Protein AF-0000000075272838 (afdb_homodimer)

Structure (mmCIF, N/CA/C/O backbone):
data_AF-0000000075272838-model_v1
#
loop_
_entity.id
_entity.type
_entity.pdbx_description
1 polymer 'Galactosylgalactosylxylosylprotein 3-beta-glucuronosyltransferase'
#
loop_
_atom_site.group_PDB
_atom_site.id
_atom_site.type_symbol
_atom_site.label_atom_id
_atom_site.label_alt_id
_atom_site.label_comp_id
_atom_site.label_asym_id
_atom_site.label_entity_id
_atom_site.label_seq_id
_atom_site.pdbx_PDB_ins_code
_atom_site.Cartn_x
_atom_site.Cartn_y
_atom_site.Cartn_z
_atom_site.occupancy
_atom_site.B_iso_or_equiv
_atom_site.auth_seq_id
_atom_site.auth_comp_id
_atom_site.auth_asym_id
_atom_site.auth_atom_id
_atom_site.pdbx_PDB_model_num
ATOM 1 N N . TYR A 1 1 ? -9.32 11.539 -24.125 1 35.69 1 TYR A N 1
ATOM 2 C CA . TYR A 1 1 ? -9.281 10.445 -23.172 1 35.69 1 TYR A CA 1
ATOM 3 C C . TYR A 1 1 ? -9.414 10.961 -21.75 1 35.69 1 TYR A C 1
ATOM 5 O O . TYR A 1 1 ? -8.656 11.836 -21.328 1 35.69 1 TYR A O 1
ATOM 13 N N . VAL A 1 2 ? -10.648 10.758 -21.281 1 48.69 2 VAL A N 1
ATOM 14 C CA . VAL A 1 2 ? -11.031 11.125 -19.922 1 48.69 2 VAL A CA 1
ATOM 15 C C . VAL A 1 2 ? -10.375 10.18 -18.922 1 48.69 2 VAL A C 1
ATOM 17 O O . VAL A 1 2 ? -10.359 8.961 -19.125 1 48.69 2 VAL A O 1
ATOM 20 N N . TYR A 1 3 ? -9.367 10.664 -18.109 1 59.62 3 TYR A N 1
ATOM 21 C CA . TYR A 1 3 ? -8.797 9.867 -17.031 1 59.62 3 TYR A CA 1
ATOM 22 C C . TYR A 1 3 ? -9.883 9.156 -16.234 1 59.62 3 TYR A C 1
ATOM 24 O O . TYR A 1 3 ? -10.781 9.797 -15.695 1 59.62 3 TYR A O 1
ATOM 32 N N . THR A 1 4 ? -9.953 7.754 -16.547 1 78.38 4 THR A N 1
ATOM 33 C CA . THR A 1 4 ? -10.906 6.941 -15.797 1 78.38 4 THR A CA 1
ATOM 34 C C . THR A 1 4 ? -10.172 5.926 -14.922 1 78.38 4 THR A C 1
ATOM 36 O O . THR A 1 4 ? -9.141 5.387 -15.32 1 78.38 4 THR A O 1
ATOM 39 N N . ARG A 1 5 ? -10.625 5.891 -13.828 1 82 5 ARG A N 1
ATOM 40 C CA . ARG A 1 5 ? -10.148 4.891 -12.883 1 82 5 ARG A CA 1
ATOM 41 C C . ARG A 1 5 ? -11.227 3.854 -12.586 1 82 5 ARG A C 1
ATOM 43 O O . ARG A 1 5 ? -12.25 4.172 -11.977 1 82 5 ARG A O 1
ATOM 50 N N . PRO A 1 6 ? -10.953 2.512 -13.109 1 88.06 6 PRO A N 1
ATOM 51 C CA . PRO A 1 6 ? -9.812 1.947 -13.836 1 88.06 6 PRO A CA 1
ATOM 52 C C . PRO A 1 6 ? -9.797 2.332 -15.312 1 88.06 6 PRO A C 1
ATOM 54 O O . PRO A 1 6 ? -10.773 2.904 -15.812 1 88.06 6 PRO A O 1
ATOM 57 N N . PRO A 1 7 ? -8.609 1.96 -15.961 1 87.06 7 PRO A N 1
ATOM 58 C CA . PRO A 1 7 ? -8.547 2.221 -17.406 1 87.06 7 PRO A CA 1
ATOM 59 C C . PRO A 1 7 ? -9.617 1.469 -18.188 1 87.06 7 PRO A C 1
ATOM 61 O O . PRO A 1 7 ? -10.148 0.465 -17.703 1 87.06 7 PRO A O 1
ATOM 64 N N . PRO A 1 8 ? -9.875 1.945 -19.359 1 88.12 8 PRO A N 1
ATOM 65 C CA . PRO A 1 8 ? -10.883 1.275 -20.172 1 88.12 8 PRO A CA 1
ATOM 66 C C . PRO A 1 8 ? -10.484 -0.147 -20.562 1 88.12 8 PRO A C 1
ATOM 68 O O . PRO A 1 8 ? -9.297 -0.428 -20.75 1 88.12 8 PRO A O 1
ATOM 71 N N . TRP A 1 9 ? -11.516 -0.969 -20.703 1 91.75 9 TRP A N 1
ATOM 72 C CA . TRP A 1 9 ? -11.297 -2.365 -21.062 1 91.75 9 TRP A CA 1
ATOM 73 C C . TRP A 1 9 ? -10.875 -2.492 -22.531 1 91.75 9 TRP A C 1
ATOM 75 O O . TRP A 1 9 ? -11.477 -1.878 -23.406 1 91.75 9 TRP A O 1
ATOM 85 N N . SER A 1 10 ? -9.82 -3.148 -22.688 1 89.38 10 SER A N 1
ATOM 86 C CA . SER A 1 10 ? -9.336 -3.434 -24.047 1 89.38 10 SER A CA 1
ATOM 87 C C . SER A 1 10 ? -9.727 -4.84 -24.484 1 89.38 10 SER A C 1
ATOM 89 O O . SER A 1 10 ? -9.609 -5.793 -23.703 1 89.38 10 SER A O 1
ATOM 91 N N . ASP A 1 11 ? -10.094 -5.016 -25.734 1 88.88 11 ASP A N 1
ATOM 92 C CA . ASP A 1 11 ? -10.492 -6.32 -26.25 1 88.88 11 ASP A CA 1
ATOM 93 C C . ASP A 1 11 ? -9.281 -7.137 -26.672 1 88.88 11 ASP A C 1
ATOM 95 O O . ASP A 1 11 ? -9.383 -8.344 -26.906 1 88.88 11 ASP A O 1
ATOM 99 N N . THR A 1 12 ? -8.164 -6.496 -26.688 1 89.94 12 THR A N 1
ATOM 100 C CA . THR A 1 12 ? -7 -7.18 -27.234 1 89.94 12 THR A CA 1
ATOM 101 C C . THR A 1 12 ? -6.047 -7.598 -26.125 1 89.94 12 THR A C 1
ATOM 103 O O . THR A 1 12 ? -5.164 -8.438 -26.328 1 89.94 12 THR A O 1
ATOM 106 N N . LEU A 1 13 ? -6.242 -7.059 -24.969 1 93.94 13 LEU A N 1
ATOM 107 C CA . LEU A 1 13 ? -5.34 -7.363 -23.875 1 93.94 13 LEU A CA 1
ATOM 108 C C . LEU A 1 13 ? -5.852 -8.555 -23.062 1 93.94 13 LEU A C 1
ATOM 110 O O . LEU A 1 13 ? -7.051 -8.664 -22.797 1 93.94 13 LEU A O 1
ATOM 114 N N . PRO A 1 14 ? -4.914 -9.469 -22.719 1 96.06 14 PRO A N 1
ATOM 115 C CA . PRO A 1 14 ? -5.324 -10.547 -21.812 1 96.06 14 PRO A CA 1
ATOM 116 C C . PRO A 1 14 ? -5.859 -10.023 -20.484 1 96.06 14 PRO A C 1
ATOM 118 O O . PRO A 1 14 ? -5.34 -9.039 -19.953 1 96.06 14 PRO A O 1
ATOM 121 N N . THR A 1 15 ? -6.898 -10.648 -20 1 97.62 15 THR A N 1
ATOM 122 C CA . THR A 1 15 ? -7.422 -10.312 -18.672 1 97.62 15 THR A CA 1
ATOM 123 C C . THR A 1 15 ? -6.555 -10.914 -17.578 1 97.62 15 THR A C 1
ATOM 125 O O . THR A 1 15 ? -6.164 -12.078 -17.656 1 97.62 15 THR A O 1
ATOM 128 N N . ILE A 1 16 ? -6.152 -10.141 -16.656 1 98.69 16 ILE A N 1
ATOM 129 C CA . ILE A 1 16 ? -5.461 -10.656 -15.484 1 98.69 16 ILE A CA 1
ATOM 130 C C . ILE A 1 16 ? -6.469 -10.898 -14.359 1 98.69 16 ILE A C 1
ATOM 132 O O . ILE A 1 16 ? -7.082 -9.961 -13.852 1 98.69 16 ILE A O 1
ATOM 136 N N . HIS A 1 17 ? -6.707 -12.148 -14.008 1 98.88 17 HIS A N 1
ATOM 137 C CA . HIS A 1 17 ? -7.531 -12.539 -12.867 1 98.88 17 HIS A CA 1
ATOM 138 C C . HIS A 1 17 ? -6.699 -12.609 -11.594 1 98.88 17 HIS A C 1
ATOM 140 O O . HIS A 1 17 ? -5.871 -13.508 -11.438 1 98.88 17 HIS A O 1
ATOM 146 N N . VAL A 1 18 ? -6.918 -11.648 -10.711 1 98.94 18 VAL A N 1
ATOM 147 C CA . VAL A 1 18 ? -6.16 -11.586 -9.461 1 98.94 18 VAL A CA 1
ATOM 148 C C . VAL A 1 18 ? -6.977 -12.211 -8.336 1 98.94 18 VAL A C 1
ATOM 150 O O . VAL A 1 18 ? -8.062 -11.734 -8.008 1 98.94 18 VAL A O 1
ATOM 153 N N . ILE A 1 19 ? -6.48 -13.266 -7.75 1 98.94 19 ILE A N 1
ATOM 154 C CA . ILE A 1 19 ? -7.133 -13.961 -6.645 1 98.94 19 ILE A CA 1
ATOM 155 C C . ILE A 1 19 ? -6.523 -13.508 -5.32 1 98.94 19 ILE A C 1
ATOM 157 O O . ILE A 1 19 ? -5.32 -13.656 -5.102 1 98.94 19 ILE A O 1
ATOM 161 N N . THR A 1 20 ? -7.348 -12.953 -4.43 1 98.94 20 THR A N 1
ATOM 162 C CA . THR A 1 20 ? -6.879 -12.438 -3.148 1 98.94 20 THR A CA 1
ATOM 163 C C . THR A 1 20 ? -7.703 -13.008 -1.998 1 98.94 20 THR A C 1
ATOM 165 O O . THR A 1 20 ? -8.844 -12.602 -1.778 1 98.94 20 THR A O 1
ATOM 168 N N . PRO A 1 21 ? -7.148 -13.992 -1.259 1 98.62 21 PRO A N 1
ATOM 169 C CA . PRO A 1 21 ? -7.77 -14.344 0.02 1 98.62 21 PRO A CA 1
ATOM 170 C C . PRO A 1 21 ? -7.656 -13.227 1.055 1 98.62 21 PRO A C 1
ATOM 172 O O . PRO A 1 21 ? -6.664 -12.492 1.068 1 98.62 21 PRO A O 1
ATOM 175 N N . THR A 1 22 ? -8.641 -13.062 1.875 1 98.56 22 THR A N 1
ATOM 176 C CA . THR A 1 22 ? -8.586 -12.086 2.953 1 98.56 22 THR A CA 1
ATOM 177 C C . THR A 1 22 ? -9.406 -12.547 4.152 1 98.56 22 THR A C 1
ATOM 179 O O . THR A 1 22 ? -10.227 -13.469 4.035 1 98.56 22 THR A O 1
ATOM 182 N N . TYR A 1 23 ? -9.141 -12.055 5.305 1 97 23 TYR A N 1
ATOM 183 C CA . TYR A 1 23 ? -9.844 -12.383 6.539 1 97 23 TYR A CA 1
ATOM 184 C C . TYR A 1 23 ? -10 -11.148 7.422 1 97 23 TYR A C 1
ATOM 186 O O . TYR A 1 23 ? -9.289 -10.164 7.246 1 97 23 TYR A O 1
ATOM 194 N N . SER A 1 24 ? -10.914 -11.242 8.305 1 96 24 SER A N 1
ATOM 195 C CA . SER A 1 24 ? -11.227 -10.102 9.164 1 96 24 SER A CA 1
ATOM 196 C C . SER A 1 24 ? -10.125 -9.852 10.18 1 96 24 SER A C 1
ATOM 198 O O . SER A 1 24 ? -9.742 -10.758 10.93 1 96 24 SER A O 1
ATOM 200 N N . ARG A 1 25 ? -9.617 -8.711 10.172 1 95.94 25 ARG A N 1
ATOM 201 C CA . ARG A 1 25 ? -8.672 -8.172 11.148 1 95.94 25 ARG A CA 1
ATOM 202 C C . ARG A 1 25 ? -8.633 -6.645 11.086 1 95.94 25 ARG A C 1
ATOM 204 O O . ARG A 1 25 ? -9.102 -6.047 10.109 1 95.94 25 ARG A O 1
ATOM 211 N N . PRO A 1 26 ? -8.117 -5.941 12.055 1 95.38 26 PRO A N 1
ATOM 212 C CA . PRO A 1 26 ? -8.227 -4.48 12.125 1 95.38 26 PRO A CA 1
ATOM 213 C C . PRO A 1 26 ? -7.684 -3.791 10.875 1 95.38 26 PRO A C 1
ATOM 215 O O . PRO A 1 26 ? -8.258 -2.809 10.406 1 95.38 26 PRO A O 1
ATOM 218 N N . VAL A 1 27 ? -6.629 -4.328 10.266 1 98 27 VAL A N 1
ATOM 219 C CA . VAL A 1 27 ? -5.957 -3.621 9.18 1 98 27 VAL A CA 1
ATOM 220 C C . VAL A 1 27 ? -6.512 -4.086 7.836 1 98 27 VAL A C 1
ATOM 222 O O . VAL A 1 27 ? -6 -3.709 6.781 1 98 27 VAL A O 1
ATOM 225 N N . GLN A 1 28 ? -7.574 -4.914 7.812 1 98.12 28 GLN A N 1
ATOM 226 C CA . GLN A 1 28 ? -8.07 -5.527 6.586 1 98.12 28 GLN A CA 1
ATOM 227 C C . GLN A 1 28 ? -8.438 -4.469 5.551 1 98.12 28 GLN A C 1
ATOM 229 O O . GLN A 1 28 ? -7.996 -4.539 4.402 1 98.12 28 GLN A O 1
ATOM 234 N N . LYS A 1 29 ? -9.195 -3.492 5.945 1 98.31 29 LYS A N 1
ATOM 235 C CA . LYS A 1 29 ? -9.633 -2.453 5.016 1 98.31 29 LYS A CA 1
ATOM 236 C C . LYS A 1 29 ? -8.445 -1.633 4.516 1 98.31 29 LYS A C 1
ATOM 238 O O . LYS A 1 29 ? -8.367 -1.311 3.328 1 98.31 29 LYS A O 1
ATOM 243 N N . ALA A 1 30 ? -7.551 -1.272 5.422 1 98.56 30 ALA A N 1
ATOM 244 C CA . ALA A 1 30 ? -6.367 -0.512 5.035 1 98.56 30 ALA A CA 1
ATOM 245 C C . ALA A 1 30 ? -5.543 -1.267 3.996 1 98.56 30 ALA A C 1
ATOM 247 O O . ALA A 1 30 ? -5.109 -0.686 2.998 1 98.56 30 ALA A O 1
ATOM 248 N N . GLU A 1 31 ? -5.344 -2.566 4.199 1 98.69 31 GLU A N 1
ATOM 249 C CA . GLU A 1 31 ? -4.566 -3.402 3.289 1 98.69 31 GLU A CA 1
ATOM 250 C C . GLU A 1 31 ? -5.25 -3.52 1.931 1 98.69 31 GLU A C 1
ATOM 252 O O . GLU A 1 31 ? -4.602 -3.408 0.89 1 98.69 31 GLU A O 1
ATOM 257 N N . LEU A 1 32 ? -6.52 -3.717 1.967 1 98.81 32 LEU A N 1
ATOM 258 C CA . LEU A 1 32 ? -7.258 -3.877 0.719 1 98.81 32 LEU A CA 1
ATOM 259 C C . LEU A 1 32 ? -7.359 -2.551 -0.028 1 98.81 32 LEU A C 1
ATOM 261 O O . LEU A 1 32 ? -7.383 -2.527 -1.261 1 98.81 32 LEU A O 1
ATOM 265 N N . THR A 1 33 ? -7.359 -1.412 0.697 1 98.62 33 THR A N 1
ATOM 266 C CA . THR A 1 33 ? -7.324 -0.097 0.066 1 98.62 33 THR A CA 1
ATOM 267 C C . THR A 1 33 ? -6.02 0.1 -0.699 1 98.62 33 THR A C 1
ATOM 269 O O . THR A 1 33 ? -6.027 0.514 -1.859 1 98.62 33 THR A O 1
ATOM 272 N N . ARG A 1 34 ? -4.941 -0.268 -0.055 1 98.06 34 ARG A N 1
ATOM 273 C CA . ARG A 1 34 ? -3.635 -0.173 -0.697 1 98.06 34 ARG A CA 1
ATOM 274 C C . ARG A 1 34 ? -3.574 -1.046 -1.946 1 98.06 34 ARG A C 1
ATOM 276 O O . ARG A 1 34 ? -3.064 -0.619 -2.984 1 98.06 34 ARG A O 1
ATOM 283 N N . LEU A 1 35 ? -4.023 -2.246 -1.794 1 98.75 35 LEU A N 1
ATOM 284 C CA . LEU A 1 35 ? -4.008 -3.158 -2.932 1 98.75 35 LEU A CA 1
ATOM 285 C C . LEU A 1 35 ? -4.898 -2.643 -4.059 1 98.75 35 LEU A C 1
ATOM 287 O O . LEU A 1 35 ? -4.504 -2.668 -5.227 1 98.75 35 LEU A O 1
ATOM 291 N N . ALA A 1 36 ? -6.074 -2.119 -3.699 1 98.62 36 ALA A N 1
ATOM 292 C CA . ALA A 1 36 ? -6.98 -1.562 -4.699 1 98.62 36 ALA A CA 1
ATOM 293 C C . ALA A 1 36 ? -6.328 -0.404 -5.449 1 98.62 36 ALA A C 1
ATOM 295 O O . ALA A 1 36 ? -6.461 -0.29 -6.668 1 98.62 36 ALA A O 1
ATOM 296 N N . ASN A 1 37 ? -5.621 0.45 -4.715 1 98.12 37 ASN A N 1
ATOM 297 C CA . ASN A 1 37 ? -4.918 1.56 -5.352 1 98.12 37 ASN A CA 1
ATOM 298 C C . ASN A 1 37 ? -3.924 1.065 -6.398 1 98.12 37 ASN A C 1
ATOM 300 O O . ASN A 1 37 ? -3.701 1.731 -7.414 1 98.12 37 ASN A O 1
ATOM 304 N N . THR A 1 38 ? -3.328 -0.063 -6.164 1 98.44 38 THR A N 1
ATOM 305 C CA . THR A 1 38 ? -2.408 -0.661 -7.129 1 98.44 38 THR A CA 1
ATOM 306 C C . THR A 1 38 ? -3.17 -1.238 -8.32 1 98.44 38 THR A C 1
ATOM 308 O O . THR A 1 38 ? -2.861 -0.926 -9.469 1 98.44 38 THR A O 1
ATOM 311 N N . LEU A 1 39 ? -4.195 -1.975 -8.047 1 98.44 39 LEU A N 1
ATOM 312 C CA . LEU A 1 39 ? -4.914 -2.711 -9.086 1 98.44 39 LEU A CA 1
ATOM 313 C C . LEU A 1 39 ? -5.668 -1.76 -10.008 1 98.44 39 LEU A C 1
ATOM 315 O O . LEU A 1 39 ? -5.887 -2.068 -11.18 1 98.44 39 LEU A O 1
ATOM 319 N N . LEU A 1 40 ? -5.984 -0.605 -9.508 1 97.62 40 LEU A N 1
ATOM 320 C CA . LEU A 1 40 ? -6.738 0.382 -10.273 1 97.62 40 LEU A CA 1
ATOM 321 C C . LEU A 1 40 ? -5.926 0.891 -11.461 1 97.62 40 LEU A C 1
ATOM 323 O O . LEU A 1 40 ? -6.477 1.511 -12.375 1 97.62 40 LEU A O 1
ATOM 327 N N . HIS A 1 41 ? -4.641 0.645 -11.453 1 96.75 41 HIS A N 1
ATOM 328 C CA . HIS A 1 41 ? -3.789 1.075 -12.555 1 96.75 41 HIS A CA 1
ATOM 329 C C . HIS A 1 41 ? -3.773 0.042 -13.672 1 96.75 41 HIS A C 1
ATOM 331 O O . HIS A 1 41 ? -3.301 0.324 -14.781 1 96.75 41 HIS A O 1
ATOM 337 N N . VAL A 1 42 ? -4.215 -1.165 -13.445 1 96.5 42 VAL A N 1
ATOM 338 C CA . VAL A 1 42 ? -3.977 -2.299 -14.328 1 96.5 42 VAL A CA 1
ATOM 339 C C . VAL A 1 42 ? -5.172 -2.488 -15.266 1 96.5 42 VAL A C 1
ATOM 341 O O . VAL A 1 42 ? -6.27 -2.834 -14.812 1 96.5 42 VAL A O 1
ATOM 344 N N . PRO A 1 43 ? -4.988 -2.236 -16.609 1 95.12 43 PRO A N 1
ATOM 345 C CA . PRO A 1 43 ? -6.094 -2.496 -17.531 1 95.12 43 PRO A CA 1
ATOM 346 C C . PRO A 1 43 ? -6.465 -3.977 -17.609 1 95.12 43 PRO A C 1
ATOM 348 O O . PRO A 1 43 ? -5.602 -4.844 -17.438 1 95.12 43 PRO A O 1
ATOM 351 N N . ASN A 1 44 ? -7.727 -4.246 -17.891 1 96.56 44 ASN A N 1
ATOM 352 C CA . ASN A 1 44 ? -8.227 -5.602 -18.094 1 96.56 44 ASN A CA 1
ATOM 353 C C . ASN A 1 44 ? -7.926 -6.484 -16.875 1 96.56 44 ASN A C 1
ATOM 355 O O . ASN A 1 44 ? -7.426 -7.602 -17.031 1 96.56 44 ASN A O 1
ATOM 359 N N . LEU A 1 45 ? -8.148 -5.957 -15.727 1 97.69 45 LEU A N 1
ATOM 360 C CA . LEU A 1 45 ? -7.961 -6.715 -14.492 1 97.69 45 LEU A CA 1
ATOM 361 C C . LEU A 1 45 ? -9.305 -7.086 -13.875 1 97.69 45 LEU A C 1
ATOM 363 O O . LEU A 1 45 ? -10.219 -6.258 -13.82 1 97.69 45 LEU A O 1
ATOM 367 N N . HIS A 1 46 ? -9.484 -8.312 -13.516 1 98.5 46 HIS A N 1
ATOM 368 C CA . HIS A 1 46 ? -10.617 -8.82 -12.742 1 98.5 46 HIS A CA 1
ATOM 369 C C . HIS A 1 46 ? -10.172 -9.289 -11.359 1 98.5 46 HIS A C 1
ATOM 371 O O . HIS A 1 46 ? -9.414 -10.258 -11.242 1 98.5 46 HIS A O 1
ATOM 377 N N . TRP A 1 47 ? -10.648 -8.586 -10.328 1 98.88 47 TRP A N 1
ATOM 378 C CA . TRP A 1 47 ? -10.266 -8.875 -8.953 1 98.88 47 TRP A CA 1
ATOM 379 C C . TRP A 1 47 ? -11.211 -9.898 -8.328 1 98.88 47 TRP A C 1
ATOM 381 O O . TRP A 1 47 ? -12.398 -9.625 -8.141 1 98.88 47 TRP A O 1
ATOM 391 N N . ILE A 1 48 ? -10.727 -11.094 -8.055 1 98.94 48 ILE A N 1
ATOM 392 C CA . ILE A 1 48 ? -11.477 -12.125 -7.352 1 98.94 48 ILE A CA 1
ATOM 393 C C . ILE A 1 48 ? -11.078 -12.141 -5.879 1 98.94 48 ILE A C 1
ATOM 395 O O . ILE A 1 48 ? -10.062 -12.734 -5.512 1 98.94 48 ILE A O 1
ATOM 399 N N . LEU A 1 49 ? -11.852 -11.492 -5.055 1 98.94 49 LEU A N 1
ATOM 400 C CA . LEU A 1 49 ? -11.578 -11.406 -3.623 1 98.94 49 LEU A CA 1
ATOM 401 C C . LEU A 1 49 ? -12.383 -12.445 -2.854 1 98.94 49 LEU A C 1
ATOM 403 O O . LEU A 1 49 ? -13.594 -12.555 -3.027 1 98.94 49 LEU A O 1
ATOM 407 N N . VAL A 1 50 ? -11.711 -13.281 -2.039 1 98.94 50 VAL A N 1
ATOM 408 C CA . VAL A 1 50 ? -12.359 -14.375 -1.317 1 98.94 50 VAL A CA 1
ATOM 409 C C . VAL A 1 50 ? -12.172 -14.18 0.186 1 98.94 50 VAL A C 1
ATOM 411 O O . VAL A 1 50 ? -11.055 -14.258 0.696 1 98.94 50 VAL A O 1
ATOM 414 N N . GLU A 1 51 ? -13.25 -13.969 0.924 1 98.69 51 GLU A N 1
ATOM 415 C CA . GLU A 1 51 ? -13.188 -13.789 2.371 1 98.69 51 GLU A CA 1
ATOM 416 C C . GLU A 1 51 ? -13.156 -15.133 3.092 1 98.69 51 GLU A C 1
ATOM 418 O O . GLU A 1 51 ? -13.93 -16.047 2.76 1 98.69 51 GLU A O 1
ATOM 423 N N . ASP A 1 52 ? -12.211 -15.281 3.988 1 97.44 52 ASP A N 1
ATOM 424 C CA . ASP A 1 52 ? -12.281 -16.375 4.949 1 97.44 52 ASP A CA 1
ATOM 425 C C . ASP A 1 52 ? -13.32 -16.094 6.035 1 97.44 52 ASP A C 1
ATOM 427 O O . ASP A 1 52 ? -12.969 -15.688 7.141 1 97.44 52 ASP A O 1
ATOM 431 N N . SER A 1 53 ? -14.508 -16.281 5.684 1 97.31 53 SER A N 1
ATOM 432 C CA . SER A 1 53 ? -15.656 -15.953 6.52 1 97.31 53 SER A CA 1
ATOM 433 C C . SER A 1 53 ? -16.875 -16.766 6.129 1 97.31 53 SER A C 1
ATOM 435 O O . SER A 1 53 ? -16.922 -17.375 5.055 1 97.31 53 SER A O 1
ATOM 437 N N . GLN A 1 54 ? -17.812 -16.859 7.035 1 97.38 54 GLN A N 1
ATOM 438 C CA . GLN A 1 54 ? -19.031 -17.625 6.793 1 97.38 54 GLN A CA 1
ATOM 439 C C . GLN A 1 54 ? -19.906 -16.938 5.742 1 97.38 54 GLN A C 1
ATOM 441 O O . GLN A 1 54 ? -20.641 -17.594 5.016 1 97.38 54 GLN A O 1
ATOM 446 N N . ARG A 1 55 ? -19.797 -15.633 5.688 1 98.31 55 ARG A N 1
ATOM 447 C CA . ARG A 1 55 ? -20.547 -14.812 4.73 1 98.31 55 ARG A CA 1
ATOM 448 C C . ARG A 1 55 ? -19.688 -13.664 4.207 1 98.31 55 ARG A C 1
ATOM 450 O O . ARG A 1 55 ? -18.672 -13.32 4.809 1 98.31 55 ARG A O 1
ATOM 457 N N . ARG A 1 56 ? -20.094 -13.148 3.037 1 98.56 56 ARG A N 1
ATOM 458 C CA . ARG A 1 56 ? -19.5 -11.898 2.568 1 98.56 56 ARG A CA 1
ATOM 459 C C . ARG A 1 56 ? -19.828 -10.75 3.512 1 98.56 56 ARG A C 1
ATOM 461 O O . ARG A 1 56 ? -21 -10.5 3.812 1 98.56 56 ARG A O 1
ATOM 468 N N . THR A 1 57 ? -18.891 -10.109 4.059 1 97.94 57 THR A N 1
ATOM 469 C CA . THR A 1 57 ? -19.125 -9.062 5.047 1 97.94 57 THR A CA 1
ATOM 470 C C . THR A 1 57 ? -19.547 -7.762 4.371 1 97.94 57 THR A C 1
ATOM 472 O O . THR A 1 57 ? -19.125 -7.473 3.252 1 97.94 57 THR A O 1
ATOM 475 N N . PRO A 1 58 ? -20.344 -6.918 5.07 1 96.94 58 PRO A N 1
ATOM 476 C CA . PRO A 1 58 ? -20.734 -5.617 4.52 1 96.94 58 PRO A CA 1
ATOM 477 C C . PRO A 1 58 ? -19.531 -4.711 4.242 1 96.94 58 PRO A C 1
ATOM 479 O O . PRO A 1 58 ? -19.531 -3.971 3.256 1 96.94 58 PRO A O 1
ATOM 482 N N . LEU A 1 59 ? -18.562 -4.781 5.078 1 96.81 59 LEU A N 1
ATOM 483 C CA . LEU A 1 59 ? -17.375 -3.967 4.918 1 96.81 59 LEU A CA 1
ATOM 484 C C . LEU A 1 59 ? -16.719 -4.223 3.566 1 96.81 59 LEU A C 1
ATOM 486 O O . LEU A 1 59 ? -16.453 -3.285 2.809 1 96.81 59 LEU A O 1
ATOM 490 N N . ILE A 1 60 ? -16.453 -5.457 3.283 1 98.31 60 ILE A N 1
ATOM 491 C CA . ILE A 1 60 ? -15.758 -5.816 2.057 1 98.31 60 ILE A CA 1
ATOM 492 C C . ILE A 1 60 ? -16.656 -5.57 0.853 1 98.31 60 ILE A C 1
ATOM 494 O O . ILE A 1 60 ? -16.203 -5.133 -0.203 1 98.31 60 ILE A O 1
ATOM 498 N N . THR A 1 61 ? -17.938 -5.824 1.039 1 98.44 61 THR A N 1
ATOM 499 C CA . THR A 1 61 ? -18.891 -5.555 -0.025 1 98.44 61 THR A CA 1
ATOM 500 C C . THR A 1 61 ? -18.859 -4.082 -0.425 1 98.44 61 THR A C 1
ATOM 502 O O . THR A 1 61 ? -18.781 -3.758 -1.611 1 98.44 61 THR A O 1
ATOM 505 N N . ARG A 1 62 ? -18.906 -3.207 0.544 1 97.38 62 ARG A N 1
ATOM 506 C CA . ARG A 1 62 ? -18.859 -1.772 0.281 1 97.38 62 ARG A CA 1
ATOM 507 C C . ARG A 1 62 ? -17.516 -1.354 -0.303 1 97.38 62 ARG A C 1
ATOM 509 O O . ARG A 1 62 ? -17.469 -0.547 -1.234 1 97.38 62 ARG A O 1
ATOM 516 N N . LEU A 1 63 ? -16.484 -1.921 0.262 1 97.56 63 LEU A N 1
ATOM 517 C CA . LEU A 1 63 ? -15.156 -1.591 -0.224 1 97.56 63 LEU A CA 1
ATOM 518 C C . LEU A 1 63 ? -15.023 -1.917 -1.708 1 97.56 63 LEU A C 1
ATOM 520 O O . LEU A 1 63 ? -14.602 -1.07 -2.498 1 97.56 63 LEU A O 1
ATOM 524 N N . LEU A 1 64 ? -15.391 -3.143 -2.1 1 98.25 64 LEU A N 1
ATOM 525 C CA . LEU A 1 64 ? -15.266 -3.582 -3.484 1 98.25 64 LEU A CA 1
ATOM 526 C C . LEU A 1 64 ? -16.109 -2.713 -4.41 1 98.25 64 LEU A C 1
ATOM 528 O O . LEU A 1 64 ? -15.641 -2.266 -5.457 1 98.25 64 LEU A O 1
ATOM 532 N N . ARG A 1 65 ? -17.328 -2.436 -4 1 97.19 65 ARG A N 1
ATOM 533 C CA . ARG A 1 65 ? -18.219 -1.604 -4.793 1 97.19 65 ARG A CA 1
ATOM 534 C C . ARG A 1 65 ? -17.625 -0.22 -5.027 1 97.19 65 ARG A C 1
ATOM 536 O O . ARG A 1 65 ? -17.672 0.302 -6.145 1 97.19 65 ARG A O 1
ATOM 543 N N . ASP A 1 66 ? -16.969 0.302 -4.074 1 95.5 66 ASP A N 1
ATOM 544 C CA . ASP A 1 66 ? -16.5 1.684 -4.105 1 95.5 66 ASP A CA 1
ATOM 545 C C . ASP A 1 66 ? -15.219 1.809 -4.922 1 95.5 66 ASP A C 1
ATOM 547 O O . ASP A 1 66 ? -14.828 2.912 -5.312 1 95.5 66 ASP A O 1
ATOM 551 N N . THR A 1 67 ? -14.508 0.734 -5.121 1 95.56 67 THR A N 1
ATOM 552 C CA . THR A 1 67 ? -13.266 0.808 -5.879 1 95.56 67 THR A CA 1
ATOM 553 C C . THR A 1 67 ? -13.539 1.109 -7.352 1 95.56 67 THR A C 1
ATOM 555 O O . THR A 1 67 ? -12.727 1.741 -8.023 1 95.56 67 THR A O 1
ATOM 558 N N . GLY A 1 68 ? -14.688 0.571 -7.926 1 94.5 68 GLY A N 1
ATOM 559 C CA . GLY A 1 68 ? -14.984 0.665 -9.344 1 94.5 68 GLY A CA 1
ATOM 560 C C . GLY A 1 68 ? -14.289 -0.395 -10.18 1 94.5 68 GLY A C 1
ATOM 561 O O . GLY A 1 68 ? -14.445 -0.441 -11.398 1 94.5 68 GLY A O 1
ATOM 562 N N . LEU A 1 69 ? -13.547 -1.262 -9.562 1 97.12 69 LEU A N 1
ATOM 563 C CA . LEU A 1 69 ? -12.867 -2.359 -10.25 1 97.12 69 LEU A CA 1
ATOM 564 C C . LEU A 1 69 ? -13.875 -3.418 -10.695 1 97.12 69 LEU A C 1
ATOM 566 O O . LEU A 1 69 ? -14.977 -3.496 -10.164 1 97.12 69 LEU A O 1
ATOM 570 N N . ASN A 1 70 ? -13.547 -4.145 -11.812 1 97.5 70 ASN A N 1
ATOM 571 C CA . ASN A 1 70 ? -14.234 -5.406 -12.086 1 97.5 70 ASN A CA 1
ATOM 572 C C . ASN A 1 70 ? -13.867 -6.477 -11.062 1 97.5 70 ASN A C 1
ATOM 574 O O . ASN A 1 70 ? -12.688 -6.793 -10.883 1 97.5 70 ASN A O 1
ATOM 578 N N . TYR A 1 71 ? -14.922 -6.945 -10.375 1 98.62 71 TYR A N 1
ATOM 579 C CA . TYR A 1 71 ? -14.562 -7.863 -9.297 1 98.62 71 TYR A CA 1
ATOM 580 C C . TYR A 1 71 ? -15.578 -8.984 -9.172 1 98.62 71 TYR A C 1
ATOM 582 O O . TYR A 1 71 ? -16.672 -8.906 -9.742 1 98.62 71 TYR A O 1
ATOM 590 N N . THR A 1 72 ? -15.195 -10.078 -8.578 1 98.94 72 THR A N 1
ATOM 591 C CA . THR A 1 72 ? -16.031 -11.125 -8 1 98.94 72 THR A CA 1
ATOM 592 C C . THR A 1 72 ? -15.75 -11.281 -6.508 1 98.94 72 THR A C 1
ATOM 594 O O . THR A 1 72 ? -14.594 -11.344 -6.09 1 98.94 72 THR A O 1
ATOM 597 N N . HIS A 1 73 ? -16.797 -11.188 -5.734 1 98.94 73 HIS A N 1
ATOM 598 C CA . HIS A 1 73 ? -16.719 -11.281 -4.281 1 98.94 73 HIS A CA 1
ATOM 599 C C . HIS A 1 73 ? -17.188 -12.648 -3.799 1 98.94 73 HIS A C 1
ATOM 601 O O . HIS A 1 73 ? -18.359 -12.992 -3.945 1 98.94 73 HIS A O 1
ATOM 607 N N . LEU A 1 74 ? -16.281 -13.461 -3.258 1 98.94 74 LEU A N 1
ATOM 608 C CA . LEU A 1 74 ? -16.578 -14.812 -2.793 1 98.94 74 LEU A CA 1
ATOM 609 C C . LEU A 1 74 ? -16.266 -14.953 -1.307 1 98.94 74 LEU A C 1
ATOM 611 O O . LEU A 1 74 ? -15.664 -14.062 -0.703 1 98.94 74 LEU A O 1
ATOM 615 N N . ASN A 1 75 ? -16.719 -15.984 -0.688 1 98.75 75 ASN A N 1
ATOM 616 C CA . ASN A 1 75 ? -16.391 -16.312 0.695 1 98.75 75 ASN A CA 1
ATOM 617 C C . ASN A 1 75 ? -16.406 -17.828 0.93 1 98.75 75 ASN A C 1
ATOM 619 O O . ASN A 1 75 ? -17.188 -18.547 0.298 1 98.75 75 ASN A O 1
ATOM 623 N N . VAL A 1 76 ? -15.547 -18.297 1.697 1 98.12 76 VAL A N 1
ATOM 624 C CA . VAL A 1 76 ? -15.555 -19.641 2.275 1 98.12 76 VAL A CA 1
ATOM 625 C C . VAL A 1 76 ? -14.781 -19.641 3.592 1 98.12 76 VAL A C 1
ATOM 627 O O . VAL A 1 76 ? -13.648 -19.156 3.656 1 98.12 76 VAL A O 1
ATOM 630 N N . GLU A 1 77 ? -15.414 -20.078 4.613 1 95.69 77 GLU A N 1
ATOM 631 C CA . GLU A 1 77 ? -14.773 -20.078 5.926 1 95.69 77 GLU A CA 1
ATOM 632 C C . GLU A 1 77 ? -13.875 -21.297 6.102 1 95.69 77 GLU A C 1
ATOM 634 O O . GLU A 1 77 ? -14.305 -22.422 5.855 1 95.69 77 GLU A O 1
ATOM 639 N N . THR A 1 78 ? -12.586 -21 6.465 1 92.25 78 THR A N 1
ATOM 640 C CA . THR A 1 78 ? -11.727 -22.094 6.855 1 92.25 78 THR A CA 1
ATOM 641 C C . THR A 1 78 ? -12.219 -22.734 8.148 1 92.25 78 THR A C 1
ATOM 643 O O . THR A 1 78 ? -12.406 -22.047 9.156 1 92.25 78 THR A O 1
ATOM 646 N N . PRO A 1 79 ? -12.516 -24.016 8.109 1 87 79 PRO A N 1
ATOM 647 C CA . PRO A 1 79 ? -13.016 -24.672 9.312 1 87 79 PRO A CA 1
ATOM 648 C C . PRO A 1 79 ? -12.055 -24.562 10.492 1 87 79 PRO A C 1
ATOM 650 O O . PRO A 1 79 ? -10.836 -24.531 10.305 1 87 79 PRO A O 1
ATOM 653 N N . ARG A 1 80 ? -12.656 -24.562 11.664 1 78.69 80 ARG A N 1
ATOM 654 C CA . ARG A 1 80 ? -11.922 -24.359 12.906 1 78.69 80 ARG A CA 1
ATOM 655 C C . ARG A 1 80 ? -10.844 -25.422 13.086 1 78.69 80 ARG A C 1
ATOM 657 O O . ARG A 1 80 ? -9.766 -25.141 13.609 1 78.69 80 ARG A O 1
ATOM 664 N N . ASN A 1 81 ? -11.172 -26.672 12.727 1 72.12 81 ASN A N 1
ATOM 665 C CA . ASN A 1 81 ? -10.219 -27.766 12.898 1 72.12 81 ASN A CA 1
ATOM 666 C C . ASN A 1 81 ? -8.953 -27.547 12.07 1 72.12 81 ASN A C 1
ATOM 668 O O . ASN A 1 81 ? -7.914 -28.141 12.352 1 72.12 81 ASN A O 1
ATOM 672 N N . TYR A 1 82 ? -9.055 -26.766 11.109 1 67.06 82 TYR A N 1
ATOM 673 C CA . TYR A 1 82 ? -7.887 -26.422 10.312 1 67.06 82 TYR A CA 1
ATOM 674 C C . TYR A 1 82 ? -7.148 -25.219 10.898 1 67.06 82 TYR A C 1
ATOM 676 O O . TYR A 1 82 ? -5.98 -24.984 10.586 1 67.06 82 TYR A O 1
ATOM 684 N N . LYS A 1 83 ? -7.926 -24.516 11.734 1 57.28 83 LYS A N 1
ATOM 685 C CA . LYS A 1 83 ? -7.32 -23.281 12.242 1 57.28 83 LYS A CA 1
ATOM 686 C C . LYS A 1 83 ? -6.574 -23.547 13.555 1 57.28 83 LYS A C 1
ATOM 688 O O . LYS A 1 83 ? -5.551 -22.906 13.82 1 57.28 83 LYS A O 1
ATOM 693 N N . LEU A 1 84 ? -7.203 -24.344 14.445 1 54.19 84 LEU A N 1
ATOM 694 C CA . LEU A 1 84 ? -6.855 -24.297 15.859 1 54.19 84 LEU A CA 1
ATOM 695 C C . LEU A 1 84 ? -6.094 -25.562 16.281 1 54.19 84 LEU A C 1
ATOM 697 O O . LEU A 1 84 ? -6.504 -26.672 15.945 1 54.19 84 LEU A O 1
ATOM 701 N N . ARG A 1 85 ? -4.723 -25.797 16.094 1 46.25 85 ARG A N 1
ATOM 702 C CA . ARG A 1 85 ? -4.262 -26.703 17.141 1 46.25 85 ARG A CA 1
ATOM 703 C C . ARG A 1 85 ? -4.16 -25.984 18.484 1 46.25 85 ARG A C 1
ATOM 705 O O . ARG A 1 85 ? -3.225 -25.203 18.703 1 46.25 85 ARG A O 1
ATOM 712 N N . GLY A 1 86 ? -4.988 -26.016 19.547 1 45.34 86 GLY A N 1
ATOM 713 C CA . GLY A 1 86 ? -5.191 -25.266 20.797 1 45.34 86 GLY A CA 1
ATOM 714 C C . GLY A 1 86 ? -5.668 -23.844 20.562 1 45.34 86 GLY A C 1
ATOM 715 O O . GLY A 1 86 ? -6.535 -23.609 19.719 1 45.34 86 GLY A O 1
ATOM 716 N N . ASP A 1 87 ? -5.188 -22.719 21.391 1 45.22 87 ASP A N 1
ATOM 717 C CA . ASP A 1 87 ? -5.457 -21.281 21.281 1 45.22 87 ASP A CA 1
ATOM 718 C C . ASP A 1 87 ? -4.711 -20.688 20.078 1 45.22 87 ASP A C 1
ATOM 720 O O . ASP A 1 87 ? -4.844 -19.5 19.797 1 45.22 87 ASP A O 1
ATOM 724 N N . MET A 1 88 ? -3.773 -21.484 19.578 1 50.75 88 MET A N 1
ATOM 725 C CA . MET A 1 88 ? -2.869 -20.891 18.594 1 50.75 88 MET A CA 1
ATOM 726 C C . MET A 1 88 ? -3.061 -21.547 17.219 1 50.75 88 MET A C 1
ATOM 728 O O . MET A 1 88 ? -3.348 -22.734 17.125 1 50.75 88 MET A O 1
ATOM 732 N N . ARG A 1 89 ? -3.283 -20.875 16.266 1 53.97 89 ARG A N 1
ATOM 733 C CA . ARG A 1 89 ? -3.295 -21.312 14.883 1 53.97 89 ARG A CA 1
ATOM 734 C C . ARG A 1 89 ? -2.189 -22.344 14.625 1 53.97 89 ARG A C 1
ATOM 736 O O . ARG A 1 89 ? -1.064 -22.172 15.102 1 53.97 89 ARG A O 1
ATOM 743 N N . ASP A 1 90 ? -2.594 -23.547 14.133 1 56.66 90 ASP A N 1
ATOM 744 C CA . ASP A 1 90 ? -1.597 -24.516 13.703 1 56.66 90 ASP A CA 1
ATOM 745 C C . ASP A 1 90 ? -0.743 -23.953 12.562 1 56.66 90 ASP A C 1
ATOM 747 O O . ASP A 1 90 ? -1.252 -23.688 11.477 1 56.66 90 ASP A O 1
ATOM 751 N N . PRO A 1 91 ? 0.521 -23.609 12.844 1 58.66 91 PRO A N 1
ATOM 752 C CA . PRO A 1 91 ? 1.377 -23.031 11.812 1 58.66 91 PRO A CA 1
ATOM 753 C C . PRO A 1 91 ? 1.514 -23.906 10.578 1 58.66 91 PRO A C 1
ATOM 755 O O . PRO A 1 91 ? 1.982 -23.453 9.531 1 58.66 91 PRO A O 1
ATOM 758 N N . ARG A 1 92 ? 0.952 -25.266 10.805 1 58.97 92 ARG A N 1
ATOM 759 C CA . ARG A 1 92 ? 1.18 -26.234 9.734 1 58.97 92 ARG A CA 1
ATOM 760 C C . ARG A 1 92 ? 0.106 -26.125 8.656 1 58.97 92 ARG A C 1
ATOM 762 O O . ARG A 1 92 ? 0.208 -26.766 7.609 1 58.97 92 ARG A O 1
ATOM 769 N N . ILE A 1 93 ? -0.875 -25.25 8.883 1 63.03 93 ILE A N 1
ATOM 770 C CA . ILE A 1 93 ? -1.935 -25.156 7.887 1 63.03 93 ILE A CA 1
ATOM 771 C C . ILE A 1 93 ? -1.808 -23.844 7.121 1 63.03 93 ILE A C 1
ATOM 773 O O . ILE A 1 93 ? -1.887 -22.766 7.711 1 63.03 93 ILE A O 1
ATOM 777 N N . PRO A 1 94 ? -1.577 -24.047 5.832 1 75.25 94 PRO A N 1
ATOM 778 C CA . PRO A 1 94 ? -1.429 -22.828 5.035 1 75.25 94 PRO A CA 1
ATOM 779 C C . PRO A 1 94 ? -2.703 -21.984 5 1 75.25 94 PRO A C 1
ATOM 781 O O . PRO A 1 94 ? -3.805 -22.531 4.898 1 75.25 94 PRO A O 1
ATOM 784 N N . ARG A 1 95 ? -2.504 -20.766 5.254 1 82.88 95 ARG A N 1
ATOM 785 C CA . ARG A 1 95 ? -3.621 -19.828 5.211 1 82.88 95 ARG A CA 1
ATOM 786 C C . ARG A 1 95 ? -4.055 -19.562 3.775 1 82.88 95 ARG A C 1
ATOM 788 O O . ARG A 1 95 ? -3.225 -19.547 2.865 1 82.88 95 ARG A O 1
ATOM 795 N N . GLY A 1 96 ? -5.348 -19.469 3.527 1 92.75 96 GLY A N 1
ATOM 796 C CA . GLY A 1 96 ? -5.883 -18.984 2.266 1 92.75 96 GLY A CA 1
ATOM 797 C C . GLY A 1 96 ? -6.055 -20.078 1.227 1 92.75 96 GLY A C 1
ATOM 798 O O . GLY A 1 96 ? -6.438 -19.797 0.087 1 92.75 96 GLY A O 1
ATOM 799 N N . THR A 1 97 ? -5.742 -21.375 1.605 1 93.88 97 THR A N 1
ATOM 800 C CA . THR A 1 97 ? -5.785 -22.469 0.641 1 93.88 97 THR A CA 1
ATOM 801 C C . THR A 1 97 ? -7.207 -22.672 0.124 1 93.88 97 THR A C 1
ATOM 803 O O . THR A 1 97 ? -7.43 -22.734 -1.087 1 93.88 97 THR A O 1
ATOM 806 N N . MET A 1 98 ? -8.164 -22.719 1.043 1 95.25 98 MET A N 1
ATOM 807 C CA . MET A 1 98 ? -9.555 -22.938 0.651 1 95.25 98 MET A CA 1
ATOM 808 C C . MET A 1 98 ? -10.07 -21.781 -0.188 1 95.25 98 MET A C 1
ATOM 810 O O . MET A 1 98 ? -10.836 -21.969 -1.134 1 95.25 98 MET A O 1
ATOM 814 N N . GLN A 1 99 ? -9.711 -20.609 0.193 1 98.06 99 GLN A N 1
ATOM 815 C CA . GLN A 1 99 ? -10.109 -19.406 -0.538 1 98.06 99 GLN A CA 1
ATOM 816 C C . GLN A 1 99 ? -9.555 -19.422 -1.961 1 98.06 99 GLN A C 1
ATOM 818 O O . GLN A 1 99 ? -10.289 -19.141 -2.916 1 98.06 99 GLN A O 1
ATOM 823 N N . ARG A 1 100 ? -8.281 -19.75 -2.164 1 98.31 100 ARG A N 1
ATOM 824 C CA . ARG A 1 100 ? -7.676 -19.828 -3.49 1 98.31 100 ARG A CA 1
ATOM 825 C C . ARG A 1 100 ? -8.344 -20.906 -4.328 1 98.31 100 ARG A C 1
ATOM 827 O O . ARG A 1 100 ? -8.625 -20.703 -5.512 1 98.31 100 ARG A O 1
ATOM 834 N N . ASN A 1 101 ? -8.586 -22.062 -3.709 1 98 101 ASN A N 1
ATOM 835 C CA . ASN A 1 101 ? -9.234 -23.141 -4.426 1 98 101 ASN A CA 1
ATOM 836 C C . ASN A 1 101 ? -10.656 -22.766 -4.859 1 98 101 ASN A C 1
ATOM 838 O O . ASN A 1 101 ? -11.102 -23.172 -5.934 1 98 101 ASN A O 1
ATOM 842 N N . LEU A 1 102 ? -11.375 -22.062 -3.975 1 98.69 102 LEU A N 1
ATOM 843 C CA . LEU A 1 102 ? -12.703 -21.609 -4.363 1 98.69 102 LEU A CA 1
ATOM 844 C C . LEU A 1 102 ? -12.641 -20.719 -5.594 1 98.69 102 LEU A C 1
ATOM 846 O O . LEU A 1 102 ? -13.477 -20.828 -6.488 1 98.69 102 LEU A O 1
ATOM 850 N N . ALA A 1 103 ? -11.703 -19.844 -5.625 1 98.88 103 ALA A N 1
ATOM 851 C CA . ALA A 1 103 ? -11.539 -18.969 -6.773 1 98.88 103 ALA A CA 1
ATOM 852 C C . ALA A 1 103 ? -11.219 -19.75 -8.039 1 98.88 103 ALA A C 1
ATOM 854 O O . ALA A 1 103 ? -11.727 -19.453 -9.117 1 98.88 103 ALA A O 1
ATOM 855 N N . LEU A 1 104 ? -10.336 -20.75 -7.926 1 98.69 104 LEU A N 1
ATOM 856 C CA . LEU A 1 104 ? -10.016 -21.609 -9.062 1 98.69 104 LEU A CA 1
ATOM 857 C C . LEU A 1 104 ? -11.266 -22.312 -9.578 1 98.69 104 LEU A C 1
ATOM 859 O O . LEU A 1 104 ? -11.484 -22.391 -10.789 1 98.69 104 LEU A O 1
ATOM 863 N N . ARG A 1 105 ? -12.023 -22.859 -8.648 1 98.5 105 ARG A N 1
ATOM 864 C CA . ARG A 1 105 ? -13.281 -23.5 -9.039 1 98.5 105 ARG A CA 1
ATOM 865 C C . ARG A 1 105 ? -14.195 -22.5 -9.75 1 98.5 105 ARG A C 1
ATOM 867 O O . ARG A 1 105 ? -14.797 -22.828 -10.781 1 98.5 105 ARG A O 1
ATOM 874 N N . TRP A 1 106 ? -14.344 -21.328 -9.195 1 98.75 106 TRP A N 1
ATOM 875 C CA . TRP A 1 106 ? -15.172 -20.281 -9.797 1 98.75 106 TRP A CA 1
ATOM 876 C C . TRP A 1 106 ? -14.727 -20 -11.234 1 98.75 106 TRP A C 1
ATOM 878 O O . TRP A 1 106 ? -15.562 -19.875 -12.133 1 98.75 106 TRP A O 1
ATOM 888 N N . LEU A 1 107 ? -13.453 -19.891 -11.484 1 98.5 107 LEU A N 1
ATOM 889 C CA . LEU A 1 107 ? -12.93 -19.656 -12.828 1 98.5 107 LEU A CA 1
ATOM 890 C C . LEU A 1 107 ? -13.367 -20.766 -13.781 1 98.5 107 LEU A C 1
ATOM 892 O O . LEU A 1 107 ? -13.797 -20.5 -14.898 1 98.5 107 LEU A O 1
ATOM 896 N N . ARG A 1 108 ? -13.25 -22 -13.367 1 97.88 108 ARG A N 1
ATOM 897 C CA . ARG A 1 108 ? -13.578 -23.156 -14.195 1 97.88 108 ARG A CA 1
ATOM 898 C C . ARG A 1 108 ? -15.078 -23.25 -14.453 1 97.88 108 ARG A C 1
ATOM 900 O O . ARG A 1 108 ? -15.508 -23.828 -15.453 1 97.88 108 ARG A O 1
ATOM 907 N N . GLU A 1 109 ? -15.859 -22.75 -13.516 1 97.69 109 GLU A N 1
ATOM 908 C CA . GLU A 1 109 ? -17.312 -22.734 -13.703 1 97.69 109 GLU A CA 1
ATOM 909 C C . GLU A 1 109 ? -17.734 -21.562 -14.594 1 97.69 109 GLU A C 1
ATOM 911 O O . GLU A 1 109 ? -18.766 -21.641 -15.266 1 97.69 109 GLU A O 1
ATOM 916 N N . THR A 1 110 ? -17 -20.547 -14.625 1 97.31 110 THR A N 1
ATOM 917 C CA . THR A 1 110 ? -17.344 -19.328 -15.344 1 97.31 110 THR A CA 1
ATOM 918 C C . THR A 1 110 ? -16.875 -19.391 -16.797 1 97.31 110 THR A C 1
ATOM 920 O O . THR A 1 110 ? -17.578 -18.938 -17.703 1 97.31 110 THR A O 1
ATOM 923 N N . PHE A 1 111 ? -15.711 -19.969 -16.984 1 96.31 111 PHE A N 1
ATOM 924 C CA . PHE A 1 111 ? -15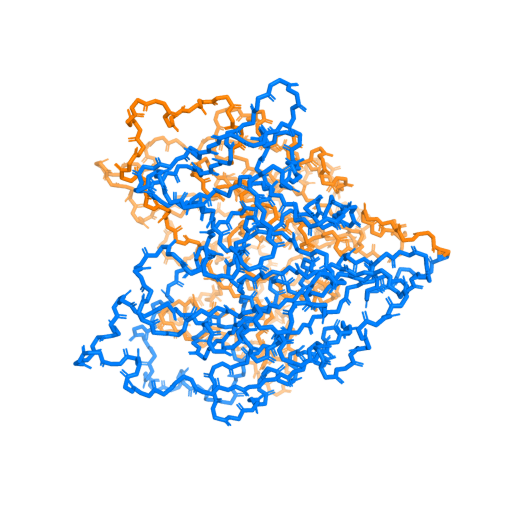.125 -19.984 -18.312 1 96.31 111 PHE A CA 1
ATOM 925 C C . PHE A 1 111 ? -15.102 -21.406 -18.875 1 96.31 111 PHE A C 1
ATOM 927 O O . PHE A 1 111 ? -14.875 -22.359 -18.141 1 96.31 111 PHE A O 1
ATOM 934 N N . ASN A 1 112 ? -15.258 -21.391 -20.203 1 92.44 112 ASN A N 1
ATOM 935 C CA . ASN A 1 112 ? -15.172 -22.672 -20.891 1 92.44 112 ASN A CA 1
ATOM 936 C C . ASN A 1 112 ? -13.727 -23.141 -21.047 1 92.44 112 ASN A C 1
ATOM 938 O O . ASN A 1 112 ? -12.82 -22.312 -21.188 1 92.44 112 ASN A O 1
ATOM 942 N N . LYS A 1 113 ? -13.578 -24.406 -21.094 1 89 113 LYS A N 1
ATOM 943 C CA . LYS A 1 113 ? -12.258 -25 -21.25 1 89 113 LYS A CA 1
ATOM 944 C C . LYS A 1 113 ? -11.586 -24.516 -22.531 1 89 113 LYS A C 1
ATOM 946 O O . LYS A 1 113 ? -10.359 -24.422 -22.578 1 89 113 LYS A O 1
ATOM 951 N N . ASN A 1 114 ? -12.438 -24.234 -23.5 1 85.75 114 ASN A N 1
ATOM 952 C CA . ASN A 1 114 ? -11.914 -23.766 -24.781 1 85.75 114 ASN A CA 1
ATOM 953 C C . ASN A 1 114 ? -12.078 -22.25 -24.938 1 85.75 114 ASN A C 1
ATOM 955 O O . ASN A 1 114 ? -12.242 -21.75 -26.047 1 85.75 114 ASN A O 1
ATOM 959 N N . ASN A 1 115 ? -12.062 -21.641 -23.781 1 82.81 115 ASN A N 1
ATOM 960 C CA . ASN A 1 115 ? -12.18 -20.188 -23.797 1 82.81 115 ASN A CA 1
ATOM 961 C C . ASN A 1 115 ? -11.117 -19.547 -24.672 1 82.81 115 ASN A C 1
ATOM 963 O O . ASN A 1 115 ? -9.93 -19.844 -24.547 1 82.81 115 ASN A O 1
ATOM 967 N N . SER A 1 116 ? -11.523 -18.766 -25.562 1 82.88 116 SER A N 1
ATOM 968 C CA . SER A 1 116 ? -10.625 -18.156 -26.547 1 82.88 116 SER A CA 1
ATOM 969 C C . SER A 1 116 ? -10 -16.875 -26 1 82.88 116 SER A C 1
ATOM 971 O O . SER A 1 116 ? -8.969 -16.422 -26.5 1 82.88 116 SER A O 1
ATOM 973 N N . GLN A 1 117 ? -10.586 -16.281 -25.016 1 87.38 117 GLN A N 1
ATOM 974 C CA . GLN A 1 117 ? -10.047 -15.047 -24.469 1 87.38 117 GLN A CA 1
ATOM 975 C C . GLN A 1 117 ? -8.812 -15.32 -23.609 1 87.38 117 GLN A C 1
ATOM 977 O O . GLN A 1 117 ? -8.875 -16.094 -22.656 1 87.38 117 GLN A O 1
ATOM 982 N N . PRO A 1 118 ? -7.754 -14.672 -24.016 1 93.62 118 PRO A N 1
ATOM 983 C CA . PRO A 1 118 ? -6.543 -14.875 -23.219 1 93.62 118 PRO A CA 1
ATOM 984 C C . PRO A 1 118 ? -6.676 -14.312 -21.797 1 93.62 118 PRO A C 1
ATOM 986 O O . PRO A 1 118 ? -7.332 -13.289 -21.594 1 93.62 118 PRO A O 1
ATOM 989 N N . GLY A 1 119 ? -6.09 -15.023 -20.859 1 97.56 119 GLY A N 1
ATOM 990 C CA . GLY A 1 119 ? -6.137 -14.578 -19.469 1 97.56 119 GLY A CA 1
ATOM 991 C C . GLY A 1 119 ? -4.992 -15.117 -18.641 1 97.56 119 GLY A C 1
ATOM 992 O O . GLY A 1 119 ? -4.324 -16.078 -19.031 1 97.56 119 GLY A O 1
ATOM 993 N N . ILE A 1 120 ? -4.691 -14.445 -17.609 1 98.75 120 ILE A N 1
ATOM 994 C CA . ILE A 1 120 ? -3.66 -14.805 -16.641 1 98.75 120 ILE A CA 1
ATOM 995 C C . ILE A 1 120 ? -4.281 -14.93 -15.242 1 98.75 120 ILE A C 1
ATOM 997 O O . ILE A 1 120 ? -5.156 -14.141 -14.875 1 98.75 120 ILE A O 1
ATOM 1001 N N . VAL A 1 121 ? -3.908 -15.93 -14.516 1 98.88 121 VAL A N 1
ATOM 1002 C CA . VAL A 1 121 ? -4.309 -16.078 -13.117 1 98.88 121 VAL A CA 1
ATOM 1003 C C . VAL A 1 121 ? -3.129 -15.75 -12.203 1 98.88 121 VAL A C 1
ATOM 1005 O O . VAL A 1 121 ? -2.035 -16.297 -12.375 1 98.88 121 VAL A O 1
ATOM 1008 N N . TYR A 1 122 ? -3.285 -14.875 -11.367 1 98.94 122 TYR A N 1
ATOM 1009 C CA . TYR A 1 122 ? -2.258 -14.461 -10.422 1 98.94 122 TYR A CA 1
ATOM 1010 C C . TYR A 1 122 ? -2.801 -14.445 -9 1 98.94 122 TYR A C 1
ATOM 1012 O O . TYR A 1 122 ? -3.902 -13.945 -8.758 1 98.94 122 TYR A O 1
ATOM 1020 N N . PHE A 1 123 ? -2.074 -15.023 -8.031 1 98.75 123 PHE A N 1
ATOM 1021 C CA . PHE A 1 123 ? -2.428 -15.031 -6.621 1 98.75 123 PHE A CA 1
ATOM 1022 C C . PHE A 1 123 ? -1.755 -13.875 -5.887 1 98.75 123 PHE A C 1
ATOM 1024 O O . PHE A 1 123 ? -0.529 -13.844 -5.758 1 98.75 123 PHE A O 1
ATOM 1031 N N . ALA A 1 124 ? -2.512 -12.922 -5.414 1 98.75 124 ALA A N 1
ATOM 1032 C CA . ALA A 1 124 ? -1.993 -11.734 -4.742 1 98.75 124 ALA A CA 1
ATOM 1033 C C . ALA A 1 124 ? -2.492 -11.656 -3.301 1 98.75 124 ALA A C 1
ATOM 1035 O O . ALA A 1 124 ? -3.691 -11.5 -3.061 1 98.75 124 ALA A O 1
ATOM 1036 N N . ASP A 1 125 ? -1.578 -11.758 -2.35 1 97.75 125 ASP A N 1
ATOM 1037 C CA . ASP A 1 125 ? -1.934 -11.562 -0.946 1 97.75 125 ASP A CA 1
ATOM 1038 C C . ASP A 1 125 ? -2.355 -10.117 -0.679 1 97.75 125 ASP A C 1
ATOM 1040 O O . ASP A 1 125 ? -1.83 -9.188 -1.293 1 97.75 125 ASP A O 1
ATOM 1044 N N . ASP A 1 126 ? -3.266 -9.93 0.248 1 98.31 126 ASP A N 1
ATOM 1045 C CA . ASP A 1 126 ? -3.875 -8.617 0.47 1 98.31 126 ASP A CA 1
ATOM 1046 C C . ASP A 1 126 ? -2.916 -7.68 1.199 1 98.31 126 ASP A C 1
ATOM 1048 O O . ASP A 1 126 ? -3.156 -6.473 1.272 1 98.31 126 ASP A O 1
ATOM 1052 N N . ASP A 1 127 ? -1.74 -8.172 1.724 1 97.38 127 ASP A N 1
ATOM 1053 C CA . ASP A 1 127 ? -0.851 -7.285 2.467 1 97.38 127 ASP A CA 1
ATOM 1054 C C . ASP A 1 127 ? 0.519 -7.195 1.797 1 97.38 127 ASP A C 1
ATOM 1056 O O . ASP A 1 127 ? 1.449 -6.609 2.352 1 97.38 127 ASP A O 1
ATOM 1060 N N . ASN A 1 128 ? 0.718 -7.805 0.566 1 98.56 128 ASN A N 1
ATOM 1061 C CA . ASN A 1 128 ? 1.973 -7.684 -0.168 1 98.56 128 ASN A CA 1
ATOM 1062 C C . ASN A 1 128 ? 2.053 -6.363 -0.928 1 98.56 128 ASN A C 1
ATOM 1064 O O . ASN A 1 128 ? 1.066 -5.629 -1.01 1 98.56 128 ASN A O 1
ATOM 1068 N N . THR A 1 129 ? 3.254 -6.004 -1.326 1 98.81 129 THR A N 1
ATOM 1069 C CA . THR A 1 129 ? 3.488 -4.848 -2.186 1 98.81 129 THR A CA 1
ATOM 1070 C C . THR A 1 129 ? 3.824 -5.293 -3.607 1 98.81 129 THR A C 1
ATOM 1072 O O . THR A 1 129 ? 4.637 -6.195 -3.805 1 98.81 129 THR A O 1
ATOM 1075 N N . TYR A 1 130 ? 3.199 -4.715 -4.625 1 98.75 130 TYR A N 1
ATOM 1076 C CA . TYR A 1 130 ? 3.365 -5.094 -6.027 1 98.75 130 TYR A CA 1
ATOM 1077 C C . TYR A 1 130 ? 3.764 -3.889 -6.871 1 98.75 130 TYR A C 1
ATOM 1079 O O . TYR A 1 130 ? 3.117 -2.84 -6.812 1 98.75 130 TYR A O 1
ATOM 1087 N N . SER A 1 131 ? 4.828 -4.066 -7.586 1 98.25 131 SER A N 1
ATOM 1088 C CA . SER A 1 131 ? 5.129 -3.082 -8.625 1 98.25 131 SER A CA 1
ATOM 1089 C C . SER A 1 131 ? 4.117 -3.152 -9.758 1 98.25 131 SER A C 1
ATOM 1091 O O . SER A 1 131 ? 3.635 -4.234 -10.102 1 98.25 131 SER A O 1
ATOM 1093 N N . LEU A 1 132 ? 3.857 -2.02 -10.398 1 97.5 132 LEU A N 1
ATOM 1094 C CA . LEU A 1 132 ? 2.971 -2.016 -11.562 1 97.5 132 LEU A CA 1
ATOM 1095 C C . LEU A 1 132 ? 3.578 -2.809 -12.711 1 97.5 132 LEU A C 1
ATOM 1097 O O . LEU A 1 132 ? 2.855 -3.428 -13.492 1 97.5 132 LEU A O 1
ATOM 1101 N N . GLU A 1 133 ? 4.883 -2.791 -12.812 1 97.44 133 GLU A N 1
ATOM 1102 C CA . GLU A 1 133 ? 5.609 -3.508 -13.859 1 97.44 133 GLU A CA 1
ATOM 1103 C C . GLU A 1 133 ? 5.312 -5.004 -13.812 1 97.44 133 GLU A C 1
ATOM 1105 O O . GLU A 1 133 ? 5.328 -5.68 -14.836 1 97.44 133 GLU A O 1
ATOM 1110 N N . LEU A 1 134 ? 5.047 -5.496 -12.641 1 98.5 134 LEU A N 1
ATOM 1111 C CA . LEU A 1 134 ? 4.738 -6.914 -12.477 1 98.5 134 LEU A CA 1
ATOM 1112 C C . LEU A 1 134 ? 3.541 -7.312 -13.328 1 98.5 134 LEU A C 1
ATOM 1114 O O . LEU A 1 134 ? 3.582 -8.328 -14.023 1 98.5 134 LEU A O 1
ATOM 1118 N N . PHE A 1 135 ? 2.512 -6.508 -13.312 1 98.19 135 PHE A N 1
ATOM 1119 C CA . PHE A 1 135 ? 1.268 -6.805 -14.016 1 98.19 135 PHE A CA 1
ATOM 1120 C C . PHE A 1 135 ? 1.45 -6.676 -15.523 1 98.19 135 PHE A C 1
ATOM 1122 O O . PHE A 1 135 ? 0.813 -7.398 -16.297 1 98.19 135 PHE A O 1
ATOM 1129 N N . GLU A 1 136 ? 2.285 -5.777 -15.898 1 96.31 136 GLU A N 1
ATOM 1130 C CA . GLU A 1 136 ? 2.609 -5.676 -17.328 1 96.31 136 GLU A CA 1
ATOM 1131 C C . GLU A 1 136 ? 3.336 -6.922 -17.812 1 96.31 136 GLU A C 1
ATOM 1133 O O . GLU A 1 136 ? 3.008 -7.457 -18.875 1 96.31 136 GLU A O 1
ATOM 1138 N N . GLU A 1 137 ? 4.203 -7.371 -17.031 1 97.56 137 GLU A N 1
ATOM 1139 C CA . GLU A 1 137 ? 5.039 -8.5 -17.438 1 97.56 137 GLU A CA 1
ATOM 1140 C C . GLU A 1 137 ? 4.238 -9.797 -17.469 1 97.56 137 GLU A C 1
ATOM 1142 O O . GLU A 1 137 ? 4.438 -10.633 -18.359 1 97.56 137 GLU A O 1
ATOM 1147 N N . MET A 1 138 ? 3.348 -9.977 -16.562 1 98.38 138 MET A N 1
ATOM 1148 C CA . MET A 1 138 ? 2.689 -11.281 -16.469 1 98.38 138 MET A CA 1
ATOM 1149 C C . MET A 1 138 ? 1.691 -11.469 -17.609 1 98.38 138 MET A C 1
ATOM 1151 O O . MET A 1 138 ? 1.235 -12.586 -17.859 1 98.38 138 MET A O 1
ATOM 1155 N N . ARG A 1 139 ? 1.35 -10.453 -18.359 1 96.94 139 ARG A N 1
ATOM 1156 C CA . ARG A 1 139 ? 0.352 -10.539 -19.422 1 96.94 139 ARG A CA 1
ATOM 1157 C C . ARG A 1 139 ? 0.823 -11.453 -20.547 1 96.94 139 ARG 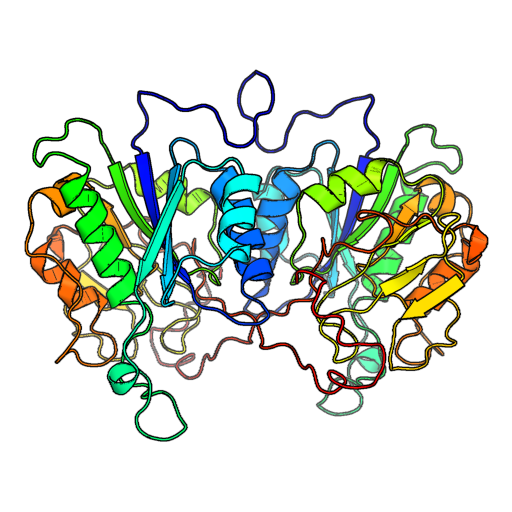A C 1
ATOM 1159 O O . ARG A 1 139 ? 0.011 -11.953 -21.328 1 96.94 139 ARG A O 1
ATOM 1166 N N . SER A 1 140 ? 2.109 -11.641 -20.625 1 96.75 140 SER A N 1
ATOM 1167 C CA . SER A 1 140 ? 2.648 -12.43 -21.734 1 96.75 140 SER A CA 1
ATOM 1168 C C . SER A 1 140 ? 2.854 -13.891 -21.328 1 96.75 140 SER A C 1
ATOM 1170 O O . SER A 1 140 ? 3.49 -14.656 -22.047 1 96.75 140 SER A O 1
ATOM 1172 N N . THR A 1 141 ? 2.336 -14.312 -20.188 1 98.56 141 THR A N 1
ATOM 1173 C CA . THR A 1 141 ? 2.508 -15.672 -19.688 1 98.56 141 THR A CA 1
ATOM 1174 C C . THR A 1 141 ? 1.867 -16.688 -20.641 1 98.56 141 THR A C 1
ATOM 1176 O O . THR A 1 141 ? 0.663 -16.625 -20.906 1 98.56 141 THR A O 1
ATOM 1179 N N . ARG A 1 142 ? 2.676 -17.594 -21.156 1 98 142 ARG A N 1
ATOM 1180 C CA . ARG A 1 142 ? 2.17 -18.641 -22.047 1 98 142 ARG A CA 1
ATOM 1181 C C . ARG A 1 142 ? 1.741 -19.875 -21.25 1 98 142 ARG A C 1
ATOM 1183 O O . ARG A 1 142 ? 0.724 -20.5 -21.562 1 98 142 ARG A O 1
ATOM 1190 N N . LYS A 1 143 ? 2.525 -20.25 -20.328 1 98.44 143 LYS A N 1
ATOM 1191 C CA . LYS A 1 143 ? 2.178 -21.328 -19.406 1 98.44 143 LYS A CA 1
ATOM 1192 C C . LYS A 1 143 ? 2.232 -20.844 -17.953 1 98.44 143 LYS A C 1
ATOM 1194 O O . LYS A 1 143 ? 1.209 -20.469 -17.375 1 98.44 143 LYS A O 1
ATOM 1199 N N . VAL A 1 144 ? 3.455 -20.766 -17.406 1 98.81 144 VAL A N 1
ATOM 1200 C CA . VAL A 1 144 ? 3.645 -20.25 -16.047 1 98.81 144 VAL A CA 1
ATOM 1201 C C . VAL A 1 144 ? 4.848 -19.297 -16.016 1 98.81 144 VAL A C 1
ATOM 1203 O O . VAL A 1 144 ? 5.961 -19.703 -16.359 1 98.81 144 VAL A O 1
ATOM 1206 N N . SER A 1 145 ? 4.645 -18.047 -15.695 1 98.88 145 SER A N 1
ATOM 1207 C CA . SER A 1 145 ? 5.719 -17.094 -15.461 1 98.88 145 SER A CA 1
ATOM 1208 C C . SER A 1 145 ? 6.18 -17.125 -14.008 1 98.88 145 SER A C 1
ATOM 1210 O O . SER A 1 145 ? 5.379 -17.375 -13.102 1 98.88 145 SER A O 1
ATOM 1212 N N . VAL A 1 146 ? 7.465 -16.891 -13.789 1 98.88 146 VAL A N 1
ATOM 1213 C CA . VAL A 1 146 ? 8.031 -16.906 -12.438 1 98.88 146 VAL A CA 1
ATOM 1214 C C . VAL A 1 146 ? 8.945 -15.695 -12.25 1 98.88 146 VAL A C 1
ATOM 1216 O O . VAL A 1 146 ? 9.5 -15.18 -13.227 1 98.88 146 VAL A O 1
ATOM 1219 N N . TRP A 1 147 ? 9.109 -15.211 -11.062 1 98.69 147 TRP A N 1
ATOM 1220 C CA . TRP A 1 147 ? 9.984 -14.094 -10.711 1 98.69 147 TRP A CA 1
ATOM 1221 C C . TRP A 1 147 ? 10.391 -14.172 -9.242 1 98.69 147 TRP A C 1
ATOM 1223 O O . TRP A 1 147 ? 9.805 -14.93 -8.461 1 98.69 147 TRP A O 1
ATOM 1233 N N . PRO A 1 148 ? 11.438 -13.438 -8.836 1 98 148 PRO A N 1
ATOM 1234 C CA . PRO A 1 148 ? 11.844 -13.414 -7.426 1 98 148 PRO A CA 1
ATOM 1235 C C . PRO A 1 148 ? 10.859 -12.664 -6.535 1 98 148 PRO A C 1
ATOM 1237 O O . PRO A 1 148 ? 10.133 -11.789 -7.016 1 98 148 PRO A O 1
ATOM 1240 N N . VAL A 1 149 ? 10.789 -13.062 -5.328 1 98.12 149 VAL A N 1
ATOM 1241 C CA . VAL A 1 149 ? 9.961 -12.398 -4.324 1 98.12 149 VAL A CA 1
ATOM 1242 C C . VAL A 1 149 ? 10.836 -11.953 -3.15 1 98.12 149 VAL A C 1
ATOM 1244 O O . VAL A 1 149 ? 11.656 -12.734 -2.654 1 98.12 149 VAL A O 1
ATOM 1247 N N . ALA A 1 150 ? 10.688 -10.703 -2.742 1 97.75 150 ALA A N 1
ATOM 1248 C CA . ALA A 1 150 ? 11.469 -10.188 -1.626 1 97.75 150 ALA A CA 1
ATOM 1249 C C . ALA A 1 150 ? 10.82 -10.539 -0.289 1 97.75 150 ALA A C 1
ATOM 1251 O O . ALA A 1 150 ? 9.602 -10.68 -0.203 1 97.75 150 ALA A O 1
ATOM 1252 N N . PHE A 1 151 ? 11.648 -10.68 0.725 1 97.12 151 PHE A N 1
ATOM 1253 C CA . PHE A 1 151 ? 11.297 -10.844 2.131 1 97.12 151 PHE A CA 1
ATOM 1254 C C . PHE A 1 151 ? 10.594 -12.172 2.363 1 97.12 151 PHE A C 1
ATOM 1256 O O . PHE A 1 151 ? 9.547 -12.227 3.02 1 97.12 151 PHE A O 1
ATOM 1263 N N . VAL A 1 152 ? 11.133 -13.219 1.835 1 94.75 152 VAL A N 1
ATOM 1264 C CA . VAL A 1 152 ? 10.625 -14.57 2.035 1 94.75 152 VAL A CA 1
ATOM 1265 C C . VAL A 1 152 ? 11.773 -15.5 2.43 1 94.75 152 VAL A C 1
ATOM 1267 O O . VAL A 1 152 ? 12.938 -15.219 2.143 1 94.75 152 VAL A O 1
ATOM 1270 N N . GLY A 1 153 ? 11.453 -16.562 3.18 1 92.69 153 GLY A N 1
ATOM 1271 C CA . GLY A 1 153 ? 12.43 -17.594 3.527 1 92.69 153 GLY A CA 1
ATOM 1272 C C . GLY A 1 153 ? 13.508 -17.094 4.465 1 92.69 153 GLY A C 1
ATOM 1273 O O . GLY A 1 153 ? 14.602 -17.672 4.531 1 92.69 153 GLY A O 1
ATOM 1274 N N . GLY A 1 154 ? 13.211 -15.961 5.125 1 94.31 154 GLY A N 1
ATOM 1275 C CA . GLY A 1 154 ? 14.219 -15.367 5.984 1 94.31 154 GLY A CA 1
ATOM 1276 C C . GLY A 1 154 ? 15.328 -14.672 5.215 1 94.31 154 GLY A C 1
ATOM 1277 O O . GLY A 1 154 ? 16.422 -14.484 5.734 1 94.31 154 GLY A O 1
ATOM 1278 N N . LEU A 1 155 ? 15.07 -14.406 3.965 1 95.19 155 LEU A N 1
ATOM 1279 C CA . LEU A 1 155 ? 16.047 -13.812 3.057 1 95.19 155 LEU A CA 1
ATOM 1280 C C . LEU A 1 155 ? 15.539 -12.492 2.492 1 95.19 155 LEU A C 1
ATOM 1282 O O . LEU A 1 155 ? 14.336 -12.227 2.521 1 95.19 155 LEU A O 1
ATOM 1286 N N . ARG A 1 156 ? 16.469 -11.641 2.021 1 95.12 156 ARG A N 1
ATOM 1287 C CA . ARG A 1 156 ? 16.078 -10.453 1.275 1 95.12 156 ARG A CA 1
ATOM 1288 C C . ARG A 1 156 ? 15.188 -10.812 0.096 1 95.12 156 ARG A C 1
ATOM 1290 O O . ARG A 1 156 ? 14.273 -10.062 -0.254 1 95.12 156 ARG A O 1
ATOM 1297 N N . TYR A 1 157 ? 15.523 -11.953 -0.51 1 95.88 157 TYR A N 1
ATOM 1298 C CA . TYR A 1 157 ? 14.648 -12.445 -1.568 1 95.88 157 TYR A CA 1
ATOM 1299 C C . TYR A 1 157 ? 14.945 -13.906 -1.886 1 95.88 157 TYR A C 1
ATOM 1301 O O . TYR A 1 157 ? 16.031 -14.406 -1.587 1 95.88 157 TYR A O 1
ATOM 1309 N N . GLU A 1 158 ? 13.969 -14.633 -2.334 1 95.88 158 GLU A N 1
ATOM 1310 C CA . GLU A 1 158 ? 14.109 -15.93 -2.998 1 95.88 158 GLU A CA 1
ATOM 1311 C C . GLU A 1 158 ? 13.867 -15.805 -4.5 1 95.88 158 GLU A C 1
ATOM 1313 O O . GLU A 1 158 ? 13.195 -14.875 -4.949 1 95.88 158 GLU A O 1
ATOM 1318 N N . SER A 1 159 ? 14.508 -16.734 -5.242 1 96.38 159 SER A N 1
ATOM 1319 C CA . SER A 1 159 ? 14.438 -16.562 -6.688 1 96.38 159 SER A CA 1
ATOM 1320 C C . SER A 1 159 ? 14.617 -17.891 -7.414 1 96.38 159 SER A C 1
ATOM 1322 O O . SER A 1 159 ? 15.289 -18.797 -6.914 1 96.38 159 SER A O 1
ATOM 1324 N N . PRO A 1 160 ? 13.93 -17.969 -8.594 1 97.31 160 PRO A N 1
ATOM 1325 C CA . PRO A 1 160 ? 14.391 -19.016 -9.5 1 97.31 160 PRO A CA 1
ATOM 1326 C C . PRO A 1 160 ? 15.836 -18.844 -9.938 1 97.31 160 PRO A C 1
ATOM 1328 O O . PRO A 1 160 ? 16.312 -17.703 -10.078 1 97.31 160 PRO A O 1
ATOM 1331 N N . LYS A 1 161 ? 16.516 -19.969 -10.047 1 96.31 161 LYS A N 1
ATOM 1332 C CA . LYS A 1 161 ? 17.797 -19.953 -10.742 1 96.31 161 LYS A CA 1
ATOM 1333 C C . LYS A 1 161 ? 17.594 -20.078 -12.25 1 96.31 161 LYS A C 1
ATOM 1335 O O . LYS A 1 161 ? 16.969 -21.031 -12.727 1 96.31 161 LYS A O 1
ATOM 1340 N N . VAL A 1 162 ? 18.094 -19.109 -12.945 1 97.31 162 VAL A N 1
ATOM 1341 C CA . VAL A 1 162 ? 17.891 -19.078 -14.391 1 97.31 162 VAL A CA 1
ATOM 1342 C C . VAL A 1 162 ? 19.234 -19.203 -15.102 1 97.31 162 VAL A C 1
ATOM 1344 O O . VAL A 1 162 ? 20.203 -18.516 -14.75 1 97.31 162 VAL A O 1
ATOM 1347 N N . ASN A 1 163 ? 19.359 -20.078 -16.016 1 96.31 163 ASN A N 1
ATOM 1348 C CA . ASN A 1 163 ? 20.609 -20.234 -16.75 1 96.31 163 ASN A CA 1
ATOM 1349 C C . ASN A 1 163 ? 20.688 -19.266 -17.922 1 96.31 163 ASN A C 1
ATOM 1351 O O . ASN A 1 163 ? 19.797 -18.438 -18.109 1 96.31 163 ASN A O 1
ATOM 1355 N N . ALA A 1 164 ? 21.688 -19.375 -18.703 1 95.5 164 ALA A N 1
ATOM 1356 C CA . ALA A 1 164 ? 21.953 -18.438 -19.797 1 95.5 164 ALA A CA 1
ATOM 1357 C C . ALA A 1 164 ? 20.906 -18.578 -20.906 1 95.5 164 ALA A C 1
ATOM 1359 O O . ALA A 1 164 ? 20.656 -17.625 -21.656 1 95.5 164 ALA A O 1
ATOM 1360 N N . ALA A 1 165 ? 20.297 -19.688 -20.984 1 95.06 165 ALA A N 1
ATOM 1361 C CA . ALA A 1 165 ? 19.297 -19.938 -22.016 1 95.06 165 ALA A CA 1
ATOM 1362 C C . ALA A 1 165 ? 17.922 -19.453 -21.578 1 95.06 165 ALA A C 1
ATOM 1364 O O . ALA A 1 165 ? 16.938 -19.609 -22.297 1 95.06 165 ALA A O 1
ATOM 1365 N N . GLY A 1 166 ? 17.828 -18.938 -20.375 1 95.19 166 GLY A N 1
ATOM 1366 C CA . GLY A 1 166 ? 16.562 -18.422 -19.875 1 95.19 166 GLY A CA 1
ATOM 1367 C C . GLY A 1 166 ? 15.672 -19.516 -19.297 1 95.19 166 GLY A C 1
ATOM 1368 O O . GLY A 1 166 ? 14.453 -19.359 -19.266 1 95.19 166 GLY A O 1
ATOM 1369 N N . LYS A 1 167 ? 16.328 -20.578 -18.906 1 97.12 167 LYS A N 1
ATOM 1370 C CA . LYS A 1 167 ? 15.578 -21.688 -18.344 1 97.12 167 LYS A CA 1
ATOM 1371 C C . LYS A 1 167 ? 15.805 -21.797 -16.828 1 97.12 167 LYS A C 1
ATOM 1373 O O . LYS A 1 167 ? 16.938 -21.625 -16.359 1 97.12 167 LYS A O 1
ATOM 1378 N N . VAL A 1 168 ? 14.719 -22.062 -16.141 1 98 168 VAL A N 1
ATOM 1379 C CA . VAL A 1 168 ? 14.82 -22.281 -14.703 1 98 168 VAL A CA 1
ATOM 1380 C C . VAL A 1 168 ? 15.414 -23.672 -14.438 1 98 168 VAL A C 1
ATOM 1382 O O . VAL A 1 168 ? 14.961 -24.672 -15 1 98 168 VAL A O 1
ATOM 1385 N N . TYR A 1 169 ? 16.469 -23.766 -13.602 1 96.75 169 TYR A N 1
ATOM 1386 C CA . TYR A 1 169 ? 17.094 -25.047 -13.352 1 96.75 169 TYR A CA 1
ATOM 1387 C C . TYR A 1 169 ? 17.141 -25.344 -11.859 1 96.75 169 TYR A C 1
ATOM 1389 O O . TYR A 1 169 ? 17.656 -26.391 -11.445 1 96.75 169 TYR A O 1
ATOM 1397 N N . GLY A 1 170 ? 16.656 -24.453 -11.047 1 96.19 170 GLY A N 1
ATOM 1398 C CA . GLY A 1 170 ? 16.641 -24.625 -9.602 1 96.19 170 GLY A CA 1
ATOM 1399 C C . GLY A 1 170 ? 16.141 -23.406 -8.859 1 96.19 170 GLY A C 1
ATOM 1400 O O . GLY A 1 170 ? 15.5 -22.531 -9.453 1 96.19 170 GLY A O 1
ATOM 1401 N N . TRP A 1 171 ? 16.391 -23.438 -7.551 1 96.12 171 TRP A N 1
ATOM 1402 C CA . TRP A 1 171 ? 15.828 -22.391 -6.707 1 96.12 171 TRP A CA 1
ATOM 1403 C C . TRP A 1 171 ? 16.891 -21.828 -5.77 1 96.12 171 TRP A C 1
ATOM 1405 O O . TRP A 1 171 ? 17.703 -22.562 -5.207 1 96.12 171 TRP A O 1
ATOM 1415 N N . LYS A 1 172 ? 16.906 -20.516 -5.734 1 94.44 172 LYS A N 1
ATOM 1416 C CA . LYS A 1 172 ? 17.703 -19.828 -4.723 1 94.44 172 LYS A CA 1
ATOM 1417 C C . LYS A 1 172 ? 16.922 -19.656 -3.424 1 94.44 172 LYS A C 1
ATOM 1419 O O . LYS A 1 172 ? 16.359 -18.594 -3.162 1 94.44 172 LYS A O 1
ATOM 1424 N N . THR A 1 173 ? 16.875 -20.625 -2.582 1 94.75 173 THR A N 1
ATOM 1425 C CA . THR A 1 173 ? 16.188 -20.672 -1.301 1 94.75 173 THR A CA 1
ATOM 1426 C C . THR A 1 173 ? 17.016 -21.438 -0.267 1 94.75 173 THR A C 1
ATOM 1428 O O . THR A 1 173 ? 17.859 -22.266 -0.624 1 94.75 173 THR A O 1
ATOM 1431 N N . VAL A 1 174 ? 16.797 -21.078 0.956 1 92.69 174 VAL A N 1
ATOM 1432 C CA . VAL A 1 174 ? 17.484 -21.781 2.033 1 92.69 174 VAL A CA 1
ATOM 1433 C C . VAL A 1 174 ? 16.656 -22.984 2.48 1 92.69 174 VAL A C 1
ATOM 1435 O O . VAL A 1 174 ? 17.188 -24.094 2.609 1 92.69 174 VAL A O 1
ATOM 1438 N N . PHE A 1 175 ? 15.453 -22.75 2.621 1 88 175 PHE A N 1
ATOM 1439 C CA . PHE A 1 175 ? 14.57 -23.812 3.09 1 88 175 PHE A CA 1
ATOM 1440 C C . PHE A 1 175 ? 14.273 -24.797 1.968 1 88 175 PHE A C 1
ATOM 1442 O O . PHE A 1 175 ? 13.656 -24.438 0.965 1 88 175 PHE A O 1
ATOM 1449 N N . ASP A 1 176 ? 14.609 -26.031 2.121 1 89.75 176 ASP A N 1
ATOM 1450 C CA . ASP A 1 176 ? 14.344 -27.172 1.243 1 89.75 176 ASP A CA 1
ATOM 1451 C C . ASP A 1 176 ? 14.5 -26.781 -0.225 1 89.75 176 ASP A C 1
ATOM 1453 O O . ASP A 1 176 ? 13.523 -26.75 -0.975 1 89.75 176 ASP A O 1
ATOM 1457 N N . PRO A 1 177 ? 15.656 -26.531 -0.659 1 90.44 177 PRO A N 1
ATOM 1458 C CA . PRO A 1 177 ? 15.906 -26.031 -2.016 1 90.44 177 PRO A CA 1
ATOM 1459 C C . PRO A 1 177 ? 15.594 -27.078 -3.088 1 90.44 177 PRO A C 1
ATOM 1461 O O . PRO A 1 177 ? 15.562 -26.75 -4.277 1 90.44 177 PRO A O 1
ATOM 1464 N N . HIS A 1 178 ? 15.25 -28.344 -2.727 1 90.31 178 HIS A N 1
ATOM 1465 C CA . HIS A 1 178 ? 15.008 -29.406 -3.703 1 90.31 178 HIS A CA 1
ATOM 1466 C C . HIS A 1 178 ? 13.508 -29.625 -3.916 1 90.31 178 HIS A C 1
ATOM 1468 O O . HIS A 1 178 ? 13.109 -30.547 -4.633 1 90.31 178 HIS A O 1
ATOM 1474 N N . ARG A 1 179 ? 12.727 -28.719 -3.293 1 91.12 179 ARG A N 1
ATOM 1475 C CA . ARG A 1 179 ? 11.305 -28.75 -3.625 1 91.12 179 ARG A CA 1
ATOM 1476 C C . ARG A 1 179 ? 11.094 -28.594 -5.129 1 91.12 179 ARG A C 1
ATOM 1478 O O . ARG A 1 179 ? 11.836 -27.875 -5.797 1 91.12 179 ARG A O 1
ATOM 1485 N N . PRO A 1 180 ? 10.055 -29.328 -5.586 1 93.56 180 PRO A N 1
ATOM 1486 C CA . PRO A 1 180 ? 9.812 -29.203 -7.023 1 93.56 180 PRO A CA 1
ATOM 1487 C C . PRO A 1 180 ? 9.625 -27.75 -7.469 1 93.56 180 PRO A C 1
ATOM 1489 O O . PRO A 1 180 ? 10.148 -27.359 -8.516 1 93.56 180 PRO A O 1
ATOM 1492 N N . PHE A 1 181 ? 8.875 -26.969 -6.707 1 96.62 181 PHE A N 1
ATOM 1493 C CA . PHE A 1 181 ? 8.664 -25.547 -6.961 1 96.62 181 PHE A CA 1
ATOM 1494 C C . PHE A 1 181 ? 8.852 -24.734 -5.684 1 96.62 181 PHE A C 1
ATOM 1496 O O . PHE A 1 181 ? 7.883 -24.484 -4.957 1 96.62 181 PHE A O 1
ATOM 1503 N N . ALA A 1 182 ? 10.086 -24.344 -5.434 1 95.62 182 ALA A N 1
ATOM 1504 C CA . ALA A 1 182 ? 10.406 -23.562 -4.242 1 95.62 182 ALA A CA 1
ATOM 1505 C C . ALA A 1 182 ? 10.172 -22.062 -4.48 1 95.62 182 ALA A C 1
ATOM 1507 O O . ALA A 1 182 ? 11.109 -21.266 -4.441 1 95.62 182 ALA A O 1
ATOM 1508 N N . ILE A 1 183 ? 8.984 -21.75 -4.727 1 95.19 183 ILE A N 1
ATOM 1509 C CA . ILE A 1 183 ? 8.57 -20.391 -5.102 1 95.19 183 ILE A CA 1
ATOM 1510 C C . ILE A 1 183 ? 7.512 -19.891 -4.125 1 95.19 183 ILE A C 1
ATOM 1512 O O . ILE A 1 183 ? 6.773 -20.688 -3.535 1 95.19 183 ILE A O 1
ATOM 1516 N N . ASP A 1 184 ? 7.559 -18.656 -3.873 1 95.38 184 ASP A N 1
ATOM 1517 C CA . ASP A 1 184 ? 6.516 -18.031 -3.064 1 95.38 184 ASP A CA 1
ATOM 1518 C C . ASP A 1 184 ? 5.211 -17.922 -3.848 1 95.38 184 ASP A C 1
ATOM 1520 O O . ASP A 1 184 ? 5.223 -17.844 -5.078 1 95.38 184 ASP A O 1
ATOM 1524 N N . MET A 1 185 ? 4.098 -17.859 -3.127 1 96.12 185 MET A N 1
ATOM 1525 C CA . MET A 1 185 ? 2.77 -17.75 -3.727 1 96.12 185 MET A CA 1
ATOM 1526 C C . MET A 1 185 ? 2.699 -16.562 -4.68 1 96.12 185 MET A C 1
ATOM 1528 O O . MET A 1 185 ? 2.057 -16.625 -5.727 1 96.12 185 MET A O 1
ATOM 1532 N N . ALA A 1 186 ? 3.354 -15.477 -4.355 1 98.12 186 ALA A N 1
ATOM 1533 C CA . ALA A 1 186 ? 3.301 -14.266 -5.164 1 98.12 186 ALA A CA 1
ATOM 1534 C C . ALA A 1 186 ? 4.336 -14.312 -6.289 1 98.12 186 ALA A C 1
ATOM 1536 O O . ALA A 1 186 ? 4.512 -13.328 -7.016 1 98.12 186 ALA A O 1
ATOM 1537 N N . GLY A 1 187 ? 5.008 -15.438 -6.465 1 98.62 187 GLY A N 1
ATOM 1538 C CA . GLY A 1 187 ? 6.156 -15.484 -7.355 1 98.62 187 GLY A CA 1
ATOM 1539 C C . GLY A 1 187 ? 5.848 -16.125 -8.695 1 98.62 187 GLY A C 1
ATOM 1540 O O . GLY A 1 187 ? 6.762 -16.469 -9.453 1 98.62 187 GLY A O 1
ATOM 1541 N N . PHE A 1 188 ? 4.578 -16.375 -8.969 1 98.81 188 PHE A N 1
ATOM 1542 C CA . PHE A 1 188 ? 4.262 -16.984 -10.258 1 98.81 188 PHE A CA 1
ATOM 1543 C C . PHE A 1 188 ? 2.875 -16.562 -10.727 1 98.81 188 PHE A C 1
ATOM 1545 O O . PHE A 1 188 ? 2.037 -16.156 -9.922 1 98.81 188 PHE A O 1
ATOM 1552 N N . ALA A 1 189 ? 2.646 -16.594 -11.984 1 98.94 189 ALA A N 1
ATOM 1553 C CA . ALA A 1 189 ? 1.36 -16.406 -12.648 1 98.94 189 ALA A CA 1
ATOM 1554 C C . ALA A 1 189 ? 1.105 -17.531 -13.664 1 98.94 189 ALA A C 1
ATOM 1556 O O . ALA A 1 189 ? 2.047 -18.078 -14.234 1 98.94 189 ALA A O 1
ATOM 1557 N N . VAL A 1 190 ? -0.102 -17.875 -13.852 1 98.81 190 VAL A N 1
ATOM 1558 C CA . VAL A 1 190 ? -0.458 -19.031 -14.664 1 98.81 190 VAL A CA 1
ATOM 1559 C C . VAL A 1 190 ? -1.395 -18.609 -15.789 1 98.81 190 VAL A C 1
ATOM 1561 O O . VAL A 1 190 ? -2.32 -17.828 -15.578 1 98.81 190 VAL A O 1
ATOM 1564 N N . ASN A 1 191 ? -1.128 -19.094 -16.953 1 98.38 191 ASN A N 1
ATOM 1565 C CA . ASN A 1 191 ? -2.072 -18.906 -18.047 1 98.38 191 ASN A CA 1
ATOM 1566 C C . ASN A 1 191 ? -3.447 -19.484 -17.703 1 98.38 191 ASN A C 1
ATOM 1568 O O . ASN A 1 191 ? -3.559 -20.609 -17.234 1 98.38 191 ASN A O 1
ATOM 1572 N N . LEU A 1 192 ? -4.477 -18.719 -17.938 1 98.25 192 LEU A N 1
ATOM 1573 C CA . LEU A 1 192 ? -5.84 -19.125 -17.609 1 98.25 192 LEU A CA 1
ATOM 1574 C C . LEU A 1 192 ? -6.215 -20.422 -18.312 1 98.25 192 LEU A C 1
ATOM 1576 O O . LEU A 1 192 ? -6.848 -21.297 -17.703 1 98.25 192 LEU A O 1
ATOM 1580 N N . ARG A 1 193 ? -5.84 -20.578 -19.516 1 96.88 193 ARG A N 1
ATOM 1581 C CA . ARG A 1 193 ? -6.18 -21.781 -20.281 1 96.88 193 ARG A CA 1
ATOM 1582 C C . ARG A 1 193 ? -5.648 -23.031 -19.609 1 96.88 193 ARG A C 1
ATOM 1584 O O . ARG A 1 193 ? -6.316 -24.078 -19.594 1 96.88 193 ARG A O 1
ATOM 1591 N N . LEU A 1 194 ? -4.449 -22.922 -19.109 1 96.94 194 LEU A N 1
ATOM 1592 C CA . LEU A 1 194 ? -3.854 -24.047 -18.406 1 96.94 194 LEU A CA 1
ATOM 1593 C C . LEU A 1 194 ? -4.688 -24.438 -17.188 1 96.94 194 LEU A C 1
ATOM 1595 O O . LEU A 1 194 ? -4.895 -25.625 -16.922 1 96.94 194 LEU A O 1
ATOM 1599 N N . ILE A 1 195 ? -5.121 -23.453 -16.438 1 97.88 195 ILE A N 1
ATOM 1600 C CA . ILE A 1 195 ? -5.977 -23.656 -15.281 1 97.88 195 ILE A CA 1
ATOM 1601 C C . ILE A 1 195 ? -7.273 -24.344 -15.711 1 97.88 195 ILE A C 1
ATOM 1603 O O . ILE A 1 195 ? -7.719 -25.297 -15.07 1 97.88 195 ILE A O 1
ATOM 1607 N N . LEU A 1 196 ? -7.848 -23.891 -16.797 1 97.81 196 LEU A N 1
ATOM 1608 C CA . LEU A 1 196 ? -9.133 -24.391 -17.266 1 97.81 196 LEU A CA 1
ATOM 1609 C C . LEU A 1 196 ? -9 -25.828 -17.797 1 97.81 196 LEU A C 1
ATOM 1611 O O . LEU A 1 196 ? -9.891 -26.656 -17.578 1 97.81 196 LEU A O 1
ATOM 1615 N N . GLN A 1 197 ? -7.941 -26.125 -18.406 1 96.25 197 GLN A N 1
ATOM 1616 C CA . GLN 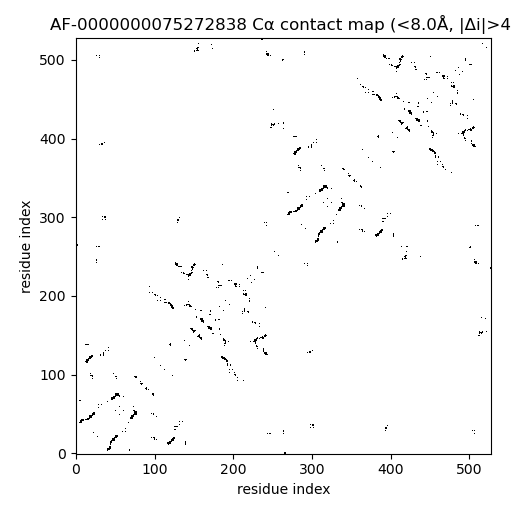A 1 197 ? -7.746 -27.438 -19.047 1 96.25 197 GLN A CA 1
ATOM 1617 C C . GLN A 1 197 ? -7.367 -28.5 -18.016 1 96.25 197 GLN A C 1
ATOM 1619 O O . GLN A 1 197 ? -7.648 -29.672 -18.203 1 96.25 197 GLN A O 1
ATOM 1624 N N . ARG A 1 198 ? -6.711 -28.094 -16.953 1 96.69 198 ARG A N 1
ATOM 1625 C CA . ARG A 1 198 ? -6.309 -29.016 -15.906 1 96.69 198 ARG A CA 1
ATOM 1626 C C . ARG A 1 198 ? -7.262 -28.953 -14.719 1 96.69 198 ARG A C 1
ATOM 1628 O O . ARG A 1 198 ? -6.895 -28.453 -13.656 1 96.69 198 ARG A O 1
ATOM 1635 N N . SER A 1 199 ? -8.336 -29.594 -14.828 1 94.12 199 SER A N 1
ATOM 1636 C CA . SER A 1 199 ? -9.461 -29.438 -13.906 1 94.12 199 SER A CA 1
ATOM 1637 C C . SER A 1 199 ? -9.117 -29.984 -12.523 1 94.12 199 SER A C 1
ATOM 1639 O O . SER A 1 199 ? -9.758 -29.625 -11.539 1 94.12 199 SER A O 1
ATOM 1641 N N . GLN A 1 200 ? -8.117 -30.797 -12.438 1 94.81 200 GLN A N 1
ATOM 1642 C CA . GLN A 1 200 ? -7.777 -31.422 -11.164 1 94.81 200 GLN A CA 1
ATOM 1643 C C . GLN A 1 200 ? -6.723 -30.625 -10.414 1 94.81 200 GLN A C 1
ATOM 1645 O O . GLN A 1 200 ? -6.387 -30.938 -9.273 1 94.81 200 GLN A O 1
ATOM 1650 N N . ALA A 1 201 ? -6.223 -29.547 -11.039 1 96.56 201 ALA A N 1
ATOM 1651 C CA . ALA A 1 201 ? -5.133 -28.781 -10.438 1 96.56 201 ALA A CA 1
ATOM 1652 C C . ALA A 1 201 ? -5.656 -27.844 -9.359 1 96.56 201 ALA A C 1
ATOM 1654 O O . ALA A 1 201 ? -6.242 -26.797 -9.664 1 96.56 201 ALA A O 1
ATOM 1655 N N . TYR A 1 202 ? -5.496 -28.203 -8.117 1 96.69 202 TYR A N 1
ATOM 1656 C CA . TYR A 1 202 ? -5.836 -27.422 -6.934 1 96.69 202 TYR A CA 1
ATOM 1657 C C . TYR A 1 202 ? -4.707 -27.469 -5.91 1 96.69 202 TYR A C 1
ATOM 1659 O O . TYR A 1 202 ? -3.832 -28.328 -5.973 1 96.69 202 TYR A O 1
ATOM 1667 N N . PHE A 1 203 ? -4.734 -26.422 -5.023 1 95.81 203 PHE A N 1
ATOM 1668 C CA . PHE A 1 203 ? -3.875 -26.516 -3.85 1 95.81 203 PHE A CA 1
ATOM 1669 C C . PHE A 1 203 ? -4.355 -27.625 -2.914 1 95.81 203 PHE A C 1
ATOM 1671 O O . PHE A 1 203 ? -5.562 -27.781 -2.707 1 95.81 203 PHE A O 1
ATOM 1678 N N . LYS A 1 204 ? -3.457 -28.312 -2.398 1 91 204 LYS A N 1
ATOM 1679 C CA . LYS A 1 204 ? -3.828 -29.406 -1.495 1 91 204 LYS A CA 1
ATOM 1680 C C . LYS A 1 204 ? -4.117 -28.875 -0.093 1 91 204 LYS A C 1
ATOM 1682 O O . LYS A 1 204 ? -3.365 -28.047 0.435 1 91 204 LYS A O 1
ATOM 1687 N N . LEU A 1 205 ? -5.121 -29.328 0.453 1 84.81 205 LEU A N 1
ATOM 1688 C CA . LEU A 1 205 ? -5.547 -28.859 1.771 1 84.81 205 LEU A CA 1
ATOM 1689 C C . LEU A 1 205 ? -4.84 -29.656 2.873 1 84.81 205 LEU A C 1
ATOM 1691 O O . LEU A 1 205 ? -4.531 -29.094 3.932 1 84.81 205 LEU A O 1
ATOM 1695 N N . ARG A 1 206 ? -4.668 -30.922 2.553 1 81.31 206 ARG A N 1
ATOM 1696 C CA . ARG A 1 206 ? -4.07 -31.797 3.553 1 81.31 206 ARG A CA 1
ATOM 1697 C C . ARG A 1 206 ? -2.85 -32.531 2.988 1 81.31 206 ARG A C 1
ATOM 1699 O O . ARG A 1 206 ? -2.715 -32.656 1.771 1 81.31 206 ARG A O 1
ATOM 1706 N N . GLY A 1 207 ? -1.97 -32.875 3.93 1 78.19 207 GLY A N 1
ATOM 1707 C CA . GLY A 1 207 ? -0.861 -33.75 3.553 1 78.19 207 GLY A CA 1
ATOM 1708 C C . GLY A 1 207 ? 0.263 -33 2.855 1 78.19 207 GLY A C 1
ATOM 1709 O O . GLY A 1 207 ? 1.078 -33.594 2.16 1 78.19 207 GLY A O 1
ATOM 1710 N N . VAL A 1 208 ? 0.128 -31.734 2.967 1 80.44 208 VAL A N 1
ATOM 1711 C CA . VAL A 1 208 ? 1.17 -30.953 2.311 1 80.44 208 VAL A CA 1
ATOM 1712 C C . VAL A 1 208 ? 2.109 -30.359 3.359 1 80.44 208 VAL A C 1
ATOM 1714 O O . VAL A 1 208 ? 1.661 -29.719 4.316 1 80.44 208 VAL A O 1
ATOM 1717 N N . LYS A 1 209 ? 3.346 -30.734 3.182 1 79.25 209 LYS A N 1
ATOM 1718 C CA . LYS A 1 209 ? 4.359 -30.156 4.055 1 79.25 209 LYS A CA 1
ATOM 1719 C C . LYS A 1 209 ? 4.402 -28.641 3.9 1 79.25 209 LYS A C 1
ATOM 1721 O O . LYS A 1 209 ? 4.105 -28.109 2.828 1 79.25 209 LYS A O 1
ATOM 1726 N N . GLY A 1 210 ? 4.715 -27.938 5.016 1 75.5 210 GLY A N 1
ATOM 1727 C CA . GLY A 1 210 ? 4.906 -26.5 4.918 1 75.5 210 GLY A CA 1
ATOM 1728 C C . GLY A 1 210 ? 5.82 -26.094 3.775 1 75.5 210 GLY A C 1
ATOM 1729 O O . GLY A 1 210 ? 6.848 -26.719 3.541 1 75.5 210 GLY A O 1
ATOM 1730 N N . GLY A 1 211 ? 5.41 -25.125 2.973 1 79.25 211 GLY A N 1
ATOM 1731 C CA . GLY A 1 211 ? 6.223 -24.641 1.862 1 79.25 211 GLY A CA 1
ATOM 1732 C C . GLY A 1 211 ? 5.922 -25.359 0.558 1 79.25 211 GLY A C 1
ATOM 1733 O O . GLY A 1 211 ? 6.457 -25 -0.491 1 79.25 211 GLY A O 1
ATOM 1734 N N . TYR A 1 212 ? 5.043 -26.266 0.619 1 86.44 212 TYR A N 1
ATOM 1735 C CA . TYR A 1 212 ? 4.809 -27.094 -0.565 1 86.44 212 TYR A CA 1
ATOM 1736 C C . TYR A 1 212 ? 3.467 -26.75 -1.202 1 86.44 212 TYR A C 1
ATOM 1738 O O . TYR A 1 212 ? 3.016 -27.453 -2.115 1 86.44 212 TYR A O 1
ATOM 1746 N N . GLN A 1 213 ? 2.83 -25.719 -0.728 1 89.19 213 GLN A N 1
ATOM 1747 C CA . GLN A 1 213 ? 1.533 -25.344 -1.282 1 89.19 213 GLN A CA 1
ATOM 1748 C C . GLN A 1 213 ? 1.641 -25.047 -2.773 1 89.19 213 GLN A C 1
ATOM 1750 O O . GLN A 1 213 ? 0.858 -25.547 -3.576 1 89.19 213 GLN A O 1
ATOM 1755 N N . GLU A 1 214 ? 2.643 -24.266 -3.125 1 93.56 214 GLU A N 1
ATOM 1756 C CA . GLU A 1 214 ? 2.822 -23.875 -4.52 1 93.56 214 GLU A CA 1
ATOM 1757 C C . GLU A 1 214 ? 3.121 -25.078 -5.398 1 93.56 214 GLU A C 1
ATOM 1759 O O . GLU A 1 214 ? 2.59 -25.203 -6.508 1 93.56 214 GLU A O 1
ATOM 1764 N N . SER A 1 215 ? 3.914 -26.016 -4.797 1 94.25 215 SER A N 1
ATOM 1765 C CA . SER A 1 215 ? 4.25 -27.234 -5.531 1 94.25 215 SER A CA 1
ATOM 1766 C C . SER A 1 215 ? 3.01 -28.078 -5.797 1 94.25 215 SER A C 1
ATOM 1768 O O . SER A 1 215 ? 2.898 -28.719 -6.844 1 94.25 215 SER A O 1
ATOM 1770 N N . SER A 1 216 ? 2.143 -28.109 -4.848 1 93.44 216 SER A N 1
ATOM 1771 C CA . SER A 1 216 ? 0.968 -28.969 -4.988 1 93.44 216 SER A CA 1
ATOM 1772 C C . SER A 1 216 ? 0.118 -28.547 -6.184 1 93.44 216 SER A C 1
ATOM 1774 O O . SER A 1 216 ? -0.487 -29.391 -6.852 1 93.44 216 SER A O 1
ATOM 1776 N N . LEU A 1 217 ? 0.016 -27.312 -6.477 1 96.75 217 LEU A N 1
ATOM 1777 C CA . LEU A 1 217 ? -0.72 -26.828 -7.637 1 96.75 217 LEU A CA 1
ATOM 1778 C C . LEU A 1 217 ? 0.114 -26.953 -8.906 1 96.75 217 LEU A C 1
ATOM 1780 O O . LEU A 1 217 ? -0.342 -27.531 -9.891 1 96.75 217 LEU A O 1
ATOM 1784 N N . LEU A 1 218 ? 1.357 -26.469 -8.891 1 97.81 218 LEU A N 1
ATOM 1785 C CA . LEU A 1 218 ? 2.158 -26.266 -10.094 1 97.81 218 LEU A CA 1
ATOM 1786 C C . LEU A 1 218 ? 2.586 -27.609 -10.68 1 97.81 218 LEU A C 1
ATOM 1788 O O . LEU A 1 218 ? 2.744 -27.734 -11.898 1 97.81 218 LEU A O 1
ATOM 1792 N N . ARG A 1 219 ? 2.721 -28.641 -9.859 1 95.94 219 ARG A N 1
ATOM 1793 C CA . ARG A 1 219 ? 3.098 -29.953 -10.352 1 95.94 219 ARG A CA 1
ATOM 1794 C C . ARG A 1 219 ? 2.051 -30.5 -11.32 1 95.94 219 ARG A C 1
ATOM 1796 O O . ARG A 1 219 ? 2.367 -31.312 -12.195 1 95.94 219 ARG A O 1
ATOM 1803 N N . GLU A 1 220 ? 0.853 -30.078 -11.117 1 96.31 220 GLU A N 1
ATOM 1804 C CA . GLU A 1 220 ? -0.241 -30.531 -11.969 1 96.31 220 GLU A CA 1
ATOM 1805 C C . GLU A 1 220 ? -0.307 -29.734 -13.266 1 96.31 220 GLU A C 1
ATOM 1807 O O . GLU A 1 220 ? -1.032 -30.094 -14.188 1 96.31 220 GLU A O 1
ATOM 1812 N N . LEU A 1 221 ? 0.465 -28.688 -13.352 1 97.88 221 LEU A N 1
ATOM 1813 C CA . LEU A 1 221 ? 0.297 -27.766 -14.461 1 97.88 221 LEU A CA 1
ATOM 1814 C C . LEU A 1 221 ? 1.515 -27.781 -15.375 1 97.88 221 LEU A C 1
ATOM 1816 O O . LEU A 1 221 ? 1.375 -27.75 -16.594 1 97.88 221 LEU A O 1
ATOM 1820 N N . VAL A 1 222 ? 2.676 -27.844 -14.734 1 98.06 222 VAL A N 1
ATOM 1821 C CA . VAL A 1 222 ? 3.857 -27.641 -15.57 1 98.06 222 VAL A CA 1
ATOM 1822 C C . VAL A 1 222 ? 5.035 -28.422 -14.992 1 98.06 222 VAL A C 1
ATOM 1824 O O . VAL A 1 222 ? 4.949 -28.969 -13.883 1 98.06 222 VAL A O 1
ATOM 1827 N N . THR A 1 223 ? 6.082 -28.5 -15.797 1 97.12 223 THR A N 1
ATOM 1828 C CA . THR A 1 223 ? 7.41 -28.906 -15.344 1 97.12 223 THR A CA 1
ATOM 1829 C C . THR A 1 223 ? 8.336 -27.688 -15.242 1 97.12 223 THR A C 1
ATOM 1831 O O . THR A 1 223 ? 7.969 -26.594 -15.656 1 97.12 223 THR A O 1
ATOM 1834 N N . LEU A 1 224 ? 9.484 -27.906 -14.672 1 96.56 224 LEU A N 1
ATOM 1835 C CA . LEU A 1 224 ? 10.453 -26.812 -14.508 1 96.56 224 LEU A CA 1
ATOM 1836 C C . LEU A 1 224 ? 10.781 -26.172 -15.852 1 96.56 224 LEU A C 1
ATOM 1838 O O . LEU A 1 224 ? 10.922 -24.953 -15.945 1 96.56 224 LEU A O 1
ATOM 1842 N N . ASN A 1 225 ? 10.828 -27 -16.875 1 96.25 225 ASN A N 1
ATOM 1843 C CA . ASN A 1 225 ? 11.227 -26.547 -18.203 1 96.25 225 ASN A CA 1
ATOM 1844 C C . ASN A 1 225 ? 10.164 -25.625 -18.812 1 96.25 225 ASN A C 1
ATOM 1846 O O . ASN A 1 225 ? 10.445 -24.906 -19.781 1 96.25 225 ASN A O 1
ATOM 1850 N N . ASP A 1 226 ? 8.984 -25.656 -18.281 1 98 226 ASP A N 1
ATOM 1851 C CA . ASP A 1 226 ? 7.875 -24.891 -18.828 1 98 226 ASP A CA 1
ATOM 1852 C C . ASP A 1 226 ? 7.863 -23.469 -18.25 1 98 226 ASP A C 1
ATOM 1854 O O . ASP A 1 226 ? 7.152 -22.594 -18.75 1 98 226 ASP A O 1
ATOM 1858 N N . LEU A 1 227 ? 8.641 -23.234 -17.203 1 98.75 227 LEU A N 1
ATOM 1859 C CA . LEU A 1 227 ? 8.594 -21.969 -16.484 1 98.75 227 LEU A CA 1
ATOM 1860 C C . LEU A 1 227 ? 9.203 -20.844 -17.328 1 98.75 227 LEU A C 1
ATOM 1862 O O . LEU A 1 227 ? 10.195 -21.062 -18.031 1 98.75 227 LEU A O 1
ATOM 1866 N N . GLU A 1 228 ? 8.586 -19.688 -17.266 1 98.81 228 GLU A N 1
ATOM 1867 C CA . GLU A 1 228 ? 8.984 -18.5 -18.031 1 98.81 228 GLU A CA 1
ATOM 1868 C C . GLU A 1 228 ? 9.492 -17.391 -17.109 1 98.81 228 GLU A C 1
ATOM 1870 O O . GLU A 1 228 ? 8.695 -16.609 -16.594 1 98.81 228 GLU A O 1
ATOM 1875 N N . PRO A 1 229 ? 10.82 -17.297 -16.906 1 98.62 229 PRO A N 1
ATOM 1876 C CA . PRO A 1 229 ? 11.359 -16.25 -16.031 1 98.62 229 PRO A CA 1
ATOM 1877 C C . PRO A 1 229 ? 11.016 -14.836 -16.516 1 98.62 229 PRO A C 1
ATOM 1879 O O . PRO A 1 229 ? 11.133 -14.547 -17.703 1 98.62 229 PRO A O 1
ATOM 1882 N N . LYS A 1 230 ? 10.477 -14.047 -15.648 1 98.5 230 LYS A N 1
ATOM 1883 C CA . LYS A 1 230 ? 10.219 -12.625 -15.852 1 98.5 230 LYS A CA 1
ATOM 1884 C C . LYS A 1 230 ? 11.109 -11.766 -14.953 1 98.5 230 LYS A C 1
ATOM 1886 O O . LYS A 1 230 ? 12.109 -12.25 -14.422 1 98.5 230 LYS A O 1
ATOM 1891 N N . ALA A 1 231 ? 10.867 -10.438 -14.938 1 97.62 231 ALA A N 1
ATOM 1892 C CA . ALA A 1 231 ? 11.641 -9.5 -14.125 1 97.62 231 ALA A CA 1
ATOM 1893 C C . ALA A 1 231 ? 13.109 -9.516 -14.516 1 97.62 231 ALA A C 1
ATOM 1895 O O . ALA A 1 231 ? 13.984 -9.672 -13.664 1 97.62 231 ALA A O 1
ATOM 1896 N N . ALA A 1 232 ? 13.367 -9.328 -15.82 1 95.69 232 ALA A N 1
ATOM 1897 C CA . ALA A 1 232 ? 14.719 -9.305 -16.375 1 95.69 232 ALA A CA 1
ATOM 1898 C C . ALA A 1 232 ? 15.492 -10.562 -15.992 1 95.69 232 ALA A C 1
ATOM 1900 O O . ALA A 1 232 ? 16.594 -10.484 -15.43 1 95.69 232 ALA A O 1
ATOM 1901 N N . ASN A 1 233 ? 14.906 -11.75 -16.328 1 95.94 233 ASN A N 1
ATOM 1902 C CA . ASN A 1 233 ? 15.5 -13.047 -16.031 1 95.94 233 ASN A CA 1
ATOM 1903 C C . ASN A 1 233 ? 15.766 -13.211 -14.531 1 95.94 233 ASN A C 1
ATOM 1905 O O . ASN A 1 233 ? 16.828 -13.695 -14.133 1 95.94 233 ASN A O 1
ATOM 1909 N N . C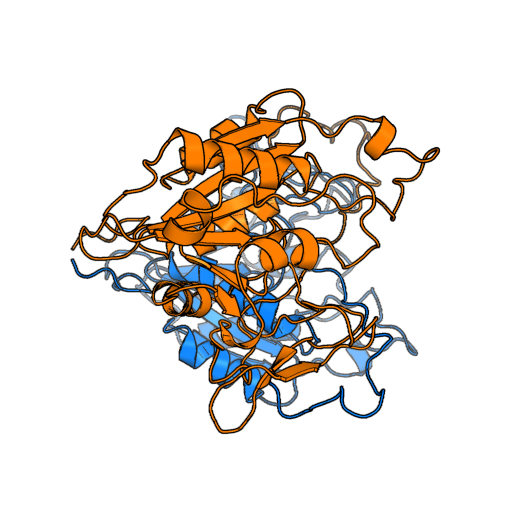YS A 1 234 ? 14.812 -12.695 -13.719 1 96.75 234 CYS A N 1
ATOM 1910 C CA . CYS A 1 234 ? 14.781 -12.867 -12.266 1 96.75 234 CYS A CA 1
ATOM 1911 C C . CYS A 1 234 ? 15.914 -12.102 -11.594 1 96.75 234 CYS A C 1
ATOM 1913 O O . CYS A 1 234 ? 16.453 -12.547 -10.578 1 96.75 234 CYS A O 1
ATOM 1915 N N . THR A 1 235 ? 16.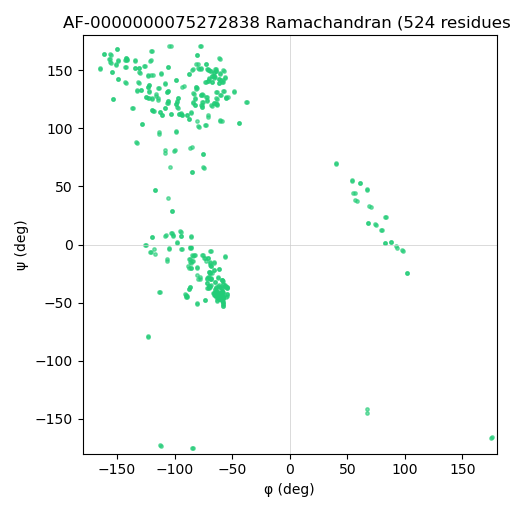328 -10.906 -12.172 1 94.62 235 THR A N 1
ATOM 1916 C CA . THR A 1 235 ? 17.359 -10.078 -11.555 1 94.62 235 THR A CA 1
ATOM 1917 C C . THR A 1 235 ? 16.734 -8.844 -10.898 1 94.62 235 THR A C 1
ATOM 1919 O O . THR A 1 235 ? 17.422 -8.055 -10.266 1 94.62 235 THR A O 1
ATOM 1922 N N . LYS A 1 236 ? 15.422 -8.75 -11.078 1 95.81 236 LYS A N 1
ATOM 1923 C CA . LYS A 1 236 ? 14.695 -7.617 -10.508 1 95.81 236 LYS A CA 1
ATOM 1924 C C . LYS A 1 236 ? 13.625 -8.094 -9.531 1 95.81 236 LYS A C 1
ATOM 1926 O O . LYS A 1 236 ? 13.031 -9.164 -9.711 1 95.81 236 LYS A O 1
ATOM 1931 N N . ILE A 1 237 ? 13.453 -7.27 -8.539 1 97.62 237 ILE A N 1
ATOM 1932 C CA . ILE A 1 237 ? 12.367 -7.52 -7.602 1 97.62 237 ILE A CA 1
ATOM 1933 C C . ILE A 1 237 ? 11.164 -6.656 -7.965 1 97.62 237 ILE A C 1
ATOM 1935 O O . ILE A 1 237 ? 11.273 -5.43 -8.062 1 97.62 237 ILE A O 1
ATOM 1939 N N . LEU A 1 238 ? 10.031 -7.305 -8.195 1 98.38 238 LEU A N 1
ATOM 1940 C CA . LEU A 1 238 ? 8.828 -6.57 -8.57 1 98.38 238 LEU A CA 1
ATOM 1941 C C . LEU A 1 238 ? 7.707 -6.816 -7.574 1 98.38 238 LEU A C 1
ATOM 1943 O O . LEU A 1 238 ? 6.629 -6.227 -7.684 1 98.38 238 LEU A O 1
ATOM 1947 N N . VAL A 1 239 ? 7.91 -7.711 -6.648 1 98.75 239 VAL A N 1
ATOM 1948 C CA . VAL A 1 239 ? 6.918 -8 -5.617 1 98.75 239 VAL A CA 1
ATOM 1949 C C . VAL A 1 239 ? 7.621 -8.266 -4.285 1 98.75 239 VAL A C 1
ATOM 1951 O O . VAL A 1 239 ? 8.703 -8.859 -4.254 1 98.75 239 VAL A O 1
ATOM 1954 N N . TRP A 1 240 ? 7.074 -7.75 -3.166 1 98.75 240 TRP A N 1
ATOM 1955 C CA . TRP A 1 240 ? 7.602 -7.887 -1.812 1 98.75 240 TRP A CA 1
ATOM 1956 C C . TRP A 1 240 ? 6.574 -8.539 -0.892 1 98.75 240 TRP A C 1
ATOM 1958 O O . TRP A 1 240 ? 5.422 -8.102 -0.831 1 98.75 240 TRP A O 1
ATOM 1968 N N . HIS A 1 241 ? 6.949 -9.555 -0.251 1 97.88 241 HIS A N 1
ATOM 1969 C CA . HIS A 1 241 ? 6.113 -10.203 0.755 1 97.88 241 HIS A CA 1
ATOM 1970 C C . HIS A 1 241 ? 6.074 -9.383 2.043 1 97.88 241 HIS A C 1
ATOM 1972 O O . HIS A 1 241 ? 6.496 -9.859 3.098 1 97.88 241 HIS A O 1
ATOM 1978 N N . THR A 1 242 ? 5.5 -8.258 1.99 1 98.19 242 THR A N 1
ATOM 1979 C CA . THR A 1 242 ? 5.359 -7.387 3.152 1 98.19 242 THR A CA 1
ATOM 1980 C C . THR A 1 242 ? 4.18 -7.828 4.016 1 98.19 242 THR A C 1
ATOM 1982 O O . THR A 1 242 ? 3.289 -8.531 3.545 1 98.19 242 THR A O 1
ATOM 1985 N N . ARG A 1 243 ? 4.25 -7.484 5.23 1 96.81 243 ARG A N 1
ATOM 1986 C CA . ARG A 1 243 ? 3.164 -7.664 6.188 1 96.81 243 ARG A CA 1
ATOM 1987 C C . ARG A 1 243 ? 2.904 -6.379 6.969 1 96.81 243 ARG A C 1
ATOM 1989 O O . ARG A 1 243 ? 3.84 -5.652 7.309 1 96.81 243 ARG A O 1
ATOM 1996 N N . THR A 1 244 ? 1.667 -6.09 7.176 1 97.69 244 THR A N 1
ATOM 1997 C CA . THR A 1 244 ? 1.318 -4.938 8 1 97.69 244 THR A CA 1
ATOM 1998 C C . THR A 1 244 ? 1.405 -5.285 9.484 1 97.69 244 THR A C 1
ATOM 2000 O O . THR A 1 244 ? 0.936 -6.348 9.906 1 97.69 244 THR A O 1
ATOM 2003 N N . GLU A 1 245 ? 2.029 -4.387 10.25 1 97.5 245 GLU A N 1
ATOM 2004 C CA . GLU A 1 245 ? 2.086 -4.566 11.703 1 97.5 245 GLU A CA 1
ATOM 2005 C C . GLU A 1 245 ? 0.688 -4.562 12.312 1 97.5 245 GLU A C 1
ATOM 2007 O O . GLU A 1 245 ? -0.17 -3.775 11.906 1 97.5 245 GLU A O 1
ATOM 2012 N N . LYS A 1 246 ? 0.49 -5.488 13.281 1 95.94 246 LYS A N 1
ATOM 2013 C CA . LYS A 1 246 ? -0.748 -5.41 14.055 1 95.94 246 LYS A CA 1
ATOM 2014 C C . LYS A 1 246 ? -0.819 -4.109 14.852 1 95.94 246 LYS A C 1
ATOM 2016 O O . LYS A 1 246 ? 0.12 -3.764 15.57 1 95.94 246 LYS A O 1
ATOM 2021 N N . PRO A 1 247 ? -1.883 -3.381 14.664 1 95.69 247 PRO A N 1
ATOM 2022 C CA . PRO A 1 247 ? -1.966 -2.145 15.445 1 95.69 247 PRO A CA 1
ATOM 2023 C C . PRO A 1 247 ? -2.086 -2.402 16.938 1 95.69 247 PRO A C 1
ATOM 2025 O O . PRO A 1 247 ? -2.695 -3.393 17.359 1 95.69 247 PRO A O 1
ATOM 2028 N N . VAL A 1 248 ? -1.483 -1.521 17.734 1 93.94 248 VAL A N 1
ATOM 2029 C CA . VAL A 1 248 ? -1.6 -1.552 19.188 1 93.94 248 VAL A CA 1
ATOM 2030 C C . VAL A 1 248 ? -2.857 -0.803 19.625 1 93.94 248 VAL A C 1
ATOM 2032 O O . VAL A 1 248 ? -2.945 0.418 19.469 1 93.94 248 VAL A O 1
ATOM 2035 N N . LEU A 1 249 ? -3.773 -1.513 20.156 1 94.25 249 LEU A N 1
ATOM 2036 C CA . LEU A 1 249 ? -5.062 -0.924 20.5 1 94.25 249 LEU A CA 1
ATOM 2037 C C . LEU A 1 249 ? -5.305 -0.986 22 1 94.25 249 LEU A C 1
ATOM 2039 O O . LEU A 1 249 ? -6.395 -1.362 22.453 1 94.25 249 LEU A O 1
ATOM 2043 N N . VAL A 1 250 ? -4.305 -0.598 22.766 1 93.88 250 VAL A N 1
ATOM 2044 C CA . VAL A 1 250 ? -4.301 -0.789 24.203 1 93.88 250 VAL A CA 1
ATOM 2045 C C . VAL A 1 250 ? -5.332 0.134 24.859 1 93.88 250 VAL A C 1
ATOM 2047 O O . VAL A 1 250 ? -5.836 -0.155 25.938 1 93.88 250 VAL A O 1
ATOM 2050 N N . ASN A 1 251 ? -5.676 1.209 24.203 1 92.62 251 ASN A N 1
ATOM 2051 C CA . ASN A 1 251 ? -6.582 2.189 24.797 1 92.62 251 ASN A CA 1
ATOM 2052 C C . ASN A 1 251 ? -8.016 1.986 24.312 1 92.62 251 ASN A C 1
ATOM 2054 O O . ASN A 1 251 ? -8.922 2.729 24.703 1 92.62 251 ASN A O 1
ATOM 2058 N N . GLU A 1 252 ? -8.094 0.9 23.484 1 88.69 252 GLU A N 1
ATOM 2059 C CA . GLU A 1 252 ? -9.445 0.587 23.047 1 88.69 252 GLU A CA 1
ATOM 2060 C C . GLU A 1 252 ? -10.289 0.046 24.203 1 88.69 252 GLU A C 1
ATOM 2062 O O . GLU A 1 252 ? -9.781 -0.674 25.062 1 88.69 252 GLU A O 1
ATOM 2067 N N . GLY A 1 253 ? -11.602 0.388 24.297 1 83 253 GLY A N 1
ATOM 2068 C CA . GLY A 1 253 ? -12.477 -0.045 25.375 1 83 253 GLY A CA 1
ATOM 2069 C C . GLY A 1 253 ? -12.711 1.033 26.422 1 83 253 GLY A C 1
ATOM 2070 O O . GLY A 1 253 ? -13.688 0.973 27.172 1 83 253 GLY A O 1
ATOM 2071 N N . LYS A 1 254 ? -11.734 1.938 26.469 1 83.75 254 LYS A N 1
ATOM 2072 C CA . LYS A 1 254 ? -11.984 3.076 27.344 1 83.75 254 LYS A CA 1
ATOM 2073 C C . LYS A 1 254 ? -13.25 3.82 26.938 1 83.75 254 LYS A C 1
ATOM 2075 O O . LYS A 1 254 ? -13.578 3.883 25.75 1 83.75 254 LYS A O 1
ATOM 2080 N N . LYS A 1 255 ? -13.969 4.258 27.844 1 77.69 255 LYS A N 1
ATOM 2081 C CA . LYS A 1 255 ? -15.25 4.918 27.594 1 77.69 255 LYS A CA 1
ATOM 2082 C C . LYS A 1 255 ? -15.078 6.094 26.625 1 77.69 255 LYS A C 1
ATOM 2084 O O . LYS A 1 255 ? -14.164 6.906 26.797 1 77.69 255 LYS A O 1
ATOM 2089 N N . GLY A 1 256 ? -15.922 6.062 25.516 1 77.88 256 GLY A N 1
ATOM 2090 C CA . GLY A 1 256 ? -15.953 7.184 24.594 1 77.88 256 GLY A CA 1
ATOM 2091 C C . GLY A 1 256 ? -15.086 6.969 23.375 1 77.88 256 GLY A C 1
ATOM 2092 O O . GLY A 1 256 ? -15.102 7.785 22.438 1 77.88 256 GLY A O 1
ATOM 2093 N N . PHE A 1 257 ? -14.328 5.824 23.359 1 80.12 257 PHE A N 1
ATOM 2094 C CA . PHE A 1 257 ? -13.383 5.688 22.266 1 80.12 257 PHE A CA 1
ATOM 2095 C C . PHE A 1 257 ? -13.734 4.484 21.391 1 80.12 257 PHE A C 1
ATOM 2097 O O . PHE A 1 257 ? -13.234 4.352 20.281 1 80.12 257 PHE A O 1
ATOM 2104 N N . THR A 1 258 ? -14.602 3.682 21.703 1 76 258 THR A N 1
ATOM 2105 C CA . THR A 1 258 ? -14.961 2.486 20.938 1 76 258 THR A CA 1
ATOM 2106 C C . THR A 1 258 ? -16.266 2.703 20.172 1 76 258 THR A C 1
ATOM 2108 O O . THR A 1 258 ? -17.328 2.844 20.781 1 76 258 THR A O 1
ATOM 2111 N N . ASP A 1 259 ? -16.266 3.547 19.234 1 79.75 259 ASP A N 1
ATOM 2112 C CA . ASP A 1 259 ? -17.469 3.654 18.422 1 79.75 259 ASP A CA 1
ATOM 2113 C C . ASP A 1 259 ? -17.516 2.551 17.359 1 79.75 259 ASP A C 1
ATOM 2115 O O . ASP A 1 259 ? -16.828 2.619 16.359 1 79.75 259 ASP A O 1
ATOM 2119 N N . PRO A 1 260 ? -18.375 1.605 17.594 1 77.88 260 PRO A N 1
ATOM 2120 C CA . PRO A 1 260 ? -18.406 0.456 16.688 1 77.88 260 PRO A CA 1
ATOM 2121 C C . PRO A 1 260 ? -18.969 0.804 15.312 1 77.88 260 PRO A C 1
ATOM 2123 O O . PRO A 1 260 ? -18.844 0.018 14.375 1 77.88 260 PRO A O 1
ATOM 2126 N N . ASN A 1 261 ? -19.547 1.999 15.266 1 82.56 261 ASN A N 1
ATOM 2127 C CA . ASN A 1 261 ? -20.219 2.361 14.016 1 82.56 261 ASN A CA 1
ATOM 2128 C C . ASN A 1 261 ? -19.234 2.951 13.008 1 82.56 261 ASN A C 1
ATOM 2130 O O . ASN A 1 261 ? -19.547 3.062 11.82 1 82.56 261 ASN A O 1
ATOM 2134 N N . VAL A 1 262 ? -18.141 3.266 13.516 1 87.75 262 VAL A N 1
ATOM 2135 C CA . VAL A 1 262 ? -17.156 3.818 12.594 1 87.75 262 VAL A CA 1
ATOM 2136 C C . VAL A 1 262 ? -16.438 2.686 11.867 1 87.75 262 VAL A C 1
ATOM 2138 O O . VAL A 1 262 ? -15.883 1.781 12.508 1 87.75 262 VAL A O 1
ATOM 2141 N N . GLU A 1 263 ? -16.578 2.732 10.531 1 91.31 263 GLU A N 1
ATOM 2142 C CA . GLU A 1 263 ? -15.898 1.743 9.703 1 91.31 263 GLU A CA 1
ATOM 2143 C C . GLU A 1 263 ? -14.414 2.062 9.578 1 91.31 263 GLU A C 1
ATOM 2145 O O . GLU A 1 263 ? -14.039 3.166 9.172 1 91.31 263 GLU A O 1
ATOM 2150 N N . ILE A 1 264 ? -13.625 1.086 10.094 1 91.94 264 ILE A N 1
ATOM 2151 C CA . ILE A 1 264 ? -12.18 1.258 10.055 1 91.94 264 ILE A CA 1
ATOM 2152 C C . ILE A 1 264 ? -11.562 0.224 9.117 1 91.94 264 ILE A C 1
ATOM 2154 O O . ILE A 1 264 ? -11.984 -0.934 9.094 1 91.94 264 ILE A O 1
ATOM 2158 N N . TYR B 1 1 ? -8.547 10.5 -24.938 1 35.81 1 TYR B N 1
ATOM 2159 C CA . TYR B 1 1 ? -7.789 10.562 -23.688 1 35.81 1 TYR B CA 1
ATOM 2160 C C . TYR B 1 1 ? -7.031 9.258 -23.453 1 35.81 1 TYR B C 1
ATOM 2162 O O . TYR B 1 1 ? -7.625 8.18 -23.453 1 35.81 1 TYR B O 1
ATOM 2170 N N . VAL B 1 2 ? -5.746 9.391 -23.781 1 48.66 2 VAL B N 1
ATOM 2171 C CA . VAL B 1 2 ? -4.793 8.305 -23.594 1 48.66 2 VAL B CA 1
ATOM 2172 C C . VAL B 1 2 ? -4.516 8.102 -22.109 1 48.66 2 VAL B C 1
ATOM 2174 O O . VAL B 1 2 ? -4.34 9.07 -21.359 1 48.66 2 VAL B O 1
ATOM 2177 N N . TYR B 1 3 ? -4.973 6.945 -21.5 1 59.5 3 TYR B N 1
ATOM 2178 C CA . TYR B 1 3 ? -4.621 6.609 -20.125 1 59.5 3 TYR B CA 1
ATOM 2179 C C . TYR B 1 3 ? -3.139 6.848 -19.875 1 59.5 3 TYR B C 1
ATOM 2181 O O . TYR B 1 3 ? -2.283 6.262 -20.531 1 59.5 3 TYR B O 1
ATOM 2189 N N . THR B 1 4 ? -2.9 8.055 -19.109 1 78.25 4 THR B N 1
ATOM 2190 C CA . THR B 1 4 ? -1.524 8.344 -18.734 1 78.25 4 THR B CA 1
ATOM 2191 C C . THR B 1 4 ? -1.361 8.273 -17.219 1 78.25 4 THR B C 1
ATOM 2193 O O . THR B 1 4 ? -2.266 8.648 -16.469 1 78.25 4 THR B O 1
ATOM 2196 N N . ARG B 1 5 ? -0.375 7.668 -16.922 1 81.81 5 ARG B N 1
ATOM 2197 C CA . ARG B 1 5 ? 0.024 7.609 -15.516 1 81.81 5 ARG B CA 1
ATOM 2198 C C . ARG B 1 5 ? 1.302 8.406 -15.273 1 81.81 5 ARG B C 1
ATOM 2200 O O . ARG B 1 5 ? 2.371 8.039 -15.766 1 81.81 5 ARG B O 1
ATOM 2207 N N . PRO B 1 6 ? 1.133 9.625 -14.469 1 87.81 6 PRO B N 1
ATOM 2208 C CA . PRO B 1 6 ? -0.031 10.211 -13.797 1 87.81 6 PRO B CA 1
ATOM 2209 C C . PRO B 1 6 ? -0.964 10.938 -14.773 1 87.81 6 PRO B C 1
ATOM 2211 O O . PRO B 1 6 ? -0.621 11.117 -15.938 1 87.81 6 PRO B O 1
ATOM 2214 N N . PRO B 1 7 ? -2.18 11.32 -14.164 1 86.94 7 PRO B N 1
ATOM 2215 C CA . PRO B 1 7 ? -3.104 12.086 -15 1 86.94 7 PRO B CA 1
ATOM 2216 C C . PRO B 1 7 ? -2.506 13.406 -15.477 1 86.94 7 PRO B C 1
ATOM 2218 O O . PRO B 1 7 ? -1.566 13.922 -14.867 1 86.94 7 PRO B O 1
ATOM 2221 N N . PRO B 1 8 ? -3.066 13.938 -16.516 1 88.06 8 PRO B N 1
ATOM 2222 C CA . PRO B 1 8 ? -2.562 15.211 -17.031 1 88.06 8 PRO B CA 1
ATOM 2223 C C . PRO B 1 8 ? -2.738 16.359 -16.031 1 88.06 8 PRO B C 1
ATOM 2225 O O . PRO B 1 8 ? -3.707 16.375 -15.273 1 88.06 8 PRO B O 1
ATOM 2228 N N . TRP B 1 9 ? -1.798 17.281 -16.125 1 91.69 9 TRP B N 1
ATOM 2229 C CA . TRP B 1 9 ? -1.823 18.453 -15.242 1 91.69 9 TRP B CA 1
ATOM 2230 C C . TRP B 1 9 ? -2.943 19.406 -15.641 1 91.69 9 TRP B C 1
ATOM 2232 O O . TRP B 1 9 ? -3.117 19.719 -16.812 1 91.69 9 TRP B O 1
ATOM 2242 N N . SER B 1 10 ? -3.697 19.703 -14.695 1 89.38 10 SER B N 1
ATOM 2243 C CA . SER B 1 10 ? -4.762 20.688 -14.891 1 89.38 10 SER B CA 1
ATOM 2244 C C . SER B 1 10 ? -4.355 22.062 -14.375 1 89.38 10 SER B C 1
ATOM 2246 O O . SER B 1 10 ? -3.775 22.172 -13.297 1 89.38 10 SER B O 1
ATOM 2248 N N . ASP B 1 11 ? -4.723 23.109 -15.07 1 88.94 11 ASP B N 1
ATOM 2249 C CA . ASP B 1 11 ? -4.375 24.469 -14.672 1 88.94 11 ASP B CA 1
ATOM 2250 C C . ASP B 1 11 ? -5.375 25.016 -13.656 1 88.94 11 ASP B C 1
ATOM 2252 O O . ASP B 1 11 ? -5.121 26.047 -13.023 1 88.94 11 ASP B O 1
ATOM 2256 N N . THR B 1 12 ? -6.422 24.297 -13.469 1 90 12 THR B N 1
ATOM 2257 C CA . THR B 1 12 ? -7.484 24.844 -12.625 1 90 12 THR B CA 1
ATOM 2258 C C . THR B 1 12 ? -7.508 24.141 -11.273 1 90 12 THR B C 1
ATOM 2260 O O . THR B 1 12 ? -8.133 24.625 -10.328 1 90 12 THR B O 1
ATOM 2263 N N . LEU B 1 13 ? -6.816 23.062 -11.172 1 93.88 13 LEU B N 1
ATOM 2264 C CA . LEU B 1 13 ? -6.832 22.297 -9.922 1 93.88 13 LEU B CA 1
ATOM 2265 C C . LEU B 1 13 ? -5.68 22.719 -9.023 1 93.88 13 LEU B C 1
ATOM 2267 O O . LEU B 1 13 ? -4.559 22.922 -9.492 1 93.88 13 LEU B O 1
ATOM 2271 N N . PRO B 1 14 ? -5.996 22.891 -7.715 1 96.12 14 PRO B N 1
ATOM 2272 C CA . PRO B 1 14 ? -4.898 23.141 -6.781 1 96.12 14 PRO B CA 1
ATOM 2273 C C . PRO B 1 14 ? -3.859 22.016 -6.781 1 96.12 14 PRO B C 1
ATOM 2275 O O . PRO B 1 14 ? -4.215 20.844 -6.895 1 96.12 14 PRO B O 1
ATOM 2278 N N . THR B 1 15 ? -2.609 22.391 -6.707 1 97.62 15 THR B N 1
ATOM 2279 C CA . THR B 1 15 ? -1.543 21.406 -6.586 1 97.62 15 THR B CA 1
ATOM 2280 C C . THR B 1 15 ? -1.46 20.859 -5.16 1 97.62 15 THR B C 1
ATOM 2282 O O . THR B 1 15 ? -1.522 21.625 -4.199 1 97.62 15 THR B O 1
ATOM 2285 N N . ILE B 1 16 ? -1.461 19.625 -5.012 1 98.69 16 ILE B N 1
ATOM 2286 C CA . ILE B 1 16 ? -1.217 19.016 -3.705 1 98.69 16 ILE B CA 1
ATOM 2287 C C . ILE B 1 16 ? 0.267 18.688 -3.559 1 98.69 16 ILE B C 1
ATOM 2289 O O . ILE B 1 16 ? 0.797 17.844 -4.285 1 98.69 16 ILE B O 1
ATOM 2293 N N . HIS B 1 17 ? 0.963 19.391 -2.688 1 98.88 17 HIS B N 1
ATOM 2294 C CA . HIS B 1 17 ? 2.35 19.109 -2.334 1 98.88 17 HIS B CA 1
ATOM 2295 C C . HIS B 1 17 ? 2.428 18.094 -1.198 1 98.88 17 HIS B C 1
ATOM 2297 O O . HIS B 1 17 ? 2.088 18.406 -0.055 1 98.88 17 HIS B O 1
ATOM 2303 N N . VAL B 1 18 ? 2.846 16.875 -1.533 1 98.94 18 VAL B N 1
ATOM 2304 C CA . VAL B 1 18 ? 2.932 15.805 -0.544 1 98.94 18 VAL B CA 1
ATOM 2305 C C . VAL B 1 18 ? 4.363 15.688 -0.03 1 98.94 18 VAL B C 1
ATOM 2307 O O . VAL B 1 18 ? 5.285 15.414 -0.799 1 98.94 18 VAL B O 1
ATOM 2310 N N . ILE B 1 19 ? 4.566 15.906 1.238 1 98.94 19 ILE B N 1
ATOM 2311 C CA . ILE B 1 19 ? 5.875 15.82 1.878 1 98.94 19 ILE B CA 1
ATOM 2312 C C . ILE B 1 19 ? 6.02 14.461 2.564 1 98.94 19 ILE B C 1
ATOM 2314 O O . ILE B 1 19 ? 5.227 14.109 3.443 1 98.94 19 ILE B O 1
ATOM 2318 N N . THR B 1 20 ? 7.027 13.688 2.164 1 98.94 20 THR B N 1
ATOM 2319 C CA . THR B 1 20 ? 7.242 12.352 2.705 1 98.94 20 THR B CA 1
ATOM 2320 C C . THR B 1 20 ? 8.68 12.188 3.186 1 98.94 20 THR B C 1
ATOM 2322 O O . THR B 1 20 ? 9.602 12.039 2.377 1 98.94 20 THR B O 1
ATOM 2325 N N . PRO B 1 21 ? 8.906 12.234 4.516 1 98.62 21 PRO B N 1
ATOM 2326 C CA . PRO B 1 21 ? 10.203 11.773 5.023 1 98.62 21 PRO B CA 1
ATOM 2327 C C . PRO B 1 21 ? 10.406 10.273 4.84 1 98.62 21 PRO B C 1
ATOM 2329 O O . PRO B 1 21 ? 9.445 9.5 4.902 1 98.62 21 PRO B O 1
ATOM 2332 N N . THR B 1 22 ? 11.602 9.859 4.582 1 98.56 22 THR B N 1
ATOM 2333 C CA . THR B 1 22 ? 11.914 8.438 4.484 1 98.56 22 THR B CA 1
ATOM 2334 C C . THR B 1 22 ? 13.352 8.172 4.926 1 98.56 22 THR B C 1
ATOM 2336 O O . THR B 1 22 ? 14.156 9.094 5.039 1 98.56 22 THR B O 1
ATOM 2339 N N . TYR B 1 23 ? 13.656 6.984 5.301 1 97.06 23 TYR B N 1
ATOM 2340 C CA . TYR B 1 23 ? 14.992 6.566 5.73 1 97.06 23 TYR B CA 1
ATOM 2341 C C . TYR B 1 23 ? 15.297 5.156 5.242 1 97.06 23 TYR B C 1
ATOM 2343 O O . TYR B 1 23 ? 14.391 4.398 4.887 1 97.06 23 TYR B O 1
ATOM 2351 N N . SER B 1 24 ? 16.547 4.852 5.223 1 95.94 24 SER B N 1
ATOM 2352 C CA . SER B 1 24 ? 16.984 3.566 4.691 1 95.94 24 SER B CA 1
ATOM 2353 C C . SER B 1 24 ? 16.609 2.426 5.637 1 95.94 24 SER B C 1
ATOM 2355 O O . SER B 1 24 ? 16.969 2.457 6.82 1 95.94 24 SER B O 1
ATOM 2357 N N . ARG B 1 25 ? 15.93 1.506 5.156 1 96 25 ARG B N 1
ATOM 2358 C CA . ARG B 1 25 ? 15.594 0.235 5.793 1 96 25 ARG B CA 1
ATOM 2359 C C . ARG B 1 25 ? 15.148 -0.794 4.758 1 96 25 ARG B C 1
ATOM 2361 O O . ARG B 1 25 ? 14.82 -0.44 3.625 1 96 25 ARG B O 1
ATOM 2368 N N . PRO B 1 26 ? 15.094 -2.068 5.051 1 95.44 26 PRO B N 1
ATOM 2369 C CA . PRO B 1 26 ? 14.852 -3.104 4.043 1 95.44 26 PRO B CA 1
ATOM 2370 C C . PRO B 1 26 ? 13.555 -2.885 3.275 1 95.44 26 PRO B C 1
ATOM 2372 O O . PRO B 1 26 ? 13.5 -3.111 2.064 1 95.44 26 PRO B O 1
ATOM 2375 N N . VAL B 1 27 ? 12.516 -2.375 3.926 1 98.06 27 VAL B N 1
ATOM 2376 C CA . VAL B 1 27 ? 11.203 -2.311 3.299 1 98.06 27 VAL B CA 1
ATOM 2377 C C . VAL B 1 27 ? 11 -0.944 2.648 1 98.06 27 VAL B C 1
ATOM 2379 O O . VAL B 1 27 ? 9.914 -0.631 2.162 1 98.06 27 VAL B O 1
ATOM 2382 N N . GLN B 1 28 ? 12.039 -0.08 2.598 1 98.12 28 GLN B N 1
ATOM 2383 C CA . GLN B 1 28 ? 11.898 1.298 2.137 1 98.12 28 GLN B CA 1
ATOM 2384 C C . GLN B 1 28 ? 11.344 1.349 0.717 1 98.12 28 GLN B C 1
ATOM 2386 O O . GLN B 1 28 ? 10.367 2.057 0.452 1 98.12 28 GLN B O 1
ATOM 2391 N N . LYS B 1 29 ? 11.922 0.594 -0.172 1 98.31 29 LYS B N 1
ATOM 2392 C CA . LYS B 1 29 ? 11.477 0.603 -1.563 1 98.31 29 LYS B CA 1
ATOM 2393 C C . LYS B 1 29 ? 10.055 0.067 -1.692 1 98.31 29 LYS B C 1
ATOM 2395 O O . LYS B 1 29 ? 9.242 0.617 -2.441 1 98.31 29 LYS B O 1
ATOM 2400 N N . ALA B 1 30 ? 9.758 -1.016 -0.999 1 98.56 30 ALA B N 1
ATOM 2401 C CA . ALA B 1 30 ? 8.422 -1.589 -1.031 1 98.56 30 ALA B CA 1
ATOM 2402 C C . ALA B 1 30 ? 7.375 -0.573 -0.571 1 98.56 30 ALA B C 1
ATOM 2404 O O . ALA B 1 30 ? 6.332 -0.416 -1.206 1 98.56 30 ALA B O 1
ATOM 2405 N N . GLU B 1 31 ? 7.656 0.141 0.516 1 98.69 31 GLU B N 1
ATOM 2406 C CA . GLU B 1 31 ? 6.742 1.138 1.065 1 98.69 31 GLU B CA 1
ATOM 2407 C C . GLU B 1 31 ? 6.555 2.305 0.099 1 98.69 31 GLU B C 1
ATOM 2409 O O . GLU B 1 31 ? 5.43 2.76 -0.119 1 98.69 31 GLU B O 1
ATOM 2414 N N . LEU B 1 32 ? 7.629 2.736 -0.463 1 98.81 32 LEU B N 1
ATOM 2415 C CA . LEU B 1 32 ? 7.551 3.871 -1.376 1 98.81 32 LEU B CA 1
ATOM 2416 C C . LEU B 1 32 ? 6.879 3.471 -2.684 1 98.81 32 LEU B C 1
ATOM 2418 O O . LEU B 1 32 ? 6.199 4.285 -3.312 1 98.81 32 LEU B O 1
ATOM 2422 N N . THR B 1 33 ? 7.004 2.199 -3.1 1 98.62 33 THR B N 1
ATOM 2423 C CA . THR B 1 33 ? 6.289 1.696 -4.266 1 98.62 33 THR B CA 1
ATOM 2424 C C . THR B 1 33 ? 4.781 1.739 -4.039 1 98.62 33 THR B C 1
ATOM 2426 O O . THR B 1 33 ? 4.031 2.23 -4.887 1 98.62 33 THR B O 1
ATOM 2429 N N . ARG B 1 34 ? 4.379 1.292 -2.875 1 98.06 34 ARG B N 1
ATOM 2430 C CA . ARG B 1 34 ? 2.965 1.324 -2.518 1 98.06 34 ARG B CA 1
ATOM 2431 C C . ARG B 1 34 ? 2.436 2.754 -2.506 1 98.06 34 ARG B C 1
ATOM 2433 O O . ARG B 1 34 ? 1.343 3.021 -3.01 1 98.06 34 ARG B O 1
ATOM 2440 N N . LEU B 1 35 ? 3.184 3.607 -1.879 1 98.75 35 LEU B N 1
ATOM 2441 C CA . LEU B 1 35 ? 2.762 5 -1.811 1 98.75 35 LEU B CA 1
ATOM 2442 C C . LEU B 1 35 ? 2.697 5.621 -3.203 1 98.75 35 LEU B C 1
ATOM 2444 O O . LEU B 1 35 ? 1.738 6.32 -3.533 1 98.75 35 LEU B O 1
ATOM 2448 N N . ALA B 1 36 ? 3.699 5.312 -4.039 1 98.62 36 ALA B N 1
ATOM 2449 C CA . ALA B 1 36 ? 3.713 5.824 -5.406 1 98.62 36 ALA B CA 1
ATOM 2450 C C . ALA B 1 36 ? 2.484 5.352 -6.18 1 98.62 36 ALA B C 1
ATOM 2452 O O . ALA B 1 36 ? 1.88 6.125 -6.93 1 98.62 36 ALA B O 1
ATOM 2453 N N . ASN B 1 37 ? 2.123 4.082 -6 1 98.12 37 ASN B N 1
ATOM 2454 C CA . ASN B 1 37 ? 0.932 3.555 -6.656 1 98.12 37 ASN B CA 1
ATOM 2455 C C . ASN B 1 37 ? -0.315 4.352 -6.281 1 98.12 37 ASN B C 1
ATOM 2457 O O . ASN B 1 37 ? -1.228 4.504 -7.094 1 98.12 37 ASN B O 1
ATOM 2461 N N . THR B 1 38 ? -0.38 4.836 -5.074 1 98.44 38 THR B N 1
ATOM 2462 C CA . THR B 1 38 ? -1.493 5.664 -4.625 1 98.44 38 THR B CA 1
ATOM 2463 C C . THR B 1 38 ? -1.413 7.059 -5.242 1 98.44 38 THR B C 1
ATOM 2465 O O . THR B 1 38 ? -2.379 7.531 -5.844 1 98.44 38 THR B O 1
ATOM 2468 N N . LEU B 1 39 ? -0.262 7.652 -5.191 1 98.44 39 LEU B N 1
ATOM 2469 C CA . LEU B 1 39 ? -0.087 9.039 -5.598 1 98.44 39 LEU B CA 1
ATOM 2470 C C . LEU B 1 39 ? -0.245 9.188 -7.109 1 98.44 39 LEU B C 1
ATOM 2472 O O . LEU B 1 39 ? -0.654 10.25 -7.594 1 98.44 39 LEU B O 1
ATOM 2476 N N . LEU B 1 40 ? -0.013 8.133 -7.828 1 97.62 40 LEU B N 1
ATOM 2477 C CA . LEU B 1 40 ? -0.091 8.148 -9.281 1 97.62 40 LEU B CA 1
ATOM 2478 C C . LEU B 1 40 ? -1.523 8.391 -9.75 1 97.62 40 LEU B C 1
ATOM 2480 O O . LEU B 1 40 ? -1.757 8.711 -10.914 1 97.62 40 LEU B O 1
ATOM 2484 N N . HIS B 1 41 ? -2.471 8.227 -8.859 1 96.81 41 HIS B N 1
ATOM 2485 C CA . HIS B 1 41 ? -3.869 8.445 -9.211 1 96.81 41 HIS B CA 1
ATOM 2486 C C . HIS B 1 41 ? -4.246 9.914 -9.062 1 96.81 41 HIS B C 1
ATOM 2488 O O . HIS B 1 41 ? -5.309 10.336 -9.523 1 96.81 41 HIS B O 1
ATOM 2494 N N . VAL B 1 42 ? -3.467 10.711 -8.383 1 96.5 42 VAL B N 1
ATOM 2495 C CA . VAL B 1 42 ? -3.869 12.031 -7.918 1 96.5 42 VAL B CA 1
ATOM 2496 C C . VAL B 1 42 ? -3.396 13.094 -8.914 1 96.5 42 VAL B C 1
ATOM 2498 O O . VAL B 1 42 ? -2.193 13.305 -9.07 1 96.5 42 VAL B O 1
ATOM 2501 N N . PRO B 1 43 ? -4.355 13.773 -9.641 1 95.12 43 PRO B N 1
ATOM 2502 C CA . PRO B 1 43 ? -3.932 14.859 -10.531 1 95.12 43 PRO B CA 1
ATOM 2503 C C . PRO B 1 43 ? -3.305 16.031 -9.781 1 95.12 43 PRO B C 1
ATOM 2505 O O . PRO B 1 43 ? -3.666 16.297 -8.633 1 95.12 43 PRO B O 1
ATOM 2508 N N . ASN B 1 44 ? -2.402 16.734 -10.453 1 96.56 44 ASN B N 1
ATOM 2509 C CA . ASN B 1 44 ? -1.772 17.922 -9.914 1 96.56 44 ASN B CA 1
ATOM 2510 C C . ASN B 1 44 ? -1.107 17.656 -8.57 1 96.56 44 ASN B C 1
ATOM 2512 O O . ASN B 1 44 ? -1.303 18.422 -7.613 1 96.56 44 ASN B O 1
ATOM 2516 N N . LEU B 1 45 ? -0.425 16.578 -8.484 1 97.69 45 LEU B N 1
ATOM 2517 C CA . LEU B 1 45 ? 0.309 16.234 -7.27 1 97.69 45 LEU B CA 1
ATOM 2518 C C . LEU B 1 45 ? 1.81 16.422 -7.469 1 97.69 45 LEU B C 1
ATOM 2520 O O . LEU B 1 45 ? 2.354 16.031 -8.508 1 97.69 45 LEU B O 1
ATOM 2524 N N . HIS B 1 46 ? 2.459 17.078 -6.57 1 98.5 46 HIS B N 1
ATOM 2525 C CA . HIS B 1 46 ? 3.91 17.203 -6.48 1 98.5 46 HIS B CA 1
ATOM 2526 C C . HIS B 1 46 ? 4.453 16.484 -5.246 1 98.5 46 HIS B C 1
ATOM 2528 O O . HIS B 1 46 ? 4.156 16.891 -4.117 1 98.5 46 HIS B O 1
ATOM 2534 N N . TRP B 1 47 ? 5.234 15.422 -5.484 1 98.88 47 TRP B N 1
ATOM 2535 C CA . TRP B 1 47 ? 5.777 14.602 -4.406 1 98.88 47 TRP B CA 1
ATOM 2536 C C . TRP B 1 47 ? 7.129 15.133 -3.941 1 98.88 47 TRP B C 1
ATOM 2538 O O . TRP B 1 47 ? 8.102 15.125 -4.699 1 98.88 47 TRP B O 1
ATOM 2548 N N . ILE B 1 48 ? 7.191 15.664 -2.736 1 98.94 48 ILE B N 1
ATOM 2549 C CA . ILE B 1 48 ? 8.445 16.109 -2.125 1 98.94 48 ILE B CA 1
ATOM 2550 C C . ILE B 1 48 ? 8.961 15.031 -1.172 1 98.94 48 ILE B C 1
ATOM 2552 O O . ILE B 1 48 ? 8.5 14.93 -0.029 1 98.94 48 ILE B O 1
ATOM 2556 N N . LEU B 1 49 ? 9.867 14.219 -1.637 1 98.94 49 LEU B N 1
ATOM 2557 C CA . LEU B 1 49 ? 10.43 13.133 -0.843 1 98.94 49 LEU B CA 1
ATOM 2558 C C . LEU B 1 49 ? 11.758 13.547 -0.219 1 98.94 49 LEU B C 1
ATOM 2560 O O . LEU B 1 49 ? 12.648 14.047 -0.915 1 98.94 49 LEU B O 1
ATOM 2564 N N . VAL B 1 50 ? 11.891 13.414 1.109 1 98.94 50 VAL B N 1
ATOM 2565 C CA . VAL B 1 50 ? 13.086 13.852 1.828 1 98.94 50 VAL B CA 1
ATOM 2566 C C . VAL B 1 50 ? 13.734 12.664 2.531 1 98.94 50 VAL B C 1
ATOM 2568 O O . VAL B 1 50 ? 13.156 12.102 3.465 1 98.94 50 VAL B O 1
ATOM 2571 N N . GLU B 1 51 ? 14.945 12.297 2.148 1 98.75 51 GLU B N 1
ATOM 2572 C CA . GLU B 1 51 ? 15.656 11.188 2.768 1 98.75 51 GLU B CA 1
ATOM 2573 C C . GLU B 1 51 ? 16.375 11.633 4.035 1 98.75 51 GLU B C 1
ATOM 2575 O O . GLU B 1 51 ? 17.031 12.68 4.047 1 98.75 51 GLU B O 1
ATOM 2580 N N . ASP B 1 52 ? 16.172 10.898 5.098 1 97.5 52 ASP B N 1
ATOM 2581 C CA . ASP B 1 52 ? 17.047 11.031 6.266 1 97.5 52 ASP B CA 1
ATOM 2582 C C . ASP B 1 52 ? 18.391 10.367 6.023 1 97.5 52 ASP B C 1
ATOM 2584 O O . ASP B 1 52 ? 18.641 9.25 6.48 1 97.5 52 ASP B O 1
ATOM 2588 N N . SER B 1 53 ? 19.172 11.031 5.312 1 97.31 53 SER B N 1
ATOM 2589 C CA . SER B 1 53 ? 20.469 10.531 4.855 1 97.31 53 SER B CA 1
ATOM 2590 C C . SER B 1 53 ? 21.422 11.68 4.531 1 97.31 53 SER B C 1
ATOM 2592 O O . SER B 1 53 ? 21 12.828 4.391 1 97.31 53 SER B O 1
ATOM 2594 N N . GLN B 1 54 ? 22.688 11.375 4.516 1 97.38 54 GLN B N 1
ATOM 2595 C CA . GLN B 1 54 ? 23.703 12.375 4.219 1 97.38 54 GLN B CA 1
ATOM 2596 C C . GLN B 1 54 ? 23.641 12.82 2.76 1 97.38 54 GLN B C 1
ATOM 2598 O O . GLN B 1 54 ? 23.969 13.961 2.438 1 97.38 54 GLN B O 1
ATOM 2603 N N . ARG B 1 55 ? 23.203 11.914 1.93 1 98.31 55 ARG B N 1
ATOM 2604 C CA . ARG B 1 55 ? 23.047 12.18 0.502 1 98.31 55 ARG B CA 1
ATOM 2605 C C . ARG B 1 55 ? 21.781 11.516 -0.043 1 98.31 55 ARG B C 1
ATOM 2607 O O . ARG B 1 55 ? 21.234 10.609 0.588 1 98.31 55 ARG B O 1
ATOM 2614 N N . ARG B 1 56 ? 21.328 12.039 -1.196 1 98.56 56 ARG B N 1
ATOM 2615 C CA . ARG B 1 56 ? 20.281 11.336 -1.926 1 98.56 56 ARG B CA 1
ATOM 2616 C C . ARG B 1 56 ? 20.766 9.977 -2.422 1 98.56 56 ARG B C 1
ATOM 2618 O O . ARG B 1 56 ? 21.797 9.898 -3.096 1 98.56 56 ARG B O 1
ATOM 2625 N N . THR B 1 57 ? 20.156 8.93 -2.064 1 98 57 THR B N 1
ATOM 2626 C CA . THR B 1 57 ? 20.641 7.602 -2.418 1 98 57 THR B CA 1
ATOM 2627 C C . THR B 1 57 ? 20.266 7.254 -3.857 1 98 57 THR B C 1
ATOM 2629 O O . THR B 1 57 ? 19.234 7.699 -4.359 1 98 57 THR B O 1
ATOM 2632 N N . PRO B 1 58 ? 21.078 6.395 -4.531 1 96.94 58 PRO B N 1
ATOM 2633 C CA . PRO B 1 58 ? 20.75 5.957 -5.891 1 96.94 58 PRO B CA 1
ATOM 2634 C C . PRO B 1 58 ? 19.422 5.207 -5.965 1 96.94 58 PRO B C 1
ATOM 2636 O O . PRO B 1 58 ? 18.688 5.352 -6.941 1 96.94 58 PRO B O 1
ATOM 2639 N N . LEU B 1 59 ? 19.141 4.453 -4.977 1 96.81 59 LEU B N 1
ATOM 2640 C CA . LEU B 1 59 ? 17.906 3.686 -4.934 1 96.81 59 LEU B CA 1
ATOM 2641 C C . LEU B 1 59 ? 16.688 4.605 -5.051 1 96.81 59 LEU B C 1
ATOM 2643 O O . LEU B 1 59 ? 15.828 4.398 -5.906 1 96.81 59 LEU B O 1
ATOM 2647 N N . ILE B 1 60 ? 16.641 5.586 -4.211 1 98.31 60 ILE B N 1
ATOM 2648 C CA . ILE B 1 60 ? 15.492 6.484 -4.176 1 98.31 60 ILE B CA 1
ATOM 2649 C C . ILE B 1 60 ? 15.469 7.352 -5.434 1 98.31 60 ILE B C 1
ATOM 2651 O O . ILE B 1 60 ? 14.406 7.641 -5.98 1 98.31 60 ILE B O 1
ATOM 2655 N N . THR B 1 61 ? 16.656 7.727 -5.891 1 98.5 61 THR B N 1
ATOM 2656 C CA . THR B 1 61 ? 16.75 8.492 -7.125 1 98.5 61 THR B CA 1
ATOM 2657 C C . THR B 1 61 ? 16.125 7.727 -8.289 1 98.5 61 THR B C 1
ATOM 2659 O O . THR B 1 61 ? 15.312 8.273 -9.039 1 98.5 61 THR B O 1
ATOM 2662 N N . ARG B 1 62 ? 16.484 6.48 -8.422 1 97.38 62 ARG B N 1
ATOM 2663 C CA . ARG B 1 62 ? 15.945 5.648 -9.5 1 97.38 62 ARG B CA 1
ATOM 2664 C C . ARG B 1 62 ? 14.453 5.406 -9.312 1 97.38 62 ARG B C 1
ATOM 2666 O O . ARG B 1 62 ? 13.688 5.453 -10.281 1 97.38 62 ARG B O 1
ATOM 2673 N N . LEU B 1 63 ? 14.094 5.156 -8.078 1 97.56 63 LEU B N 1
ATOM 2674 C CA . LEU B 1 63 ? 12.68 4.914 -7.789 1 97.56 63 LEU B CA 1
ATOM 2675 C C . LEU B 1 63 ? 11.828 6.102 -8.219 1 97.56 63 LEU B C 1
ATOM 2677 O O . LEU B 1 63 ? 10.836 5.934 -8.93 1 97.56 63 LEU B O 1
ATOM 2681 N N . LEU B 1 64 ? 12.211 7.312 -7.789 1 98.31 64 LEU B N 1
ATOM 2682 C CA . LEU B 1 64 ? 11.445 8.516 -8.102 1 98.31 64 LEU B CA 1
ATOM 2683 C C . LEU B 1 64 ? 11.383 8.742 -9.609 1 98.31 64 LEU B C 1
ATOM 2685 O O . LEU B 1 64 ? 10.312 9.016 -10.148 1 98.31 64 LEU B O 1
ATOM 2689 N N . ARG B 1 65 ? 12.5 8.586 -10.258 1 97.19 65 ARG B N 1
ATOM 2690 C CA . ARG B 1 65 ? 12.555 8.766 -11.703 1 97.19 65 ARG B CA 1
ATOM 2691 C C . ARG B 1 65 ? 11.602 7.805 -12.414 1 97.19 65 ARG B C 1
ATOM 2693 O O . ARG B 1 65 ? 10.891 8.203 -13.336 1 97.19 65 ARG B O 1
ATOM 2700 N N . ASP B 1 66 ? 11.484 6.637 -11.938 1 95.5 66 ASP B N 1
ATOM 2701 C CA . ASP B 1 66 ? 10.75 5.574 -12.617 1 95.5 66 ASP B CA 1
ATOM 2702 C C . ASP B 1 66 ? 9.242 5.711 -12.375 1 95.5 66 ASP B C 1
ATOM 2704 O O . ASP B 1 66 ? 8.438 5.105 -13.094 1 95.5 66 ASP B O 1
ATOM 2708 N N . THR B 1 67 ? 8.844 6.422 -11.367 1 95.56 67 THR B N 1
ATOM 2709 C CA . THR B 1 67 ? 7.414 6.566 -11.086 1 95.56 67 THR B CA 1
ATOM 2710 C C . THR B 1 67 ? 6.738 7.41 -12.164 1 95.56 67 THR B C 1
ATOM 2712 O O . THR B 1 67 ? 5.559 7.219 -12.461 1 95.56 67 THR B O 1
ATOM 2715 N N . GLY B 1 68 ? 7.453 8.461 -12.719 1 94.5 68 GLY B N 1
ATOM 2716 C CA . GLY B 1 68 ? 6.871 9.43 -13.641 1 94.5 68 GLY B CA 1
ATOM 2717 C C . GLY B 1 68 ? 6.125 10.547 -12.938 1 94.5 68 GLY B C 1
ATOM 2718 O O . GLY B 1 68 ? 5.578 11.438 -13.586 1 94.5 68 GLY B O 1
ATOM 2719 N N . LEU B 1 69 ? 6.098 10.547 -11.641 1 97.12 69 LEU B N 1
ATOM 2720 C CA . LEU B 1 69 ? 5.457 11.594 -10.859 1 97.12 69 LEU B CA 1
ATOM 2721 C C . LEU B 1 69 ? 6.266 12.891 -10.93 1 97.12 69 LEU B C 1
ATOM 2723 O O . LEU B 1 69 ? 7.457 12.867 -11.242 1 97.12 69 LEU B O 1
ATOM 2727 N N . ASN B 1 70 ? 5.57 14.062 -10.805 1 97.56 70 ASN B N 1
ATOM 2728 C CA . ASN B 1 70 ? 6.273 15.297 -10.469 1 97.56 70 ASN B CA 1
ATOM 2729 C C . ASN B 1 70 ? 6.824 15.266 -9.047 1 97.56 70 ASN B C 1
ATOM 2731 O O . ASN B 1 70 ? 6.074 15.07 -8.094 1 97.56 70 ASN B O 1
ATOM 2735 N N . TYR B 1 71 ? 8.172 15.391 -8.992 1 98.62 71 TYR B N 1
ATOM 2736 C CA . TYR B 1 71 ? 8.719 15.219 -7.652 1 98.62 71 TYR B CA 1
ATOM 2737 C C . TYR B 1 71 ? 9.875 16.188 -7.41 1 98.62 71 TYR B C 1
ATOM 2739 O O . TYR B 1 71 ? 10.398 16.781 -8.352 1 98.62 71 TYR B O 1
ATOM 2747 N N . THR B 1 72 ? 10.172 16.453 -6.184 1 98.94 72 THR B N 1
ATOM 2748 C CA . THR B 1 72 ? 11.422 17 -5.668 1 98.94 72 THR B CA 1
ATOM 2749 C C . THR B 1 72 ? 12.078 16.031 -4.68 1 98.94 72 THR B C 1
ATOM 2751 O O . THR B 1 72 ? 11.414 15.508 -3.789 1 98.94 72 THR B O 1
ATOM 2754 N N . HIS B 1 73 ? 13.305 15.719 -4.945 1 98.94 73 HIS B N 1
ATOM 2755 C CA . HIS B 1 73 ? 14.086 14.789 -4.129 1 98.94 73 HIS B CA 1
ATOM 2756 C C . HIS B 1 73 ? 15.07 15.539 -3.24 1 98.94 73 HIS B C 1
ATOM 2758 O O . HIS B 1 73 ? 16 16.172 -3.74 1 98.94 73 HIS B O 1
ATOM 2764 N N . LEU B 1 74 ? 14.859 15.516 -1.921 1 98.94 74 LEU B N 1
ATOM 2765 C CA . LEU B 1 74 ? 15.695 16.219 -0.959 1 98.94 74 LEU B CA 1
ATOM 2766 C C . LEU B 1 74 ? 16.328 15.242 0.034 1 98.94 74 LEU B C 1
ATOM 2768 O O . LEU B 1 74 ? 15.969 14.062 0.057 1 98.94 74 LEU B O 1
ATOM 2772 N N . ASN B 1 75 ? 17.281 15.656 0.771 1 98.75 75 ASN B N 1
ATOM 2773 C CA . ASN B 1 75 ? 17.891 14.875 1.85 1 98.75 75 ASN B CA 1
ATOM 2774 C C . ASN B 1 75 ? 18.406 15.773 2.967 1 98.75 75 ASN B C 1
ATOM 2776 O O . ASN B 1 75 ? 18.844 16.906 2.713 1 98.75 75 ASN B O 1
ATOM 2780 N N . VAL B 1 76 ? 18.281 15.375 4.145 1 98.12 76 VAL B N 1
ATOM 2781 C CA . VAL B 1 76 ? 18.953 15.93 5.324 1 98.12 76 VAL B CA 1
ATOM 2782 C C . VAL B 1 76 ? 19.078 14.844 6.395 1 98.12 76 VAL B C 1
ATOM 2784 O O . VAL B 1 76 ? 18.094 14.172 6.73 1 98.12 76 VAL B O 1
ATOM 2787 N N . GLU B 1 77 ? 20.25 14.625 6.828 1 95.69 77 GLU B N 1
ATOM 2788 C CA . GLU B 1 77 ? 20.484 13.586 7.824 1 95.69 77 GLU B CA 1
ATOM 2789 C C . GLU B 1 77 ? 20.188 14.086 9.234 1 95.69 77 GLU B C 1
ATOM 2791 O O . GLU B 1 77 ? 20.672 15.148 9.633 1 95.69 77 GLU B O 1
ATOM 2796 N N . THR B 1 78 ? 19.281 13.312 9.922 1 92.19 78 THR B N 1
ATOM 2797 C CA . THR B 1 78 ? 19.109 13.602 11.344 1 92.19 78 THR B CA 1
ATOM 2798 C C . THR B 1 78 ? 20.375 13.297 12.125 1 92.19 78 THR B C 1
ATOM 2800 O O . THR B 1 78 ? 20.922 12.195 12.039 1 92.19 78 THR B O 1
ATOM 2803 N N . PRO B 1 79 ? 20.906 14.289 12.797 1 86.81 79 PRO B N 1
ATOM 2804 C CA . PRO B 1 79 ? 22.141 14.07 13.547 1 86.81 79 PRO B CA 1
ATOM 2805 C C . PRO B 1 79 ? 22.016 12.953 14.578 1 86.81 79 PRO B C 1
ATOM 2807 O O . PRO B 1 79 ? 20.938 12.742 15.141 1 86.81 79 PRO B O 1
ATOM 2810 N N . ARG B 1 80 ? 23.156 12.305 14.797 1 78.56 80 ARG B N 1
ATOM 2811 C CA . ARG B 1 80 ? 23.219 11.133 15.664 1 78.56 80 ARG B CA 1
ATOM 2812 C C . ARG B 1 80 ? 22.734 11.469 17.078 1 78.56 80 ARG B C 1
ATOM 2814 O O . ARG B 1 80 ? 22.109 10.648 17.734 1 78.56 80 ARG B O 1
ATOM 2821 N N . ASN B 1 81 ? 23.125 12.664 17.562 1 71.88 81 ASN B N 1
ATOM 2822 C CA . ASN B 1 81 ? 22.734 13.062 18.922 1 71.88 81 ASN B CA 1
ATOM 2823 C C . ASN B 1 81 ? 21.219 13.141 19.078 1 71.88 81 ASN B C 1
ATOM 2825 O O . ASN B 1 81 ? 20.703 13.094 20.188 1 71.88 81 ASN B O 1
ATOM 2829 N N . TYR B 1 82 ? 20.562 13.281 18.031 1 66.69 82 TYR B N 1
ATOM 2830 C CA . TYR B 1 82 ? 19.109 13.289 18.047 1 66.69 82 TYR B CA 1
ATOM 2831 C C . TYR B 1 82 ? 18.547 11.875 17.938 1 66.69 82 TYR B C 1
ATOM 2833 O O . TYR B 1 82 ? 17.391 11.625 18.281 1 66.69 82 TYR B O 1
ATOM 2841 N N . LYS B 1 83 ? 19.438 11.016 17.422 1 57.12 83 LYS B N 1
ATOM 2842 C CA . LYS B 1 83 ? 18.938 9.664 17.172 1 57.12 83 LYS B CA 1
ATOM 2843 C C . LYS B 1 83 ? 19.141 8.773 18.391 1 57.12 83 LYS B C 1
ATOM 2845 O O . LYS B 1 83 ? 18.312 7.898 18.672 1 57.12 83 LYS B O 1
ATOM 2850 N N . LEU B 1 84 ? 20.344 8.867 19 1 53.72 84 LEU B N 1
ATOM 2851 C CA . LEU B 1 84 ? 20.844 7.805 19.859 1 53.72 84 LEU B CA 1
ATOM 2852 C C . LEU B 1 84 ? 20.828 8.234 21.328 1 53.72 84 LEU B C 1
ATOM 2854 O O . LEU B 1 84 ? 21.281 9.336 21.656 1 53.72 84 LEU B O 1
ATOM 2858 N N . ARG B 1 85 ? 19.688 8.25 22.156 1 45.75 85 ARG B N 1
ATOM 2859 C CA . ARG B 1 85 ? 20.156 8.086 23.547 1 45.75 85 ARG B CA 1
ATOM 2860 C C . ARG B 1 85 ? 20.609 6.652 23.797 1 45.75 85 ARG B C 1
ATOM 2862 O O . ARG B 1 85 ? 19.797 5.746 23.938 1 45.75 85 ARG B O 1
ATOM 2869 N N . GLY B 1 86 ? 21.875 6.137 23.875 1 45 86 GLY B N 1
ATOM 2870 C CA . GLY B 1 86 ? 22.516 4.832 23.906 1 45 86 GLY B CA 1
ATOM 2871 C C . GLY B 1 86 ? 22.375 4.07 22.594 1 45 86 GLY B C 1
ATOM 2872 O O . GLY B 1 86 ? 22.484 4.652 21.516 1 45 86 GLY B O 1
ATOM 2873 N N . ASP B 1 87 ? 22.219 2.582 22.531 1 44.91 87 ASP B N 1
ATOM 2874 C CA . ASP B 1 87 ? 21.984 1.698 21.406 1 44.91 87 ASP B CA 1
ATOM 2875 C C . ASP B 1 87 ? 20.578 1.889 20.844 1 44.91 87 ASP B C 1
ATOM 2877 O O . ASP B 1 87 ? 20.203 1.259 19.844 1 44.91 87 ASP B O 1
ATOM 2881 N N . MET B 1 88 ? 19.75 2.561 21.641 1 50.28 88 MET B N 1
ATOM 2882 C CA . MET B 1 88 ? 18.328 2.586 21.281 1 50.28 88 MET B CA 1
ATOM 2883 C C . MET B 1 88 ? 17.875 3.998 20.922 1 50.28 88 MET B C 1
ATOM 2885 O O . MET B 1 88 ? 18.359 4.973 21.516 1 50.28 88 MET B O 1
ATOM 2889 N N . ARG B 1 89 ? 17.375 4.211 19.875 1 53.41 89 ARG B N 1
ATOM 2890 C CA . ARG B 1 89 ? 16.719 5.449 19.484 1 53.41 89 ARG B CA 1
ATOM 2891 C C . ARG B 1 89 ? 15.953 6.066 20.656 1 53.41 89 ARG B C 1
ATOM 2893 O O . ARG B 1 89 ? 15.297 5.355 21.406 1 53.41 89 ARG B O 1
ATOM 2900 N N . ASP B 1 90 ? 16.312 7.332 20.984 1 56.03 90 ASP B N 1
ATOM 2901 C CA . ASP B 1 90 ? 15.523 8.055 21.969 1 56.03 90 ASP B CA 1
ATOM 2902 C C . ASP B 1 90 ? 14.078 8.219 21.516 1 56.03 90 ASP B C 1
ATOM 2904 O O . ASP B 1 90 ? 13.805 8.898 20.531 1 56.03 90 ASP B O 1
ATOM 2908 N N . PRO B 1 91 ? 13.156 7.469 22.109 1 58.31 91 PRO B N 1
ATOM 2909 C CA . PRO B 1 91 ? 11.75 7.531 21.688 1 58.31 91 PRO B CA 1
ATOM 2910 C C . PRO B 1 91 ? 11.18 8.945 21.75 1 58.31 91 PRO B C 1
ATOM 2912 O O . PRO B 1 91 ? 10.109 9.211 21.203 1 58.31 91 PRO B O 1
ATOM 2915 N N . ARG B 1 92 ? 12.102 9.891 22.453 1 58.44 92 ARG B N 1
ATOM 2916 C CA . ARG B 1 92 ? 11.562 11.227 22.719 1 58.44 92 ARG B CA 1
ATOM 2917 C C . ARG B 1 92 ? 11.789 12.148 21.531 1 58.44 92 ARG B C 1
ATOM 2919 O O . ARG B 1 92 ? 11.289 13.273 21.5 1 58.44 92 ARG B O 1
ATOM 2926 N N . ILE B 1 93 ? 12.469 11.641 20.5 1 62.59 93 ILE B N 1
ATOM 2927 C CA . ILE B 1 93 ? 12.719 12.523 19.359 1 62.59 93 ILE B CA 1
ATOM 2928 C C . ILE B 1 93 ? 11.859 12.102 18.172 1 62.59 93 ILE B C 1
ATOM 2930 O O . ILE B 1 93 ? 11.977 10.977 17.688 1 62.59 93 ILE B O 1
ATOM 2934 N N . PRO B 1 94 ? 11.016 13.047 17.828 1 74.94 94 PRO B N 1
ATOM 2935 C CA . PRO B 1 94 ? 10.141 12.711 16.703 1 74.94 94 PRO B CA 1
ATOM 2936 C C . PRO B 1 94 ? 10.914 12.469 15.406 1 74.94 94 PRO B C 1
ATOM 2938 O O . PRO B 1 94 ? 11.859 13.195 15.109 1 74.94 94 PRO B O 1
ATOM 2941 N N . ARG B 1 95 ? 10.586 11.406 14.82 1 82.81 95 ARG B N 1
ATOM 2942 C CA . ARG B 1 95 ? 11.211 11.062 13.539 1 82.81 95 ARG B CA 1
ATOM 2943 C C . ARG B 1 95 ? 10.68 11.945 12.422 1 82.81 95 ARG B C 1
ATOM 2945 O O . ARG B 1 95 ? 9.516 12.328 12.422 1 82.81 95 ARG B O 1
ATOM 2952 N N . GLY B 1 96 ? 11.547 12.375 11.523 1 92.75 96 GLY B N 1
ATOM 2953 C CA . GLY B 1 96 ? 11.141 13.016 10.281 1 92.75 96 GLY B CA 1
ATOM 2954 C C . GLY B 1 96 ? 10.969 14.516 10.414 1 92.75 96 GLY B C 1
ATOM 2955 O O . GLY B 1 96 ? 10.555 15.188 9.461 1 92.75 96 GLY B O 1
ATOM 2956 N N . THR B 1 97 ? 11.258 15.094 11.641 1 93.75 97 THR B N 1
ATOM 2957 C CA . THR B 1 97 ? 11.031 16.516 11.883 1 93.75 97 THR B CA 1
ATOM 2958 C C . THR B 1 97 ? 11.914 17.359 10.977 1 93.75 97 THR B C 1
ATOM 2960 O O . THR B 1 97 ? 11.43 18.281 10.305 1 93.75 97 THR B O 1
ATOM 2963 N N . MET B 1 98 ? 13.195 17.031 10.922 1 95.19 98 MET B N 1
ATOM 2964 C CA . MET B 1 98 ? 14.133 17.797 10.094 1 95.19 98 MET B CA 1
ATOM 2965 C C . MET B 1 98 ? 13.773 17.672 8.617 1 95.19 98 MET B C 1
ATOM 2967 O O . MET B 1 98 ? 13.898 18.641 7.863 1 95.19 98 MET B O 1
ATOM 2971 N N . GLN B 1 99 ? 13.406 16.516 8.219 1 98.06 99 GLN B N 1
ATOM 2972 C CA . GLN B 1 99 ? 13.008 16.266 6.84 1 98.06 99 GLN B CA 1
ATOM 2973 C C . GLN B 1 99 ? 11.781 17.094 6.465 1 98.06 99 GLN B C 1
ATOM 2975 O O . GLN B 1 99 ? 11.75 17.719 5.402 1 98.06 99 GLN B O 1
ATOM 2980 N N . ARG B 1 100 ? 10.75 17.141 7.297 1 98.31 100 ARG B N 1
ATOM 2981 C CA . ARG B 1 100 ? 9.555 17.938 7.047 1 98.31 100 ARG B CA 1
ATOM 2982 C C . ARG B 1 100 ? 9.883 19.422 6.992 1 98.31 100 ARG B C 1
ATOM 2984 O O . ARG B 1 100 ? 9.391 20.141 6.121 1 98.31 100 ARG B O 1
ATOM 2991 N N . ASN B 1 101 ? 10.703 19.875 7.922 1 97.94 101 ASN B N 1
ATOM 2992 C CA . ASN B 1 101 ? 11.094 21.281 7.938 1 97.94 101 ASN B CA 1
ATOM 2993 C C . ASN B 1 101 ? 11.875 21.656 6.684 1 97.94 101 ASN B C 1
ATOM 2995 O O . ASN B 1 101 ? 11.727 22.766 6.168 1 97.94 101 ASN B O 1
ATOM 2999 N N . LEU B 1 102 ? 12.758 20.766 6.238 1 98.69 102 LEU B N 1
ATOM 3000 C CA . LEU B 1 102 ? 13.484 21.047 5 1 98.69 102 LEU B CA 1
ATOM 3001 C C . LEU B 1 102 ? 12.516 21.219 3.834 1 98.69 102 LEU B C 1
ATOM 3003 O O . LEU B 1 102 ? 12.703 22.109 2.996 1 98.69 102 LEU B O 1
ATOM 3007 N N . ALA B 1 103 ? 11.539 20.406 3.762 1 98.88 103 ALA B N 1
ATOM 3008 C CA . ALA B 1 103 ? 10.539 20.5 2.703 1 98.88 103 ALA B CA 1
ATOM 3009 C C . ALA B 1 103 ? 9.773 21.828 2.799 1 98.88 103 ALA B C 1
ATOM 3011 O O . ALA B 1 103 ? 9.5 22.469 1.781 1 98.88 103 ALA B O 1
ATOM 3012 N N . LEU B 1 104 ? 9.398 22.219 4.012 1 98.69 104 LEU B N 1
ATOM 3013 C CA . LEU B 1 104 ? 8.727 23.5 4.211 1 98.69 104 LEU B CA 1
ATOM 3014 C C . LEU B 1 104 ? 9.602 24.656 3.738 1 98.69 104 LEU B C 1
ATOM 3016 O O . LEU B 1 104 ? 9.117 25.578 3.078 1 98.69 104 LEU B O 1
ATOM 3020 N N . ARG B 1 105 ? 10.859 24.609 4.137 1 98.5 105 ARG B N 1
ATOM 3021 C CA . ARG B 1 105 ? 11.789 25.625 3.666 1 98.5 105 ARG B CA 1
ATOM 3022 C C . ARG B 1 105 ? 11.867 25.641 2.143 1 98.5 105 ARG B C 1
ATOM 3024 O O . ARG B 1 105 ? 11.844 26.703 1.525 1 98.5 105 ARG B O 1
ATOM 3031 N N . TRP B 1 106 ? 11.992 24.484 1.545 1 98.75 106 TRP B N 1
ATOM 3032 C CA . TRP B 1 106 ? 12.039 24.375 0.091 1 98.75 106 TRP B CA 1
ATOM 3033 C C . TRP B 1 106 ? 10.82 25.031 -0.55 1 98.75 106 TRP B C 1
ATOM 3035 O O . TRP B 1 106 ? 10.945 25.75 -1.54 1 98.75 106 TRP B O 1
ATOM 3045 N N . LEU B 1 107 ? 9.656 24.797 -0.04 1 98.44 107 LEU B N 1
ATOM 3046 C CA . LEU B 1 107 ? 8.43 25.406 -0.555 1 98.44 107 LEU B CA 1
ATOM 3047 C C . LEU B 1 107 ? 8.523 26.922 -0.516 1 98.44 107 LEU B C 1
ATOM 3049 O O . LEU B 1 107 ? 8.164 27.594 -1.487 1 98.44 107 LEU B O 1
ATOM 3053 N N . ARG B 1 108 ? 8.969 27.484 0.574 1 97.81 108 ARG B N 1
ATOM 3054 C CA . ARG B 1 108 ? 9.047 28.922 0.761 1 97.81 108 ARG B CA 1
ATOM 3055 C C . ARG B 1 108 ? 10.109 29.531 -0.146 1 97.81 108 ARG B C 1
ATOM 3057 O O . ARG B 1 108 ? 10.039 30.719 -0.478 1 97.81 108 ARG B O 1
ATOM 3064 N N . GLU B 1 109 ? 11.133 28.766 -0.446 1 97.62 109 GLU B N 1
ATOM 3065 C CA . GLU B 1 109 ? 12.172 29.234 -1.358 1 97.62 109 GLU B CA 1
ATOM 3066 C C . GLU B 1 109 ? 11.719 29.141 -2.812 1 97.62 109 GLU B C 1
ATOM 3068 O O . GLU B 1 109 ? 12.18 29.891 -3.668 1 97.62 109 GLU B O 1
ATOM 3073 N N . THR B 1 110 ? 10.859 28.25 -3.113 1 97.31 110 THR B N 1
ATOM 3074 C CA . THR B 1 110 ? 10.422 27.969 -4.477 1 97.31 110 THR B CA 1
ATOM 3075 C C . THR B 1 110 ? 9.258 28.875 -4.875 1 97.31 110 THR B C 1
ATOM 3077 O O . THR B 1 110 ? 9.188 29.344 -6.012 1 97.31 110 THR B O 1
ATOM 3080 N N . PHE B 1 111 ? 8.383 29.109 -3.926 1 96.31 111 PHE B N 1
ATOM 3081 C CA . PHE B 1 111 ? 7.176 29.859 -4.238 1 96.31 111 PHE B CA 1
ATOM 3082 C C . PHE B 1 111 ? 7.195 31.219 -3.547 1 96.31 111 PHE B C 1
ATOM 3084 O O . PHE B 1 111 ? 7.672 31.344 -2.416 1 96.31 111 PHE B O 1
ATOM 3091 N N . ASN B 1 112 ? 6.59 32.125 -4.277 1 92.19 112 ASN B N 1
ATOM 3092 C CA . ASN B 1 112 ? 6.457 33.469 -3.711 1 92.19 112 ASN B CA 1
ATOM 3093 C C . ASN B 1 112 ? 5.34 33.531 -2.676 1 92.19 112 ASN B C 1
ATOM 3095 O O . ASN B 1 112 ? 4.344 32.812 -2.787 1 92.19 112 ASN B O 1
ATOM 3099 N N . LYS B 1 113 ? 5.508 34.406 -1.767 1 88.62 113 LYS B N 1
ATOM 3100 C CA . LYS B 1 113 ? 4.523 34.594 -0.706 1 88.62 113 LYS B CA 1
ATOM 3101 C C . LYS B 1 113 ? 3.154 34.938 -1.283 1 88.62 113 LYS B C 1
ATOM 3103 O O . LYS B 1 113 ? 2.123 34.594 -0.702 1 88.62 113 LYS B O 1
ATOM 3108 N N . ASN B 1 114 ? 3.229 35.625 -2.43 1 85.5 114 ASN B N 1
ATOM 3109 C CA . ASN B 1 114 ? 1.981 36.031 -3.074 1 85.5 114 ASN B CA 1
ATOM 3110 C C . ASN B 1 114 ? 1.643 35.125 -4.25 1 85.5 114 ASN B C 1
ATOM 3112 O O . ASN B 1 114 ? 1.019 35.562 -5.219 1 85.5 114 ASN B O 1
ATOM 3116 N N . ASN B 1 115 ? 2.119 33.906 -4.094 1 82.75 115 ASN B N 1
ATOM 3117 C CA . ASN B 1 115 ? 1.835 32.938 -5.137 1 82.75 115 ASN B CA 1
ATOM 3118 C C . ASN B 1 115 ? 0.336 32.812 -5.395 1 82.75 115 ASN B C 1
ATOM 3120 O O . ASN B 1 115 ? -0.446 32.625 -4.461 1 82.75 115 ASN B O 1
ATOM 3124 N N . SER B 1 116 ? -0.028 32.969 -6.582 1 82.62 116 SER B N 1
ATOM 3125 C CA . SER B 1 116 ? -1.438 32.969 -6.957 1 82.62 116 SER B CA 1
ATOM 3126 C C . SER B 1 116 ? -1.95 31.547 -7.199 1 82.62 116 SER B C 1
ATOM 3128 O O . SER B 1 116 ? -3.158 31.297 -7.176 1 82.62 116 SER B O 1
ATOM 3130 N N . GLN B 1 117 ? -1.08 30.625 -7.441 1 87.44 117 GLN B N 1
ATOM 3131 C CA . GLN B 1 117 ? -1.521 29.25 -7.703 1 87.44 117 GLN B CA 1
ATOM 3132 C C . GLN B 1 117 ? -1.942 28.547 -6.414 1 87.44 117 GLN B C 1
ATOM 3134 O O . GLN B 1 117 ? -1.164 28.469 -5.461 1 87.44 117 GLN B O 1
ATOM 3139 N N . PRO B 1 118 ? -3.172 28.109 -6.445 1 93.69 118 PRO B N 1
ATOM 3140 C CA . PRO B 1 118 ? -3.627 27.406 -5.246 1 93.69 118 PRO B CA 1
ATOM 3141 C C . PRO B 1 118 ? -2.871 26.109 -5.004 1 93.69 118 PRO B C 1
ATOM 3143 O O . PRO B 1 118 ? -2.494 25.422 -5.961 1 93.69 118 PRO B O 1
ATOM 3146 N N . GLY B 1 119 ? -2.635 25.812 -3.748 1 97.56 119 GLY B N 1
ATOM 3147 C CA . GLY B 1 119 ? -1.937 24.578 -3.396 1 97.56 119 GLY B CA 1
ATOM 3148 C C . GLY B 1 119 ? -2.236 24.109 -1.987 1 97.56 119 GLY B C 1
ATOM 3149 O O . GLY B 1 119 ? -2.752 24.875 -1.166 1 97.56 119 GLY B O 1
ATOM 3150 N N . ILE B 1 120 ? -2.062 22.875 -1.767 1 98.75 120 ILE B N 1
ATOM 3151 C CA . ILE B 1 120 ? -2.244 22.219 -0.478 1 98.75 120 ILE B CA 1
ATOM 3152 C C . ILE B 1 120 ? -0.944 21.531 -0.063 1 98.75 120 ILE B C 1
ATOM 3154 O O . ILE B 1 120 ? -0.242 20.953 -0.901 1 98.75 120 ILE B O 1
ATOM 3158 N N . VAL B 1 121 ? -0.579 21.641 1.165 1 98.88 121 VAL B N 1
ATOM 3159 C CA . VAL B 1 121 ? 0.555 20.906 1.719 1 98.88 121 VAL B CA 1
ATOM 3160 C C . VAL B 1 121 ? 0.053 19.781 2.607 1 98.88 121 VAL B C 1
ATOM 3162 O O . VAL B 1 121 ? -0.769 20 3.5 1 98.88 121 VAL B O 1
ATOM 3165 N N . TYR B 1 122 ? 0.42 18.641 2.338 1 98.94 122 TYR B N 1
ATOM 3166 C CA . TYR B 1 122 ? 0.035 17.453 3.098 1 98.94 122 TYR B CA 1
ATOM 3167 C C . TYR B 1 122 ? 1.258 16.625 3.475 1 98.94 122 TYR B C 1
ATOM 3169 O O . TYR B 1 122 ? 2.139 16.391 2.643 1 98.94 122 TYR B O 1
ATOM 3177 N N . PHE B 1 123 ? 1.367 16.203 4.738 1 98.75 123 PHE B N 1
ATOM 3178 C CA . PHE B 1 123 ? 2.441 15.352 5.238 1 98.75 123 PHE B CA 1
ATOM 3179 C C . PHE B 1 123 ? 2.031 13.891 5.199 1 98.75 123 PHE B C 1
ATOM 3181 O O . PHE B 1 123 ? 1.137 13.469 5.934 1 98.75 123 PHE B O 1
ATOM 3188 N N . ALA B 1 124 ? 2.648 13.094 4.359 1 98.75 124 ALA B N 1
ATOM 3189 C CA . ALA B 1 124 ? 2.318 11.688 4.184 1 98.75 124 ALA B CA 1
ATOM 3190 C C . ALA B 1 124 ? 3.502 10.797 4.547 1 98.75 124 ALA B C 1
ATOM 3192 O O . ALA B 1 124 ? 4.539 10.82 3.879 1 98.75 124 ALA B O 1
ATOM 3193 N N . ASP B 1 125 ? 3.344 10.008 5.598 1 97.81 125 ASP B N 1
ATOM 3194 C CA . ASP B 1 125 ? 4.363 9.023 5.949 1 97.81 125 ASP B CA 1
ATOM 3195 C C . ASP B 1 125 ? 4.48 7.945 4.879 1 97.81 125 ASP B C 1
ATOM 3197 O O . ASP B 1 125 ? 3.484 7.578 4.25 1 97.81 125 ASP B O 1
ATOM 3201 N N . ASP B 1 126 ? 5.664 7.406 4.688 1 98.31 126 ASP B N 1
ATOM 3202 C CA . ASP B 1 126 ? 5.938 6.5 3.576 1 98.31 126 ASP B CA 1
ATOM 3203 C C . ASP B 1 126 ? 5.359 5.113 3.842 1 98.31 126 ASP B C 1
ATOM 3205 O O . ASP B 1 126 ? 5.281 4.281 2.936 1 98.31 126 ASP B O 1
ATOM 3209 N N . ASP B 1 127 ? 4.848 4.809 5.09 1 97.38 127 ASP B N 1
ATOM 3210 C CA . ASP B 1 127 ? 4.344 3.465 5.355 1 97.38 127 ASP B CA 1
ATOM 3211 C C . ASP B 1 127 ? 2.863 3.498 5.73 1 97.38 127 ASP B C 1
ATOM 3213 O O . ASP B 1 127 ? 2.291 2.475 6.109 1 97.38 127 ASP B O 1
ATOM 3217 N N . ASN B 1 128 ? 2.166 4.703 5.652 1 98.56 128 ASN B N 1
ATOM 3218 C CA . ASN B 1 128 ? 0.734 4.789 5.918 1 98.56 128 ASN B CA 1
ATOM 3219 C C . ASN B 1 128 ? -0.089 4.352 4.711 1 98.56 128 ASN B C 1
ATOM 3221 O O . ASN B 1 128 ? 0.457 4.148 3.623 1 98.56 128 ASN B O 1
ATOM 3225 N N . THR B 1 129 ? -1.354 4.062 4.945 1 98.81 129 THR B N 1
ATOM 3226 C CA . THR B 1 129 ? -2.312 3.777 3.885 1 98.81 129 THR B CA 1
ATOM 3227 C C . THR B 1 129 ? -3.26 4.957 3.68 1 98.81 129 THR B C 1
ATOM 3229 O O . THR B 1 129 ? -3.785 5.512 4.645 1 98.81 129 THR B O 1
ATOM 3232 N N . TYR B 1 130 ? -3.48 5.398 2.453 1 98.75 130 TYR B N 1
ATOM 3233 C CA . TYR B 1 130 ? -4.301 6.559 2.117 1 98.75 130 TYR B CA 1
ATOM 3234 C C . TYR B 1 130 ? -5.395 6.188 1.123 1 98.75 130 TYR B C 1
ATOM 3236 O O . TYR B 1 130 ? -5.117 5.578 0.087 1 98.75 130 TYR B O 1
ATOM 3244 N N . SER B 1 131 ? -6.586 6.52 1.491 1 98.25 131 SER B N 1
ATOM 3245 C CA . SER B 1 131 ? -7.648 6.453 0.496 1 98.25 131 SER B CA 1
ATOM 3246 C C . SER B 1 131 ? -7.473 7.52 -0.577 1 98.25 131 SER B C 1
ATOM 3248 O O . SER B 1 131 ? -7.016 8.625 -0.288 1 98.25 131 SER B O 1
ATOM 3250 N N . LEU B 1 132 ? -7.91 7.227 -1.796 1 97.56 132 LEU B N 1
ATOM 3251 C CA . LEU B 1 132 ? -7.863 8.219 -2.859 1 97.56 132 LEU B CA 1
ATOM 3252 C C . LEU B 1 132 ? -8.789 9.391 -2.553 1 97.56 132 LEU B C 1
ATOM 3254 O O . LEU B 1 132 ? -8.508 10.531 -2.924 1 97.56 132 LEU B O 1
ATOM 3258 N N . GLU B 1 133 ? -9.875 9.117 -1.881 1 97.44 133 GLU B N 1
ATOM 3259 C CA . GLU B 1 133 ? -10.852 10.133 -1.504 1 97.44 133 GLU B CA 1
ATOM 3260 C C . GLU B 1 133 ? -10.219 11.219 -0.643 1 97.44 133 GLU B C 1
ATOM 3262 O O . GLU B 1 133 ? -10.633 12.375 -0.685 1 97.44 133 GLU B O 1
ATOM 3267 N N . LEU B 1 134 ? -9.234 10.844 0.108 1 98.5 134 LEU B N 1
ATOM 3268 C CA . LEU B 1 134 ? -8.539 11.805 0.965 1 98.5 134 LEU B CA 1
ATOM 3269 C C . LEU B 1 134 ? -7.969 12.953 0.145 1 98.5 134 LEU B C 1
ATOM 3271 O O . LEU B 1 134 ? -8.133 14.117 0.507 1 98.5 134 LEU B O 1
ATOM 3275 N N . PHE B 1 135 ? -7.355 12.641 -0.966 1 98.19 135 PHE B N 1
ATOM 3276 C CA . PHE B 1 135 ? -6.691 13.633 -1.806 1 98.19 135 PHE B CA 1
ATOM 3277 C C . PHE B 1 135 ? -7.711 14.508 -2.525 1 98.19 135 PHE B C 1
ATOM 3279 O O . PHE B 1 135 ? -7.461 15.688 -2.779 1 98.19 135 PHE B O 1
ATOM 3286 N N . GLU B 1 136 ? -8.805 13.93 -2.838 1 96.25 136 GLU B N 1
ATOM 3287 C CA . GLU B 1 136 ? -9.883 14.719 -3.416 1 96.25 136 GLU B CA 1
ATOM 3288 C C . GLU B 1 136 ? -10.414 15.742 -2.416 1 96.25 136 GLU B C 1
ATOM 3290 O O . GLU B 1 136 ? -10.617 16.906 -2.758 1 96.25 136 GLU B O 1
ATOM 3295 N N . GLU B 1 137 ? -10.555 15.305 -1.241 1 97.56 137 GLU B N 1
ATOM 3296 C CA . GLU B 1 137 ? -11.156 16.156 -0.214 1 97.56 137 GLU B CA 1
ATOM 3297 C C . GLU B 1 137 ? -10.219 17.281 0.186 1 97.56 137 GLU B C 1
ATOM 3299 O O . GLU B 1 137 ? -10.664 18.406 0.429 1 97.56 137 GLU B O 1
ATOM 3304 N N . MET B 1 138 ? -8.961 17.031 0.244 1 98.38 138 MET B N 1
ATOM 3305 C CA . MET B 1 138 ? -8.062 18.047 0.797 1 98.38 138 MET B CA 1
ATOM 3306 C C . MET B 1 138 ? -7.859 19.188 -0.185 1 98.38 138 MET B C 1
ATOM 3308 O O . MET B 1 138 ? -7.363 20.25 0.191 1 98.38 138 MET B O 1
ATOM 3312 N N . ARG B 1 139 ? -8.266 19.078 -1.426 1 96.88 139 ARG B N 1
ATOM 3313 C CA . ARG B 1 139 ? -8.055 20.094 -2.445 1 96.88 139 ARG B CA 1
ATOM 3314 C C . ARG B 1 139 ? -8.828 21.375 -2.113 1 96.88 139 ARG B C 1
ATOM 3316 O O . ARG B 1 139 ? -8.492 22.453 -2.605 1 96.88 139 ARG B O 1
ATOM 3323 N N . SER B 1 140 ? -9.836 21.234 -1.313 1 96.75 140 SER B N 1
ATOM 3324 C CA . SER B 1 140 ? -10.688 22.375 -1.021 1 96.75 140 SER B CA 1
ATOM 3325 C C . SER B 1 140 ? -10.25 23.078 0.269 1 96.75 140 SER B C 1
ATOM 3327 O O . SER B 1 140 ? -10.969 23.938 0.789 1 96.75 140 SER B O 1
ATOM 3329 N N . THR B 1 141 ? -9.094 22.75 0.82 1 98.5 141 THR B N 1
ATOM 3330 C CA . THR B 1 141 ? -8.609 23.328 2.07 1 98.5 141 THR B CA 1
ATOM 3331 C C . THR B 1 141 ? -8.383 24.828 1.923 1 98.5 141 THR B C 1
ATOM 3333 O O . THR B 1 141 ? -7.594 25.25 1.083 1 98.5 141 THR B O 1
ATOM 3336 N N . ARG B 1 142 ? -9.078 25.594 2.74 1 97.94 142 ARG B N 1
ATOM 3337 C CA . ARG B 1 142 ? -8.914 27.047 2.727 1 97.94 142 ARG B CA 1
ATOM 3338 C C . ARG B 1 142 ? -7.82 27.484 3.697 1 97.94 142 ARG B C 1
ATOM 3340 O O . ARG B 1 142 ? -7.035 28.375 3.395 1 97.94 142 ARG B O 1
ATOM 3347 N N . LYS B 1 143 ? -7.82 26.922 4.844 1 98.44 143 LYS B N 1
ATOM 3348 C CA . LYS B 1 143 ? -6.762 27.141 5.824 1 98.44 143 LYS B CA 1
ATOM 3349 C C . LYS B 1 143 ? -6.109 25.828 6.238 1 98.44 143 LYS B C 1
ATOM 3351 O O . LYS B 1 143 ? -5.074 25.438 5.688 1 98.44 143 LYS B O 1
ATOM 3356 N N . VAL B 1 144 ? -6.793 25.094 7.129 1 98.81 144 VAL B N 1
ATOM 3357 C CA . VAL B 1 144 ? -6.312 23.781 7.547 1 98.81 144 VAL B CA 1
ATOM 3358 C C . VAL B 1 144 ? -7.48 22.797 7.602 1 98.81 144 VAL B C 1
ATOM 3360 O O . VAL B 1 144 ? -8.453 23.016 8.32 1 98.81 144 VAL B O 1
ATOM 3363 N N . SER B 1 145 ? -7.453 21.75 6.797 1 98.88 145 SER B N 1
ATOM 3364 C CA . SER B 1 145 ? -8.414 20.656 6.871 1 98.88 145 SER B CA 1
ATOM 3365 C C . SER B 1 145 ? -7.953 19.594 7.855 1 98.88 145 SER B C 1
ATOM 3367 O O . SER B 1 145 ? -6.754 19.359 8.016 1 98.88 145 SER B O 1
ATOM 3369 N N . VAL B 1 146 ? -8.906 18.953 8.539 1 98.88 146 VAL B N 1
ATOM 3370 C CA . VAL B 1 146 ? -8.594 17.922 9.516 1 98.88 146 VAL B CA 1
ATOM 3371 C C . VAL B 1 146 ? -9.516 16.719 9.312 1 98.88 146 VAL B C 1
ATOM 3373 O O . VAL B 1 146 ? -10.633 16.875 8.805 1 98.88 146 VAL B O 1
ATOM 3376 N N . TRP B 1 147 ? -9.102 15.547 9.656 1 98.69 147 TRP B N 1
ATOM 3377 C CA . TRP B 1 147 ? -9.875 14.312 9.57 1 98.69 147 TRP B CA 1
ATOM 3378 C C . TRP B 1 147 ? -9.359 13.281 10.57 1 98.69 147 TRP B C 1
ATOM 3380 O O . TRP B 1 147 ? -8.273 13.438 11.125 1 98.69 147 TRP B O 1
ATOM 3390 N N . PRO B 1 148 ? -10.141 12.234 10.867 1 97.94 148 PRO B N 1
ATOM 3391 C CA . PRO B 1 148 ? -9.68 11.172 11.766 1 97.94 148 PRO B CA 1
ATOM 3392 C C . PRO B 1 148 ? -8.586 10.297 11.148 1 97.94 148 PRO B C 1
ATOM 3394 O O . PRO B 1 148 ? -8.5 10.195 9.922 1 97.94 148 PRO B O 1
ATOM 3397 N N . VAL B 1 149 ? -7.766 9.789 11.961 1 98.06 149 VAL B N 1
ATOM 3398 C CA . VAL B 1 149 ? -6.719 8.859 11.539 1 98.06 149 VAL B CA 1
ATOM 3399 C C . VAL B 1 149 ? -6.863 7.543 12.305 1 98.06 149 VAL B C 1
ATOM 3401 O O . VAL B 1 149 ? -7.039 7.543 13.523 1 98.06 149 VAL B O 1
ATOM 3404 N N . ALA B 1 150 ? -6.82 6.438 11.578 1 97.62 150 ALA B N 1
ATOM 3405 C CA . ALA B 1 150 ? -6.945 5.129 12.211 1 97.62 150 ALA B CA 1
ATOM 3406 C C . ALA B 1 150 ? -5.598 4.645 12.734 1 97.62 150 ALA B C 1
ATOM 3408 O O . ALA B 1 150 ? -4.547 4.996 12.195 1 97.62 150 ALA B O 1
ATOM 3409 N N . PHE B 1 151 ? -5.641 3.852 13.789 1 97.06 151 PHE B N 1
ATOM 3410 C CA . PHE B 1 151 ? -4.535 3.111 14.383 1 97.06 151 PHE B CA 1
ATOM 3411 C C . PHE B 1 151 ? -3.514 4.062 14.992 1 97.06 151 PHE B C 1
ATOM 3413 O O . PHE B 1 151 ? -2.312 3.926 14.758 1 97.06 151 PHE B O 1
ATOM 3420 N N . VAL B 1 152 ? -3.973 5.008 15.742 1 94.75 152 VAL B N 1
ATOM 3421 C CA . VAL B 1 152 ? -3.115 5.949 16.453 1 94.75 152 VAL B CA 1
ATOM 3422 C C . VAL B 1 152 ? -3.561 6.043 17.906 1 94.75 152 VAL B C 1
ATOM 3424 O O . VAL B 1 152 ? -4.715 5.746 18.234 1 94.75 152 VAL B O 1
ATOM 3427 N N . GLY B 1 153 ? -2.627 6.359 18.812 1 92.69 153 GLY B N 1
ATOM 3428 C CA . GLY B 1 153 ? -2.941 6.594 20.219 1 92.69 153 GLY B CA 1
ATOM 3429 C C . GLY B 1 153 ? -3.396 5.344 20.938 1 92.69 153 GLY B C 1
ATOM 3430 O O . GLY B 1 153 ? -4.07 5.426 21.969 1 92.69 153 GLY B O 1
ATOM 3431 N N . GLY B 1 154 ? -3.08 4.195 20.344 1 94.25 154 GLY B N 1
ATOM 3432 C CA . GLY B 1 154 ? -3.545 2.945 20.922 1 94.25 154 GLY B CA 1
ATOM 3433 C C . GLY B 1 154 ? -5.027 2.701 20.703 1 94.25 154 GLY B C 1
ATOM 3434 O O . GLY B 1 154 ? -5.652 1.942 21.438 1 94.25 154 GLY B O 1
ATOM 3435 N N . LEU B 1 155 ? -5.586 3.41 19.766 1 95 155 LEU B N 1
ATOM 3436 C CA . LEU B 1 155 ? -7.016 3.365 19.484 1 95 155 LEU B CA 1
ATOM 3437 C C . LEU B 1 155 ? -7.27 2.947 18.047 1 95 155 LEU B C 1
ATOM 3439 O O . LEU B 1 155 ? -6.375 3.045 17.188 1 95 155 LEU B O 1
ATOM 3443 N N . ARG B 1 156 ? -8.484 2.434 17.766 1 95 156 ARG B N 1
ATOM 3444 C CA . ARG B 1 156 ? -8.898 2.203 16.391 1 95 156 ARG B CA 1
ATOM 3445 C C . ARG B 1 156 ? -8.766 3.475 15.555 1 95 156 ARG B C 1
ATOM 3447 O O . ARG B 1 156 ? -8.43 3.414 14.375 1 95 156 ARG B O 1
ATOM 3454 N N . TYR B 1 157 ? -9.078 4.59 16.203 1 95.75 157 TYR B N 1
ATOM 3455 C CA . TYR B 1 157 ? -8.852 5.863 15.531 1 95.75 157 TYR B CA 1
ATOM 3456 C C . TYR B 1 157 ? -8.898 7.02 16.531 1 95.75 157 TYR B C 1
ATOM 3458 O O . TYR B 1 157 ? -9.469 6.895 17.609 1 95.75 157 TYR B O 1
ATOM 3466 N N . GLU B 1 158 ? -8.195 8.078 16.25 1 95.81 158 GLU B N 1
ATOM 3467 C CA . GLU B 1 158 ? -8.359 9.391 16.875 1 95.81 158 GLU B CA 1
ATOM 3468 C C . GLU B 1 158 ? -9.031 10.367 15.922 1 95.81 158 GLU B C 1
ATOM 3470 O O . GLU B 1 158 ? -8.984 10.195 14.703 1 95.81 158 GLU B O 1
ATOM 3475 N N . SER B 1 159 ? -9.719 11.352 16.547 1 96.25 159 SER B N 1
ATOM 3476 C CA . SER B 1 159 ? -10.516 12.219 15.68 1 96.25 159 SER B CA 1
ATOM 3477 C C . SER B 1 159 ? -10.727 13.586 16.312 1 96.25 159 SER B C 1
ATOM 3479 O O . SER B 1 159 ? -10.758 13.711 17.547 1 96.25 159 SER B O 1
ATOM 3481 N N . PRO B 1 160 ? -10.828 14.602 15.398 1 97.31 160 PRO B N 1
ATOM 3482 C CA . PRO B 1 160 ? -11.43 15.828 15.922 1 97.31 160 PRO B CA 1
ATOM 3483 C C . PRO B 1 160 ? -12.867 15.625 16.406 1 97.31 160 PRO B C 1
ATOM 3485 O O . PRO B 1 160 ? -13.602 14.812 15.836 1 97.31 160 PRO B O 1
ATOM 3488 N N . LYS B 1 161 ? -13.172 16.312 17.484 1 96.31 161 LYS B N 1
ATOM 3489 C CA . LYS B 1 161 ? -14.578 16.453 17.844 1 96.31 161 LYS B CA 1
ATOM 3490 C C . LYS B 1 161 ? -15.234 17.594 17.094 1 96.31 161 LYS B C 1
ATOM 3492 O O . LYS B 1 161 ? -14.766 18.734 17.141 1 96.31 161 LYS B O 1
ATOM 3497 N N . VAL B 1 162 ? -16.266 17.266 16.375 1 97.25 162 VAL B N 1
ATOM 3498 C CA . VAL B 1 162 ? -16.922 18.25 15.539 1 97.25 162 VAL B CA 1
ATOM 3499 C C . VAL B 1 162 ? -18.344 18.484 16.016 1 97.25 162 VAL B C 1
ATOM 3501 O O . VAL B 1 162 ? -19.078 17.516 16.281 1 97.25 162 VAL B O 1
ATOM 3504 N N . ASN B 1 163 ? -18.734 19.672 16.25 1 96.31 163 ASN B N 1
ATOM 3505 C CA . ASN B 1 163 ? -20.094 19.953 16.688 1 96.31 163 ASN B CA 1
ATOM 3506 C C . ASN B 1 163 ? -21.062 20.047 15.508 1 96.31 163 ASN B C 1
ATOM 3508 O O . ASN B 1 163 ? -20.672 19.828 14.359 1 96.31 163 ASN B O 1
ATOM 3512 N N . ALA B 1 164 ? -22.25 20.375 15.758 1 95.44 164 ALA B N 1
ATOM 3513 C CA . ALA B 1 164 ? -23.312 20.391 14.75 1 95.44 164 ALA B CA 1
ATOM 3514 C C . ALA B 1 164 ? -23.078 21.484 13.719 1 95.44 164 ALA B C 1
ATOM 3516 O O . ALA B 1 164 ? -23.547 21.391 12.578 1 95.44 164 ALA B O 1
ATOM 3517 N N . ALA B 1 165 ? -22.375 22.469 14.078 1 94.94 165 ALA B N 1
ATOM 3518 C CA . ALA B 1 165 ? -22.094 23.594 13.188 1 94.94 165 ALA B CA 1
ATOM 3519 C C . ALA B 1 165 ? -20.875 23.312 12.305 1 94.94 165 ALA B C 1
ATOM 3521 O O . ALA B 1 165 ? -20.453 24.156 11.516 1 94.94 165 ALA B O 1
ATOM 3522 N N . GLY B 1 166 ? -20.266 22.172 12.492 1 95.12 166 GLY B N 1
ATOM 3523 C CA . GLY B 1 166 ? -19.125 21.797 11.688 1 95.12 166 GLY B CA 1
ATOM 3524 C C . GLY B 1 166 ? -17.812 22.406 12.195 1 95.12 166 GLY B C 1
ATOM 3525 O O . GLY B 1 166 ? -16.875 22.578 11.43 1 95.12 166 GLY B O 1
ATOM 3526 N N . LYS B 1 167 ? -17.828 22.719 13.469 1 97.06 167 LYS B N 1
ATOM 3527 C CA . LYS B 1 167 ? -16.641 23.297 14.07 1 97.06 167 LYS B CA 1
ATOM 3528 C C . LYS B 1 167 ? -15.953 22.312 15.008 1 97.06 167 LYS B C 1
ATOM 3530 O O . LYS B 1 167 ? -16.625 21.594 15.75 1 97.06 167 LYS B O 1
ATOM 3535 N N . VAL B 1 168 ? -14.648 22.328 14.906 1 98 168 VAL B N 1
ATOM 3536 C CA . VAL B 1 168 ? -13.867 21.484 15.82 1 98 168 VAL B CA 1
ATOM 3537 C C . VAL B 1 168 ? -13.836 22.125 17.203 1 98 168 VAL B C 1
ATOM 3539 O O . VAL B 1 168 ? -13.539 23.312 17.344 1 98 168 VAL B O 1
ATOM 3542 N N . TYR B 1 169 ? -14.172 21.359 18.266 1 96.75 169 TYR B N 1
ATOM 3543 C CA . TYR B 1 169 ? -14.195 21.938 19.609 1 96.75 169 TYR B CA 1
ATOM 3544 C C . TYR B 1 169 ? -13.328 21.125 20.562 1 96.75 169 TYR B C 1
ATOM 3546 O O . TYR B 1 169 ? -13.242 21.453 21.75 1 96.75 169 TYR B O 1
ATOM 3554 N N . GLY B 1 170 ? -12.719 20.078 20.094 1 96.19 170 GLY B N 1
ATOM 3555 C CA . GLY B 1 170 ? -11.844 19.234 20.891 1 96.19 170 GLY B CA 1
ATOM 3556 C C . GLY B 1 170 ? -11.344 18.016 20.156 1 96.19 170 GLY B C 1
ATOM 3557 O O . GLY B 1 170 ? -11.406 17.953 18.922 1 96.19 170 GLY B O 1
ATOM 3558 N N . TRP B 1 171 ? -10.805 17.094 20.953 1 96.12 171 TRP B N 1
ATOM 3559 C CA . TRP B 1 171 ? -10.148 15.945 20.344 1 96.12 171 TRP B CA 1
ATOM 3560 C C . TRP B 1 171 ? -10.602 14.648 21.016 1 96.12 171 TRP B C 1
ATOM 3562 O O . TRP B 1 171 ? -10.734 14.586 22.25 1 96.12 171 TRP B O 1
ATOM 3572 N N . LYS B 1 172 ? -10.938 13.711 20.188 1 94.44 172 LYS B N 1
ATOM 3573 C CA . LYS B 1 172 ? -11.172 12.344 20.656 1 94.44 172 LYS B CA 1
ATOM 3574 C C . LYS B 1 172 ? -9.867 11.562 20.734 1 94.44 172 LYS B C 1
ATOM 3576 O O . LYS B 1 172 ? -9.539 10.789 19.828 1 94.44 172 LYS B O 1
ATOM 3581 N N . THR B 1 173 ? -9.125 11.672 21.781 1 94.81 173 THR B N 1
ATOM 3582 C CA . THR B 1 173 ? -7.848 11.031 22.047 1 94.81 173 THR B CA 1
ATOM 3583 C C . THR B 1 173 ? -7.73 10.656 23.531 1 94.81 173 THR B C 1
ATOM 3585 O O . THR B 1 173 ? -8.391 11.258 24.375 1 94.81 173 THR B O 1
ATOM 3588 N N . VAL B 1 174 ? -6.969 9.664 23.75 1 92.62 174 VAL B N 1
ATOM 3589 C CA . VAL B 1 174 ? -6.734 9.258 25.141 1 92.62 174 VAL B CA 1
ATOM 3590 C C . VAL B 1 174 ? -5.523 10.008 25.688 1 92.62 174 VAL B C 1
ATOM 3592 O O . VAL B 1 174 ? -5.578 10.555 26.797 1 92.62 174 VAL B O 1
ATOM 3595 N N . PHE B 1 175 ? -4.551 10.047 24.922 1 88.06 175 PHE B N 1
ATOM 3596 C CA . PHE B 1 175 ? -3.328 10.695 25.375 1 88.06 175 PHE B CA 1
ATOM 3597 C C . PHE B 1 175 ? -3.467 12.211 25.312 1 88.06 175 PHE B C 1
ATOM 3599 O O . PHE B 1 175 ? -3.623 12.789 24.234 1 88.06 175 PHE B O 1
ATOM 3606 N N . ASP B 1 176 ? -3.336 12.883 26.406 1 89.69 176 ASP B N 1
ATOM 3607 C CA . ASP B 1 176 ? -3.33 14.328 26.594 1 89.69 176 ASP B CA 1
ATOM 3608 C C . ASP B 1 176 ? -4.375 15 25.703 1 89.69 176 ASP B C 1
ATOM 3610 O O . ASP B 1 176 ? -4.027 15.727 24.766 1 89.69 176 ASP B O 1
ATOM 3614 N N . PRO B 1 177 ? -5.594 14.836 25.984 1 90.56 177 PRO B N 1
ATOM 3615 C CA . PRO B 1 177 ? -6.668 15.336 25.125 1 90.56 177 PRO B CA 1
ATOM 3616 C C . PRO B 1 177 ? -6.758 16.859 25.125 1 90.56 177 PRO B C 1
ATOM 3618 O O . PRO B 1 177 ? -7.484 17.438 24.312 1 90.56 177 PRO B O 1
ATOM 3621 N N . HIS B 1 178 ? -5.961 17.578 25.953 1 90.44 178 HIS B N 1
ATOM 3622 C CA . HIS B 1 178 ? -6.047 19.031 26.047 1 90.44 178 HIS B CA 1
ATOM 3623 C C . HIS B 1 178 ? -4.934 19.703 25.266 1 90.44 178 HIS B C 1
ATOM 3625 O O . HIS B 1 178 ? -4.785 20.938 25.297 1 90.44 178 HIS B O 1
ATOM 3631 N N . ARG B 1 179 ? -4.207 18.859 24.516 1 91.19 179 ARG B N 1
ATOM 3632 C CA . ARG B 1 179 ? -3.266 19.453 23.578 1 91.19 179 ARG B CA 1
ATOM 3633 C C . ARG B 1 179 ? -3.979 20.406 22.625 1 91.19 179 ARG B C 1
ATOM 3635 O O . ARG B 1 179 ? -5.117 20.156 22.219 1 91.19 179 ARG B O 1
ATOM 3642 N N . PRO B 1 180 ? -3.227 21.5 22.312 1 93.56 180 PRO B N 1
ATOM 3643 C CA . PRO B 1 180 ? -3.877 22.438 21.391 1 93.56 180 PRO B CA 1
ATOM 3644 C C . PRO B 1 180 ? -4.344 21.766 20.094 1 93.56 180 PRO B C 1
ATOM 3646 O O . PRO B 1 180 ? -5.441 22.047 19.609 1 93.56 180 PRO B O 1
ATOM 3649 N N . PHE B 1 181 ? -3.525 20.891 19.516 1 96.62 181 PHE B N 1
ATOM 3650 C CA . PHE B 1 181 ? -3.863 20.125 18.328 1 96.62 181 PHE B CA 1
ATOM 3651 C C . PHE B 1 181 ? -3.496 18.656 18.516 1 96.62 181 PHE B C 1
ATOM 3653 O O . PHE B 1 181 ? -2.393 18.234 18.156 1 96.62 181 PHE B O 1
ATOM 3660 N N . ALA B 1 182 ? -4.422 17.906 19.062 1 95.56 182 ALA B N 1
ATOM 3661 C CA . ALA B 1 182 ? -4.207 16.469 19.297 1 95.56 182 ALA B CA 1
ATOM 3662 C C . ALA B 1 182 ? -4.531 15.656 18.062 1 95.56 182 ALA B C 1
ATOM 3664 O O . ALA B 1 182 ? -5.445 14.828 18.062 1 95.56 182 ALA B O 1
ATOM 3665 N N . ILE B 1 183 ? -3.816 15.898 17.062 1 95.12 183 ILE B N 1
ATOM 3666 C CA . ILE B 1 183 ? -4.043 15.305 15.742 1 95.12 183 ILE B CA 1
ATOM 3667 C C . ILE B 1 183 ? -2.785 14.57 15.289 1 95.12 183 ILE B C 1
ATOM 3669 O O . ILE B 1 183 ? -1.673 14.914 15.695 1 95.12 183 ILE B O 1
ATOM 3673 N N . ASP B 1 184 ? -2.99 13.531 14.609 1 95.31 184 ASP B N 1
ATOM 3674 C CA . ASP B 1 184 ? -1.872 12.812 14 1 95.31 184 ASP B CA 1
ATOM 3675 C C . ASP B 1 184 ? -1.31 13.586 12.805 1 95.31 184 ASP B C 1
ATOM 3677 O O . ASP B 1 184 ? -2.029 14.352 12.164 1 95.31 184 ASP B O 1
ATOM 3681 N N . MET B 1 185 ? -0.05 13.336 12.492 1 96.06 185 MET B N 1
ATOM 3682 C CA . MET B 1 185 ? 0.633 14 11.383 1 96.06 185 MET B CA 1
ATOM 3683 C C . MET B 1 185 ? -0.144 13.82 10.086 1 96.06 185 MET B C 1
ATOM 3685 O O . MET B 1 185 ? -0.201 14.734 9.258 1 96.06 185 MET B O 1
ATOM 3689 N N . ALA B 1 186 ? -0.744 12.688 9.891 1 98.06 186 ALA B N 1
ATOM 3690 C CA . ALA B 1 186 ? -1.465 12.398 8.648 1 98.06 186 ALA B CA 1
ATOM 3691 C C . ALA B 1 186 ? -2.895 12.922 8.711 1 98.06 186 ALA B C 1
ATOM 3693 O O . ALA B 1 186 ? -3.691 12.688 7.801 1 98.06 186 ALA B O 1
ATOM 3694 N N . GLY B 1 187 ? -3.24 13.656 9.75 1 98.56 187 GLY B N 1
ATOM 3695 C CA . GLY B 1 187 ? -4.633 13.992 9.992 1 98.56 187 GLY B CA 1
ATOM 3696 C C . GLY B 1 187 ? -4.977 15.422 9.594 1 98.56 187 GLY B C 1
ATOM 3697 O O . GLY B 1 187 ? -6.039 15.93 9.953 1 98.56 187 GLY B O 1
ATOM 3698 N N . PHE B 1 188 ? -4.066 16.094 8.922 1 98.81 188 PHE B N 1
ATOM 3699 C CA . PHE B 1 188 ? -4.383 17.469 8.523 1 98.81 188 PHE B CA 1
ATOM 3700 C C . PHE B 1 188 ? -3.658 17.844 7.238 1 98.81 188 PHE B C 1
ATOM 3702 O O . PHE B 1 188 ? -2.652 17.234 6.887 1 98.81 188 PHE B O 1
ATOM 3709 N N . ALA B 1 189 ? -4.18 18.766 6.516 1 98.94 189 ALA B N 1
ATOM 3710 C CA . ALA B 1 189 ? -3.584 19.406 5.348 1 98.94 189 ALA B CA 1
ATOM 3711 C C . ALA B 1 189 ? -3.67 20.922 5.457 1 98.94 189 ALA B C 1
ATOM 3713 O O . ALA B 1 189 ? -4.594 21.453 6.074 1 98.94 189 ALA B O 1
ATOM 3714 N N . VAL B 1 190 ? -2.723 21.609 4.926 1 98.81 190 VAL B N 1
ATOM 3715 C CA . VAL B 1 190 ? -2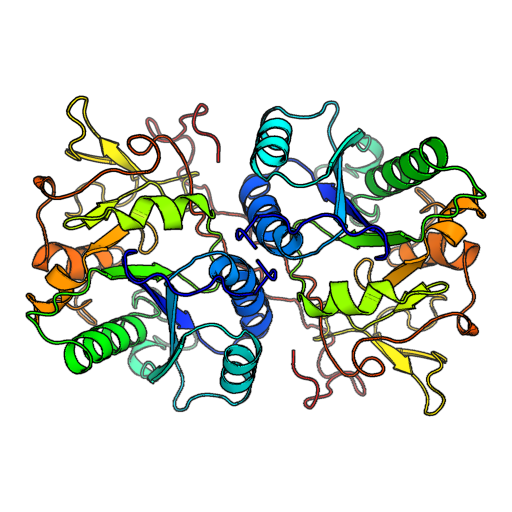.604 23.047 5.109 1 98.81 190 VAL B CA 1
ATOM 3716 C C . VAL B 1 190 ? -2.605 23.734 3.75 1 98.81 190 VAL B C 1
ATOM 3718 O O . VAL B 1 190 ? -1.954 23.281 2.811 1 98.81 190 VAL B O 1
ATOM 3721 N N . ASN B 1 191 ? -3.344 24.781 3.664 1 98.38 191 ASN B N 1
ATOM 3722 C CA . ASN B 1 191 ? -3.26 25.641 2.482 1 98.38 191 ASN B CA 1
ATOM 3723 C C . ASN B 1 191 ? -1.839 26.141 2.258 1 98.38 191 ASN B C 1
ATOM 3725 O O . ASN B 1 191 ? -1.202 26.641 3.186 1 98.38 191 ASN B O 1
ATOM 3729 N N . LEU B 1 192 ? -1.356 26.031 1.052 1 98.19 192 LEU B N 1
ATOM 3730 C CA . LEU B 1 192 ? 0.009 26.422 0.725 1 98.19 192 LEU B CA 1
ATOM 3731 C C . LEU B 1 192 ? 0.24 27.906 1.046 1 98.19 192 LEU B C 1
ATOM 3733 O O . LEU B 1 192 ? 1.296 28.266 1.565 1 98.19 192 LEU B O 1
ATOM 3737 N N . ARG B 1 193 ? -0.68 28.734 0.769 1 96.81 193 ARG B N 1
ATOM 3738 C CA . ARG B 1 193 ? -0.542 30.172 1.007 1 96.81 193 ARG B CA 1
ATOM 3739 C C . ARG B 1 193 ? -0.261 30.453 2.479 1 96.81 193 ARG B C 1
ATOM 3741 O O . ARG B 1 193 ? 0.533 31.344 2.803 1 96.81 193 ARG B O 1
ATOM 3748 N N . LEU B 1 194 ? -0.957 29.734 3.312 1 96.88 194 LEU B N 1
ATOM 3749 C CA . LEU B 1 194 ? -0.746 29.906 4.746 1 96.88 194 LEU B CA 1
ATOM 3750 C C . LEU B 1 194 ? 0.691 29.562 5.129 1 96.88 194 LEU B C 1
ATOM 3752 O O . LEU B 1 194 ? 1.305 30.266 5.938 1 96.88 194 LEU B O 1
ATOM 3756 N N . ILE B 1 195 ? 1.196 28.484 4.582 1 97.81 195 ILE B N 1
ATOM 3757 C CA . ILE B 1 195 ? 2.576 28.078 4.809 1 97.81 195 ILE B CA 1
ATOM 3758 C C . ILE B 1 195 ? 3.531 29.172 4.336 1 97.81 195 ILE B C 1
ATOM 3760 O O . ILE B 1 195 ? 4.488 29.516 5.035 1 97.81 195 ILE B O 1
ATOM 3764 N N . LEU B 1 196 ? 3.26 29.719 3.191 1 97.75 196 LEU B N 1
ATOM 3765 C CA . LEU B 1 196 ? 4.141 30.719 2.584 1 97.75 196 LEU B CA 1
ATOM 3766 C C . LEU B 1 196 ? 4.098 32.031 3.361 1 97.75 196 LEU B C 1
ATOM 3768 O O . LEU B 1 196 ? 5.121 32.688 3.523 1 97.75 196 LEU B O 1
ATOM 3772 N N . GLN B 1 197 ? 2.994 32.406 3.848 1 96.19 197 GLN B N 1
ATOM 3773 C CA . GLN B 1 197 ? 2.809 33.688 4.523 1 96.19 197 GLN B CA 1
ATOM 3774 C C . GLN B 1 197 ? 3.357 33.625 5.945 1 96.19 197 GLN B C 1
ATOM 3776 O O . GLN B 1 197 ? 3.773 34.656 6.488 1 96.19 197 GLN B O 1
ATOM 3781 N N . ARG B 1 198 ? 3.328 32.469 6.559 1 96.62 198 ARG B N 1
ATOM 3782 C CA . ARG B 1 198 ? 3.834 32.312 7.918 1 96.62 198 ARG B CA 1
ATOM 3783 C C . ARG B 1 198 ? 5.234 31.719 7.918 1 96.62 198 ARG B C 1
ATOM 3785 O O . ARG B 1 198 ? 5.414 30.562 8.305 1 96.62 198 ARG B O 1
ATOM 3792 N N . SER B 1 199 ? 6.184 32.531 7.703 1 94.06 199 SER B N 1
ATOM 3793 C CA . SER B 1 199 ? 7.543 32.094 7.422 1 94.06 199 SER B CA 1
ATOM 3794 C C . SER B 1 199 ? 8.188 31.453 8.648 1 94.06 199 SER B C 1
ATOM 3796 O O . SER B 1 199 ? 9.164 30.703 8.531 1 94.06 199 SER B O 1
ATOM 3798 N N . GLN B 1 200 ? 7.66 31.688 9.789 1 94.75 200 GLN B N 1
ATOM 3799 C CA . GLN B 1 200 ? 8.266 31.188 11.023 1 94.75 200 GLN B CA 1
ATOM 3800 C C . GLN B 1 200 ? 7.645 29.859 11.438 1 94.75 200 GLN B C 1
ATOM 3802 O O . GLN B 1 200 ? 8.102 29.234 12.398 1 94.75 200 GLN B O 1
ATOM 3807 N N . ALA B 1 201 ? 6.633 29.406 10.703 1 96.5 201 ALA B N 1
ATOM 3808 C CA . ALA B 1 201 ? 5.91 28.188 11.086 1 96.5 201 ALA B CA 1
ATOM 3809 C C . ALA B 1 201 ? 6.688 26.938 10.688 1 96.5 201 ALA B C 1
ATOM 3811 O O . ALA B 1 201 ? 6.719 26.562 9.516 1 96.5 201 ALA B O 1
ATOM 3812 N N . TYR B 1 202 ? 7.348 26.328 11.633 1 96.56 202 TYR B N 1
ATOM 3813 C CA . TYR B 1 202 ? 8.078 25.062 11.492 1 96.56 202 TYR B CA 1
ATOM 3814 C C . TYR B 1 202 ? 7.77 24.125 12.648 1 96.56 202 TYR B C 1
ATOM 3816 O O . TYR B 1 202 ? 7.266 24.547 13.688 1 96.56 202 TYR B O 1
ATOM 3824 N N . PHE B 1 203 ? 8.023 22.812 12.367 1 95.75 203 PHE B N 1
ATOM 3825 C CA . PHE B 1 203 ? 8.031 21.875 13.484 1 95.75 203 PHE B CA 1
ATOM 3826 C C . PHE B 1 203 ? 9.211 22.141 14.406 1 95.75 203 PHE B C 1
ATOM 3828 O O . PHE B 1 203 ? 10.32 22.422 13.945 1 95.75 203 PHE B O 1
ATOM 3835 N N . LYS B 1 204 ? 8.969 22.047 15.633 1 90.88 204 LYS B N 1
ATOM 3836 C CA . LYS B 1 204 ? 10.039 22.297 16.594 1 90.88 204 LYS B CA 1
ATOM 3837 C C . LYS B 1 204 ? 10.93 21.062 16.75 1 90.88 204 LYS B C 1
ATOM 3839 O O . LYS B 1 204 ? 10.43 19.953 16.859 1 90.88 204 LYS B O 1
ATOM 3844 N N . LEU B 1 205 ? 12.141 21.266 16.766 1 84.75 205 LEU B N 1
ATOM 3845 C CA . LEU B 1 205 ? 13.102 20.188 16.844 1 84.75 205 LEU B CA 1
ATOM 3846 C C . LEU B 1 205 ? 13.367 19.797 18.297 1 84.75 205 LEU B C 1
ATOM 3848 O O . LEU B 1 205 ? 13.586 18.625 18.609 1 84.75 205 LEU B O 1
ATOM 3852 N N . ARG B 1 206 ? 13.359 20.859 19.109 1 81 206 ARG B N 1
ATOM 3853 C CA . ARG B 1 206 ? 13.672 20.641 20.516 1 81 206 ARG B CA 1
ATOM 3854 C C . ARG B 1 206 ? 12.578 21.219 21.406 1 81 206 ARG B C 1
ATOM 3856 O O . ARG B 1 206 ? 11.82 22.094 21 1 81 206 ARG B O 1
ATOM 3863 N N . GLY B 1 207 ? 12.492 20.594 22.594 1 77.81 207 GLY B N 1
ATOM 3864 C CA . GLY B 1 207 ? 11.625 21.156 23.609 1 77.81 207 GLY B CA 1
ATOM 3865 C C . GLY B 1 207 ? 10.164 20.828 23.406 1 77.81 207 GLY B C 1
ATOM 3866 O O . GLY B 1 207 ? 9.281 21.516 23.938 1 77.81 207 GLY B O 1
ATOM 3867 N N . VAL B 1 208 ? 10.008 19.906 22.531 1 80.25 208 VAL B N 1
ATOM 3868 C CA . VAL B 1 208 ? 8.617 19.547 22.266 1 80.25 208 VAL B CA 1
ATOM 3869 C C . VAL B 1 208 ? 8.312 18.188 22.906 1 80.25 208 VAL B C 1
ATOM 3871 O O . VAL B 1 208 ? 9.047 17.219 22.719 1 80.25 208 VAL B O 1
ATOM 3874 N N . LYS B 1 209 ? 7.328 18.266 23.766 1 79.12 209 LYS B N 1
ATOM 3875 C CA . LYS B 1 209 ? 6.863 17.016 24.375 1 79.12 209 LYS B CA 1
ATOM 3876 C C . LYS B 1 209 ? 6.359 16.062 23.297 1 79.12 209 LYS B C 1
ATOM 3878 O O . LYS B 1 209 ? 5.867 16.484 22.25 1 79.12 209 LYS B O 1
ATOM 3883 N N . GLY B 1 210 ? 6.551 14.727 23.547 1 75.38 210 GLY B N 1
ATOM 3884 C CA . GLY B 1 210 ? 5.984 13.742 22.641 1 75.38 210 GLY B CA 1
ATOM 3885 C C . GLY B 1 210 ? 4.523 14 22.312 1 75.38 210 GLY B C 1
ATOM 3886 O O . GLY B 1 210 ? 3.74 14.344 23.203 1 75.38 210 GLY B O 1
ATOM 3887 N N . GLY B 1 211 ? 4.152 13.977 21.047 1 79.19 211 GLY B N 1
ATOM 3888 C CA . GLY B 1 211 ? 2.773 14.188 20.641 1 79.19 211 GLY B CA 1
ATOM 3889 C C . GLY B 1 211 ? 2.465 15.633 20.312 1 79.19 211 GLY B C 1
ATOM 3890 O O . GLY B 1 211 ? 1.37 15.953 19.844 1 79.19 211 GLY B O 1
ATOM 3891 N N . TYR B 1 212 ? 3.416 16.453 20.484 1 86.31 212 TYR B N 1
ATOM 3892 C CA . TYR B 1 212 ? 3.145 17.875 20.328 1 86.31 212 TYR B CA 1
ATOM 3893 C C . TYR B 1 212 ? 3.762 18.422 19.047 1 86.31 212 TYR B C 1
ATOM 3895 O O . TYR B 1 212 ? 3.77 19.625 18.812 1 86.31 212 TYR B O 1
ATOM 3903 N N . GLN B 1 213 ? 4.285 17.547 18.219 1 89.12 213 GLN B N 1
ATOM 3904 C CA . GLN B 1 213 ? 4.906 17.984 16.984 1 89.12 213 GLN B CA 1
ATOM 3905 C C . GLN B 1 213 ? 3.912 18.75 16.109 1 89.12 213 GLN B C 1
ATOM 3907 O O . GLN B 1 213 ? 4.211 19.828 15.617 1 89.12 213 GLN B O 1
ATOM 3912 N N . GLU B 1 214 ? 2.719 18.172 15.969 1 93.5 214 GLU B N 1
ATOM 3913 C CA . GLU B 1 214 ? 1.699 18.781 15.125 1 93.5 214 GLU B CA 1
ATOM 3914 C C . GLU B 1 214 ? 1.274 20.141 15.68 1 93.5 214 GLU B C 1
ATOM 3916 O O . GLU B 1 214 ? 1.101 21.094 14.914 1 93.5 214 GLU B O 1
ATOM 3921 N N . SER B 1 215 ? 1.229 20.203 17.031 1 94.25 215 SER B N 1
ATOM 3922 C CA . SER B 1 215 ? 0.857 21.453 17.688 1 94.25 215 SER B CA 1
ATOM 3923 C C . SER B 1 215 ? 1.901 22.547 17.422 1 94.25 215 SER B C 1
ATOM 3925 O O . SER B 1 215 ? 1.562 23.719 17.281 1 94.25 215 SER B O 1
ATOM 3927 N N . SER B 1 216 ? 3.125 22.141 17.438 1 93.31 216 SER B N 1
ATOM 3928 C CA . SER B 1 216 ? 4.188 23.141 17.281 1 93.31 216 SER B CA 1
ATOM 3929 C C . SER B 1 216 ? 4.082 23.859 15.938 1 93.31 216 SER B C 1
ATOM 3931 O O . SER B 1 216 ? 4.398 25.047 15.836 1 93.31 216 SER B O 1
ATOM 3933 N N . LEU B 1 217 ? 3.688 23.219 14.914 1 96.69 217 LEU B N 1
ATOM 3934 C CA . LEU B 1 217 ? 3.494 23.844 13.602 1 96.69 217 LEU B CA 1
ATOM 3935 C C . LEU B 1 217 ? 2.158 24.578 13.539 1 96.69 217 LEU B C 1
ATOM 3937 O O . LEU B 1 217 ? 2.109 25.75 13.195 1 96.69 217 LEU B O 1
ATOM 3941 N N . LEU B 1 218 ? 1.071 23.891 13.914 1 97.81 218 LEU B N 1
ATOM 3942 C CA . LEU B 1 218 ? -0.285 24.359 13.641 1 97.81 218 LEU B CA 1
ATOM 3943 C C . LEU B 1 218 ? -0.618 25.578 14.492 1 97.81 218 LEU B C 1
ATOM 3945 O O . LEU B 1 218 ? -1.393 26.438 14.07 1 97.81 218 LEU B O 1
ATOM 3949 N N . ARG B 1 219 ? -0.001 25.719 15.664 1 95.88 219 ARG B N 1
ATOM 3950 C CA . ARG B 1 219 ? -0.241 26.875 16.516 1 95.88 219 ARG B CA 1
ATOM 3951 C C . ARG B 1 219 ? 0.179 28.172 15.828 1 95.88 219 ARG B C 1
ATOM 3953 O O . ARG B 1 219 ? -0.36 29.25 16.109 1 95.88 219 ARG B O 1
ATOM 3960 N N . GLU B 1 220 ? 1.125 28.031 14.969 1 96.19 220 GLU B N 1
ATOM 3961 C CA . GLU B 1 220 ? 1.629 29.203 14.25 1 96.19 220 GLU B CA 1
ATOM 3962 C C . GLU B 1 220 ? 0.754 29.531 13.047 1 96.19 220 GLU B C 1
ATOM 3964 O O . GLU B 1 220 ? 0.901 30.594 12.43 1 96.19 220 GLU B O 1
ATOM 3969 N N . LEU B 1 221 ? -0.166 28.656 12.734 1 97.88 221 LEU B N 1
ATOM 3970 C CA . LEU B 1 221 ? -0.887 28.797 11.477 1 97.88 221 LEU B CA 1
ATOM 3971 C C . LEU B 1 221 ? -2.355 29.125 11.727 1 97.88 221 LEU B C 1
ATOM 3973 O O . LEU B 1 221 ? -2.938 29.953 11.023 1 97.88 221 LEU B O 1
ATOM 3977 N N . VAL B 1 222 ? -2.902 28.438 12.734 1 98.06 222 VAL B N 1
ATOM 3978 C CA . VAL B 1 222 ? -4.352 28.562 12.852 1 98.06 222 VAL B CA 1
ATOM 3979 C C . VAL B 1 222 ? -4.766 28.422 14.312 1 98.06 222 VAL B C 1
ATOM 3981 O O . VAL B 1 222 ? -3.943 28.078 15.164 1 98.06 222 VAL B O 1
ATOM 3984 N N . THR B 1 223 ? -6.02 28.766 14.562 1 97.06 223 THR B N 1
ATOM 3985 C CA . THR B 1 223 ? -6.715 28.406 15.789 1 97.06 223 THR B CA 1
ATOM 3986 C C . THR B 1 223 ? -7.688 27.25 15.547 1 97.06 223 THR B C 1
ATOM 3988 O O . THR B 1 223 ? -7.914 26.859 14.406 1 97.06 223 THR B O 1
ATOM 3991 N N . LEU B 1 224 ? -8.234 26.719 16.609 1 96.56 224 LEU B N 1
ATOM 3992 C CA . LEU B 1 224 ? -9.18 25.625 16.5 1 96.56 224 LEU B CA 1
ATOM 3993 C C . LEU B 1 224 ? -10.352 25.984 15.602 1 96.56 224 LEU B C 1
ATOM 3995 O O . LEU B 1 224 ? -10.82 25.156 14.82 1 96.56 224 LEU B O 1
ATOM 3999 N N . ASN B 1 225 ? -10.758 27.234 15.695 1 96.25 225 ASN B N 1
ATOM 4000 C CA . ASN B 1 225 ? -11.93 27.703 14.961 1 96.25 225 ASN B CA 1
ATOM 4001 C C . ASN B 1 225 ? -11.664 27.75 13.461 1 96.25 225 ASN B C 1
ATOM 4003 O O . ASN B 1 225 ? -12.602 27.828 12.664 1 96.25 225 ASN B O 1
ATOM 4007 N N . ASP B 1 226 ? -10.422 27.703 13.078 1 98 226 ASP B N 1
ATOM 4008 C CA . ASP B 1 226 ? -10.047 27.812 11.672 1 98 226 ASP B CA 1
ATOM 4009 C C . ASP B 1 226 ? -10.07 26.438 10.992 1 98 226 ASP B C 1
ATOM 4011 O O . ASP B 1 226 ? -10.008 26.344 9.766 1 98 226 ASP B O 1
ATOM 4015 N N . LEU B 1 227 ? -10.156 25.375 11.781 1 98.75 227 LEU B N 1
ATOM 4016 C CA . LEU B 1 227 ? -10.039 24.016 11.25 1 98.75 227 LEU B CA 1
ATOM 4017 C C . LEU B 1 227 ? -11.273 23.656 10.43 1 98.75 227 LEU B C 1
ATOM 4019 O O . LEU B 1 227 ? -12.398 24.016 10.789 1 98.75 227 LEU B O 1
ATOM 4023 N N . GLU B 1 228 ? -11.047 22.953 9.336 1 98.81 228 GLU B N 1
ATOM 4024 C CA . GLU B 1 228 ? -12.086 22.531 8.398 1 98.81 228 GLU B CA 1
ATOM 4025 C C . GLU B 1 228 ? -12.242 21.016 8.391 1 98.81 228 GLU B C 1
ATOM 4027 O O . GLU B 1 228 ? -11.523 20.312 7.672 1 98.81 228 GLU B O 1
ATOM 4032 N N . PRO B 1 229 ? -13.211 20.469 9.156 1 98.62 229 PRO B N 1
ATOM 4033 C CA . PRO B 1 229 ? -13.406 19.031 9.188 1 98.62 229 PRO B CA 1
ATOM 4034 C C . PRO B 1 229 ? -13.758 18.453 7.82 1 98.62 229 PRO B C 1
ATOM 4036 O O . PRO B 1 229 ? -14.586 19.016 7.105 1 98.62 229 PRO B O 1
ATOM 4039 N N . LYS B 1 230 ? -13.047 17.453 7.406 1 98.5 230 LYS B N 1
ATOM 4040 C CA . LYS B 1 230 ? -13.32 16.672 6.207 1 98.5 230 LYS B CA 1
ATOM 4041 C C . LYS B 1 230 ? -13.734 15.242 6.566 1 98.5 230 LYS B C 1
ATOM 4043 O O . LYS B 1 230 ? -14.109 14.969 7.711 1 98.5 230 LYS B O 1
ATOM 4048 N N . ALA B 1 231 ? -13.867 14.359 5.555 1 97.56 231 ALA B N 1
ATOM 4049 C CA . ALA B 1 231 ? -14.25 12.961 5.758 1 97.56 231 ALA B CA 1
ATOM 4050 C C . ALA B 1 231 ? -15.633 12.867 6.398 1 97.56 231 ALA B C 1
ATOM 4052 O O . ALA B 1 231 ? -15.805 12.18 7.41 1 97.56 231 ALA B O 1
ATOM 4053 N N . ALA B 1 232 ? -16.609 13.539 5.789 1 95.62 232 ALA B N 1
ATOM 4054 C CA . ALA B 1 232 ? -17.984 13.547 6.258 1 95.62 232 ALA B CA 1
ATOM 4055 C C . ALA B 1 232 ? -18.062 13.977 7.719 1 95.62 232 ALA B C 1
ATOM 4057 O O . ALA B 1 232 ? -18.641 13.273 8.547 1 95.62 232 ALA B O 1
ATOM 4058 N N . ASN B 1 233 ? -17.484 15.172 8.023 1 95.81 233 ASN B N 1
ATOM 4059 C CA . ASN B 1 233 ? -17.469 15.727 9.375 1 95.81 233 ASN B CA 1
ATOM 4060 C C . ASN B 1 233 ? -16.797 14.781 10.359 1 95.81 233 ASN B C 1
ATOM 4062 O O . ASN B 1 233 ? -17.281 14.578 11.469 1 95.81 233 ASN B O 1
ATOM 4066 N N . CYS B 1 234 ? -15.727 14.109 9.867 1 96.69 234 CYS B N 1
ATOM 4067 C CA . CYS B 1 234 ? -14.844 13.273 10.672 1 96.69 234 CYS B CA 1
ATOM 4068 C C . CYS B 1 234 ? -15.547 12 11.117 1 96.69 234 CYS B C 1
ATOM 4070 O O . CYS B 1 234 ? -15.289 11.492 12.211 1 96.69 234 CYS B O 1
ATOM 4072 N N . THR B 1 235 ? -16.5 11.453 10.273 1 94.5 235 THR B N 1
ATOM 4073 C CA . THR B 1 235 ? -17.172 10.195 10.594 1 94.5 235 THR B CA 1
ATOM 4074 C C . THR B 1 235 ? -16.609 9.062 9.734 1 94.5 235 THR B C 1
ATOM 4076 O O . THR B 1 235 ? -16.984 7.898 9.922 1 94.5 235 THR B O 1
ATOM 4079 N N . LYS B 1 236 ? -15.719 9.438 8.836 1 95.81 236 LYS B N 1
ATOM 4080 C CA . LYS B 1 236 ? -15.109 8.445 7.953 1 95.81 236 LYS B CA 1
ATOM 4081 C C . LYS B 1 236 ? -13.594 8.391 8.156 1 95.81 236 LYS B C 1
ATOM 4083 O O . LYS B 1 236 ? -12.969 9.406 8.453 1 95.81 236 LYS B O 1
ATOM 4088 N N . ILE B 1 237 ? -13.125 7.207 7.996 1 97.56 237 ILE B N 1
ATOM 4089 C CA . ILE B 1 237 ? -11.672 7.027 8.016 1 97.56 237 ILE B CA 1
ATOM 4090 C C . ILE B 1 237 ? -11.141 6.973 6.586 1 97.56 237 ILE B C 1
ATOM 4092 O O . ILE B 1 237 ? -11.586 6.148 5.781 1 97.56 237 ILE B O 1
ATOM 4096 N N . LEU B 1 238 ? -10.219 7.871 6.277 1 98.38 238 LEU B N 1
ATOM 4097 C CA . LEU B 1 238 ? -9.664 7.914 4.93 1 98.38 238 LEU B CA 1
ATOM 4098 C C . LEU B 1 238 ? -8.156 7.703 4.953 1 98.38 238 LEU B C 1
ATOM 4100 O O . LEU B 1 238 ? -7.516 7.645 3.9 1 98.38 238 LEU B O 1
ATOM 4104 N N . VAL B 1 239 ? -7.57 7.645 6.109 1 98.75 239 VAL B N 1
ATOM 4105 C CA . VAL B 1 239 ? -6.137 7.406 6.25 1 98.75 239 VAL B CA 1
ATOM 4106 C C . VAL B 1 239 ? -5.879 6.523 7.469 1 98.75 239 VAL B C 1
ATOM 4108 O O . VAL B 1 239 ? -6.562 6.645 8.492 1 98.75 239 VAL B O 1
ATOM 4111 N N . TRP B 1 240 ? -4.945 5.559 7.367 1 98.75 240 TRP B N 1
ATOM 4112 C CA . TRP B 1 240 ? -4.57 4.613 8.414 1 98.75 240 TRP B CA 1
ATOM 4113 C C . TRP B 1 240 ? -3.078 4.711 8.719 1 98.75 240 TRP B C 1
ATOM 4115 O O . TRP B 1 240 ? -2.244 4.652 7.812 1 98.75 240 TRP B O 1
ATOM 4125 N N . HIS B 1 241 ? -2.758 4.898 9.93 1 97.88 241 HIS B N 1
ATOM 4126 C CA . HIS B 1 241 ? -1.371 4.887 10.383 1 97.88 241 HIS B CA 1
ATOM 4127 C C . HIS B 1 241 ? -0.819 3.467 10.438 1 97.88 241 HIS B C 1
ATOM 4129 O O . HIS B 1 241 ? -0.422 2.994 11.508 1 97.88 241 HIS B O 1
ATOM 4135 N N . THR B 1 242 ? -0.698 2.85 9.336 1 98.25 242 THR B N 1
ATOM 4136 C CA . THR B 1 242 ? -0.154 1.5 9.234 1 98.25 242 THR B CA 1
ATOM 4137 C C . THR B 1 242 ? 1.37 1.525 9.297 1 98.25 242 THR B C 1
ATOM 4139 O O . THR B 1 242 ? 1.989 2.561 9.031 1 98.25 242 THR B O 1
ATOM 4142 N N . ARG B 1 243 ? 1.907 0.455 9.695 1 96.88 243 ARG B N 1
ATOM 4143 C CA . ARG B 1 243 ? 3.346 0.213 9.672 1 96.88 243 ARG B CA 1
ATOM 4144 C C . ARG B 1 243 ? 3.662 -1.142 9.047 1 96.88 243 ARG B C 1
ATOM 4146 O O . ARG B 1 243 ? 2.932 -2.111 9.25 1 96.88 243 ARG B O 1
ATOM 4153 N N . THR B 1 244 ? 4.684 -1.178 8.266 1 97.69 244 THR B N 1
ATOM 4154 C CA . THR B 1 244 ? 5.129 -2.445 7.699 1 97.69 244 THR B CA 1
ATOM 4155 C C . THR B 1 244 ? 5.977 -3.219 8.703 1 97.69 244 THR B C 1
ATOM 4157 O O . THR B 1 244 ? 6.848 -2.646 9.359 1 97.69 244 THR B O 1
ATOM 4160 N N . GLU B 1 245 ? 5.684 -4.512 8.828 1 97.5 245 GLU B N 1
ATOM 4161 C CA . GLU B 1 245 ? 6.496 -5.371 9.688 1 97.5 245 GLU B CA 1
ATOM 4162 C C . GLU B 1 245 ? 7.938 -5.43 9.195 1 97.5 245 GLU B C 1
ATOM 4164 O O . GLU B 1 245 ? 8.188 -5.492 7.988 1 97.5 245 GLU B O 1
ATOM 4169 N N . LYS B 1 246 ? 8.867 -5.383 10.18 1 95.94 246 LYS B N 1
ATOM 4170 C CA . LYS B 1 246 ? 10.258 -5.637 9.805 1 95.94 246 LYS B CA 1
ATOM 4171 C C . LYS B 1 246 ? 10.438 -7.059 9.281 1 95.94 246 LYS B C 1
ATOM 4173 O O . LYS B 1 246 ? 10.016 -8.023 9.922 1 95.94 246 LYS B O 1
ATOM 4178 N N . PRO B 1 247 ? 10.992 -7.172 8.102 1 95.75 247 PRO B N 1
ATOM 4179 C CA . PRO B 1 247 ? 11.188 -8.539 7.605 1 95.75 247 PRO B CA 1
ATOM 4180 C C . PRO B 1 247 ? 12.188 -9.328 8.438 1 95.75 247 PRO B C 1
ATOM 4182 O O . PRO B 1 247 ? 13.148 -8.758 8.969 1 95.75 247 PRO B O 1
ATOM 4185 N N . VAL B 1 248 ? 11.938 -10.625 8.57 1 94 248 VAL B N 1
ATOM 4186 C CA . VAL B 1 248 ? 12.859 -11.539 9.234 1 94 248 VAL B CA 1
ATOM 4187 C C . VAL B 1 248 ? 13.906 -12.039 8.242 1 94 248 VAL B C 1
ATOM 4189 O O . VAL B 1 248 ? 13.578 -12.773 7.301 1 94 248 VAL B O 1
ATOM 4192 N N . LEU B 1 249 ? 15.109 -11.672 8.453 1 94.38 249 LEU B N 1
ATOM 4193 C CA . LEU B 1 249 ? 16.172 -11.984 7.504 1 94.38 249 LEU B CA 1
ATOM 4194 C C . LEU B 1 249 ? 17.219 -12.891 8.141 1 94.38 249 LEU B C 1
ATOM 4196 O O . LEU B 1 249 ? 18.422 -12.648 8 1 94.38 249 LEU B O 1
ATOM 4200 N N . VAL B 1 250 ? 16.75 -13.922 8.812 1 94 250 VAL B N 1
ATOM 4201 C CA . VAL B 1 250 ? 17.609 -14.758 9.648 1 94 250 VAL B CA 1
ATOM 4202 C C . VAL B 1 250 ? 18.547 -15.578 8.773 1 94 250 VAL B C 1
ATOM 4204 O O . VAL B 1 250 ? 19.641 -15.969 9.211 1 94 250 VAL B O 1
ATOM 4207 N N . ASN B 1 251 ? 18.188 -15.805 7.539 1 92.75 251 ASN B N 1
ATOM 4208 C CA . ASN B 1 251 ? 18.984 -16.656 6.664 1 92.75 251 ASN B CA 1
ATOM 4209 C C . ASN B 1 251 ? 19.891 -15.836 5.762 1 92.75 251 ASN B C 1
ATOM 4211 O O . ASN B 1 251 ? 20.641 -16.391 4.957 1 92.75 251 ASN B O 1
ATOM 4215 N N . GLU B 1 252 ? 19.766 -14.5 6.016 1 89 252 GLU B N 1
ATOM 4216 C CA . GLU B 1 252 ? 20.656 -13.648 5.246 1 89 252 GLU B CA 1
ATOM 4217 C C . GLU B 1 252 ? 22.109 -13.82 5.699 1 89 252 GLU B C 1
ATOM 4219 O O . GLU B 1 252 ? 22.375 -14.008 6.891 1 89 252 GLU B O 1
ATOM 4224 N N . GLY B 1 253 ? 23.094 -13.773 4.777 1 83.12 253 GLY B N 1
ATOM 4225 C CA . GLY B 1 253 ? 24.5 -13.969 5.105 1 83.12 253 GLY B CA 1
ATOM 4226 C C . GLY B 1 253 ? 25.016 -15.359 4.758 1 83.12 253 GLY B C 1
ATOM 4227 O O . GLY B 1 253 ? 26.219 -15.562 4.609 1 83.12 253 GLY B O 1
ATOM 4228 N N . LYS B 1 254 ? 24.047 -16.281 4.719 1 83.38 254 LYS B N 1
ATOM 4229 C CA . LYS B 1 254 ? 24.453 -17.594 4.246 1 83.38 254 LYS B CA 1
ATOM 4230 C C . LYS B 1 254 ? 25 -17.531 2.822 1 83.38 254 LYS B C 1
ATOM 4232 O O . LYS B 1 254 ? 24.562 -16.688 2.023 1 83.38 254 LYS B O 1
ATOM 4237 N N . LYS B 1 255 ? 25.984 -18.266 2.549 1 77.25 255 LYS B N 1
ATOM 4238 C CA . LYS B 1 255 ? 26.656 -18.25 1.255 1 77.25 255 LYS B CA 1
ATOM 4239 C C . LYS B 1 255 ? 25.656 -18.469 0.115 1 77.25 255 LYS B C 1
ATOM 4241 O O . LYS B 1 255 ? 24.812 -19.359 0.18 1 77.25 255 LYS B O 1
ATOM 4246 N N . GLY B 1 256 ? 25.703 -17.484 -0.885 1 77.62 256 GLY B N 1
ATOM 4247 C CA . GLY B 1 256 ? 24.906 -17.641 -2.088 1 77.62 256 GLY B CA 1
ATOM 4248 C C . GLY B 1 256 ? 23.594 -16.859 -2.037 1 77.62 256 GLY B C 1
ATOM 4249 O O . GLY B 1 256 ? 22.875 -16.797 -3.031 1 77.62 256 GLY B O 1
ATOM 4250 N N . PHE B 1 257 ? 23.297 -16.234 -0.843 1 80.19 257 PHE B N 1
ATOM 4251 C CA . PHE B 1 257 ? 21.984 -15.617 -0.744 1 80.19 257 PHE B CA 1
ATOM 4252 C C . PHE B 1 257 ? 22.094 -14.109 -0.53 1 80.19 257 PHE B C 1
ATOM 4254 O O . PHE B 1 257 ? 21.109 -13.383 -0.646 1 80.19 257 PHE B O 1
ATOM 4261 N N . THR B 1 258 ? 23.125 -13.469 -0.386 1 74.88 258 THR B N 1
ATOM 4262 C CA . THR B 1 258 ? 23.297 -12.055 -0.071 1 74.88 258 THR B CA 1
ATOM 4263 C C . THR B 1 258 ? 23.75 -11.273 -1.304 1 74.88 258 THR B C 1
ATOM 4265 O O . THR B 1 258 ? 24.281 -10.164 -1.186 1 74.88 258 THR B O 1
ATOM 4268 N N . ASP B 1 259 ? 23.266 -11.539 -2.418 1 80.38 259 ASP B N 1
ATOM 4269 C CA . ASP B 1 259 ? 23.703 -10.75 -3.564 1 80.38 259 ASP B CA 1
ATOM 4270 C C . ASP B 1 259 ? 23.406 -9.273 -3.367 1 80.38 259 ASP B C 1
ATOM 4272 O O . ASP B 1 259 ? 22.266 -8.836 -3.518 1 80.38 259 ASP B O 1
ATOM 4276 N N . PRO B 1 260 ? 24.406 -8.492 -3.102 1 78.12 260 PRO B N 1
ATOM 4277 C CA . PRO B 1 260 ? 24.203 -7.078 -2.789 1 78.12 260 PRO B CA 1
ATOM 4278 C C . PRO B 1 260 ? 23.781 -6.262 -4.012 1 78.12 260 PRO B C 1
ATOM 4280 O O . PRO B 1 260 ? 23.344 -5.117 -3.871 1 78.12 260 PRO B O 1
ATOM 4283 N N . ASN B 1 261 ? 23.922 -6.926 -5.164 1 82.75 261 ASN B N 1
ATOM 4284 C CA . ASN B 1 261 ? 23.656 -6.176 -6.387 1 82.75 261 ASN B CA 1
ATOM 4285 C C . ASN B 1 261 ? 22.156 -6.152 -6.715 1 82.75 261 ASN B C 1
ATOM 4287 O O . ASN B 1 261 ? 21.719 -5.352 -7.539 1 82.75 261 ASN B O 1
ATOM 4291 N N . VAL B 1 262 ? 21.484 -6.977 -6.07 1 88.06 262 VAL B N 1
ATOM 4292 C CA . VAL B 1 262 ? 20.062 -6.988 -6.332 1 88.06 262 VAL B CA 1
ATOM 4293 C C . VAL B 1 262 ? 19.375 -5.891 -5.52 1 88.06 262 VAL B C 1
ATOM 4295 O O . VAL B 1 262 ? 19.531 -5.82 -4.297 1 88.06 262 VAL B O 1
ATOM 4298 N N . GLU B 1 263 ? 18.734 -4.988 -6.27 1 91.56 263 GLU B N 1
ATOM 4299 C CA . GLU B 1 263 ? 17.984 -3.914 -5.625 1 91.56 263 GLU B CA 1
ATOM 4300 C C . GLU B 1 263 ? 16.656 -4.426 -5.066 1 91.56 263 GLU B C 1
ATOM 4302 O O . GLU B 1 263 ? 15.852 -5.016 -5.793 1 91.56 263 GLU B O 1
ATOM 4307 N N . ILE B 1 264 ? 16.578 -4.277 -3.713 1 92.06 264 ILE B N 1
ATOM 4308 C CA . ILE B 1 264 ? 15.367 -4.738 -3.031 1 92.06 264 ILE B CA 1
ATOM 4309 C C . ILE B 1 264 ? 14.625 -3.541 -2.445 1 92.06 264 ILE B C 1
ATOM 4311 O O . ILE B 1 264 ? 15.234 -2.623 -1.897 1 92.06 264 ILE B O 1
#

Radius of gyration: 23.9 Å; Cα contacts (8 Å, |Δi|>4): 1141; chains: 2; bounding box: 50×70×55 Å

pLDDT: mean 92.33, std 11.26, range [35.69, 98.94]

Secondary structure (DSSP, 8-state):
----SSPPPPSSSPEEEEEEEE---TTHHHHHHHHHHHHTTSTTEEEEEEESSSS--HHHHHHHHHH--EEEEEE-PPPHHHHEETTEE-TTS-TTHHHHHHHHHHHHHHS-TT--S-EEEEE--TT-EE-HHHHHHHTT-SSEEE--EEEETTEEEEEEEE-TTS-EEEEE-SS-TTSTT---GGGEEEEHHHHHH-TT----SSS--TT-HHHHHHTTT--GGGEEE-HHHHTS--EE---BPPP--TTTTSTTT--TTS--/----SSPPPPSSSPEEEEEEEE---TTHHHHHHHHHHHHTTSTTEEEEEEESSSS--HHHHHHHHHH--EEEEEE-PPPHHHHEETTEE-TTS-TTHHHHHHHHHHHHHHS-TT--S-EEEEE--TT-EE-HHHHHHHTT-SSEEE--EEEETTEEEEEEEE-TTS-EEEEE-SS-TTSTT---GGGEEEEHHHHHH-TT----SSS--TT-HHHHHHTTT--GGGEEE-HHHHTS--EE---BPPP--TTTTSTTT--TTS--

InterPro domains:
  IPR005027 Glycosyl transferase, family 43 [PF03360] (35-245)
  IPR005027 Glycosyl transferase, family 43 [PTHR10896] (3-255)
  IPR005027 Glycosyl transferase, family 43 [cd00218] (14-246)
  IPR029044 Nucleotide-diphospho-sugar transferases [G3DSA:3.90.550.10] (12-264)
  IPR029044 Nucleotide-diphospho-sugar transferases [SSF53448] (14-264)

Nearest PDB structures (foldseek):
  1v84-assembly1_B  TM=9.876E-01  e=2.512E-46  Homo sapiens
  1v83-assembly1_B  TM=9.867E-01  e=4.700E-46  Homo sapiens
  1v82-assembly1_A  TM=9.788E-01  e=4.415E-46  Homo sapiens
  1v84-assembly1_A  TM=9.826E-01  e=3.956E-45  Homo sapiens
  2d0j-assembly2_D  TM=9.691E-01  e=6.330E-35  Homo sapiens

Foldseek 3Di:
DPDDFQDDADQPFAAEEEQEEFEDDPCRLVLQVVVLVLCSDFHNYEYEYEYQDPDQDPLVVVSVVVSPHHYHYHYDHDDPVCQDPPPHGDPFFDPCQVSVQVVLVVLLVVAALVRPGKYKYAYDYSNKDFASVVSVFRRPQPFKEFAWEADPQVHRIKGFDADPVLAGDWIRHDPPRVQQDQGDSRGMMGISSLSNNQVPQGFDRPDAGPSCRVVSRVVSRDGSRSYGYDPVSRPHHGMYPDDDDRDDPPVPPPPPPCDVPDDD/DPDDFQDDADQPFAAEEEQEEFEDDPCRLVLQVVVLVLCSDFHNYEYEYEYQDPDQDPLVVVSVVVSPHHYHYHYDHDDPVCQDPDPHGDPFFDPCQVSVQVVLVVLLVVAALVRPGKYKYAYDYSNKDFASVVSVFRRPQPFKEFAWEADPQVHRIKGFDADPVLFGDWIRHDPPRVQQDQGDSRGMMGISSLSNNQVPQGFDRPDAGPSCRVVSRVVSRDGRRSYGYDPVSRPHHGMYPDDDDRDDPPVPPPPPHPPVPDDD

Solvent-accessible surface area (backbone atoms only — not comparable to full-atom values): 28760 Å² total; per-residue (Å²): 67,78,88,50,76,39,46,74,78,51,92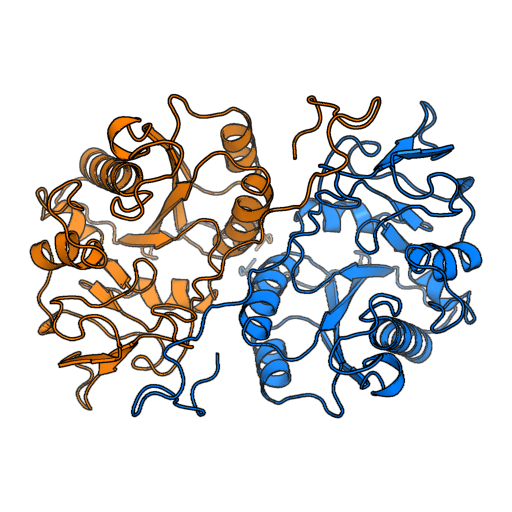,83,54,44,32,38,37,36,39,24,39,43,55,91,53,81,58,40,52,48,31,46,46,50,45,46,40,45,53,41,71,46,55,34,46,37,40,36,38,19,32,51,24,91,55,77,50,70,67,58,52,50,51,53,62,70,61,56,60,51,66,46,87,43,51,42,50,74,55,60,82,62,39,40,60,77,102,42,66,32,86,69,44,74,80,52,47,69,26,50,40,50,51,52,50,49,50,49,72,72,42,58,60,80,54,80,72,56,33,27,37,32,47,44,63,46,48,44,34,67,43,72,64,44,62,62,60,51,61,72,38,79,50,32,26,33,35,20,31,25,46,37,79,25,18,70,45,30,27,62,33,58,50,95,86,55,40,45,79,49,41,49,51,77,71,63,45,80,45,93,40,66,51,56,70,73,19,42,36,35,14,35,56,60,57,39,64,33,78,82,53,43,57,60,89,66,95,52,58,80,76,35,54,50,28,48,25,43,64,62,72,50,56,60,83,54,38,38,58,33,50,78,69,40,61,37,61,41,32,32,57,47,41,66,45,80,74,63,48,79,51,48,73,43,89,95,58,66,58,86,82,50,68,98,69,78,88,49,76,38,46,73,78,51,92,82,55,46,32,38,37,37,40,24,40,45,55,91,52,79,58,40,52,51,30,46,48,50,46,46,40,46,53,42,70,44,56,34,45,37,42,36,38,18,32,50,23,90,55,76,50,70,66,58,53,52,50,52,64,70,59,56,60,51,67,47,86,44,52,44,51,76,53,61,83,61,40,39,59,76,100,41,65,32,87,69,45,74,80,51,49,68,28,50,40,50,51,53,50,49,48,50,73,72,44,58,62,80,55,80,73,58,33,27,36,32,48,44,63,45,48,44,33,66,43,73,64,45,62,63,57,50,62,72,36,79,50,32,27,33,35,21,32,25,47,37,80,24,17,71,47,31,26,63,32,57,49,94,86,56,40,45,80,50,41,48,49,75,72,64,47,80,45,93,37,64,51,58,69,73,19,42,35,34,14,34,57,58,57,38,64,34,78,81,55,40,58,58,89,66,94,52,59,82,74,34,52,49,27,48,26,43,63,62,73,49,54,60,82,55,38,38,60,32,50,79,68,39,61,39,61,40,33,34,58,46,41,66,46,82,73,63,50,79,52,47,72,44,89,94,56,58,65,79,82,51,68,99

Sequence (528 aa):
YVYTRPPPWSDTLPTIHVITPTYSRPVQKAELTRLANTLLHVPNLHWILVEDSQRRTPLITRLLRDTGLNYTHLNVETPRNYKLRGDMRDPRIPRGTMQRNLALRWLRETFNKNNSQPGIVYFADDDNTYSLELFEEMRSTRKVSVWPVAFVGGLRYESPKVNAAGKVYGWKTVFDPHRPFAIDMAGFAVNLRLILQRSQAYFKLRGVKGGYQESSLLRELVTLNDLEPKAANCTKILVWHTRTEKPVLVNEGKKGFTDPNVEIYVYTRPPPWSDTLPTIHVITPTYSRPVQKAELTRLANTLLHVPNLHWILVEDSQRRTPLITRLLRDTGLNYTHLNVETPRNYKLRGDMRDPRIPRGTMQRNLALRWLRETFNKNNSQPGIVYFADDDNTYSLELFEEMRSTRKVSVWPVAFVGGLRYESPKVNAAGKVYGWKTVFDPHRPFAIDMAGFAVNLRLILQRSQAYFKLRGVKGGYQESSLLRELVTLNDLEPKAANCTKILVWHTRTEKPVLVNEGKKGFTDPNVEI

Organism: Aptenod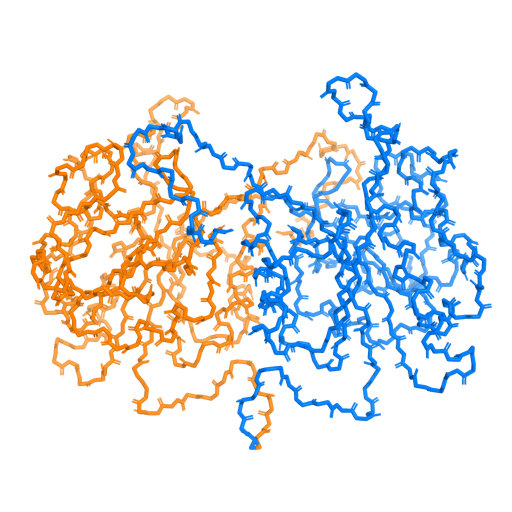ytes forsteri (NCBI:txid9233)